Protein AF-0000000075756936 (afdb_homodimer)

Organism: Penicillium rubens (strain ATCC 28089 / DSM 1075 / NRRL 1951 / Wisconsin 54-1255) (NCBI:txid500485)

Sequence (664 aa):
MERIDVHTHCVPRSYREYCLQSDFAGRGHPDGMPAIPQWSAEAHIKLMNQLKIKKSVLSMSSPATHLTPGNDEEGRSVTRHANIDMSKTCADHPAHFLFFASLPLPDVEGSLAEIDYALDHLGAVGFQILTNSHGIYPGDQRFSRVFDKLSERKTIVFFHPTTCLIRHDDSLEKVTPLPGVAAPIMEFMFDSTRALMSLLTSGTVDRCPGITFVVGHCGATFPPIMERIAEFSSMVPGAGDGISGEKIKQLLQTRFYFDLAGVPFPDQIHGLLRLVDSSRLLYGSDFPYTPARLAESLAKRVDDGLQGLFGSETTQRILLDNAQDLLGEARAMERIDVHTHCVPRSYREYCLQSDFAGRGHPDGMPAIPQWSAEAHIKLMNQLKIKKSVLSMSSPATHLTPGNDEEGRSVTRHANIDMSKTCADHPAHFLFFASLPLPDVEGSLAEIDYALDHLGAVGFQILTNSHGIYPGDQRFSRVFDKLSERKTIVFFHPTTCLIRHDDSLEKVTPLPGVAAPIMEFMFDSTRALMSLLTSGTVDRCPGITFVVGHCGATFPPIMERIAEFSSMVPGAGDGISGEKIKQLLQTRFYFDLAGVPFPDQIHGLLRLVDSSRLLYGSDFPYTPARLAESLAKRVDDGLQGLFGSETTQRILLDNAQDLLGEARA

Secondary structure (DSSP, 8-state):
--EEEEEEE---HHHHHHHHH-TTTGGG-GGG-S-PPP--HHHHHHHHHHHTEEEEEEE--TT-S--STT-HHHHHHHHHHHHHHHHHHHHHSTTTEEEEEE--TT-HHHHHHHHHHIIIII---EEEEES-BTTB-TTSGGGHHHHHHHHHTT-EEEEE----EEEETTEEEE--SSTT--GGGTHHHHHHHHHHHHHHHHTHHHH-TT-EEEE-GGGTTHHHHHHHHHHTGGGSTT-TT---HHHHHHHHHHHEEEE--S-IIIIIHHHHTTTS-GGGEEB---TTTS-HHHHHHHHHHHHHHHHHHHHHHHHHIIIIIHHHHHH-TTT-/--EEEEEEE---HHHHHHHHH-TTTGGG-GGG-S-PPP--HHHHHHHHHHHTEEEEEEE--TT-S--STT-HHHHHHHHHHHHHHHHHHHHHSTTTEEEEEE--TT-HHHHHHHHHHIIIII---EEEEES-BTTB-TTSGGGHHHHHHHHHTT-EEEEEP---EEEETTEEEE--SSTT--GGGTHHHHHHHHHHHHHHHHTHHHH-TT-EEEE-GGGTTHHHHHHHHHHTGGGSTT-TT---HHHHHHHHHHHEEEE--S-IIIIIHHHHTTTS-GGGEEB---TTTS-HHHHHHHHHHHHHHHHHHHHHHHHHIIIIIHHHHHH-TTT-

Foldseek 3Di:
DAFAAAAAEADDPVNQVVLLPFVQCVNQQRQLRPGDDHDDPVVVVVLCVVLNYFEYAYEHAPPFQLRDPPCLVSLLVSQVVVLQVQLVSCVVVVRYYAYAGEASPPPQVSRLVVVCCSVPPRPHLAHEDECAGLQHGCLDPSNLVVLQSCLVVLHEYEYHYHFHWDDDPVDIDGDDPDPSDGCVVAVSLVSLLVNLLSCPQQCSLVVRVSYAYEYEQLSRPNLVCVQVSQVCSCVDPNSPPGHHSVRSLVSCARRYAYENEDACPDPNNVSSCVRYPLLRYAYHQHPPVPPSVNSVVRSVRLLVRCCVPPNDPSSCCRRHVSVCVVSPVVSD/DAFAAAAAEADDPVNQVVLLPFVQCVNQQRQLRPGDDHDDPVVVVVLCVVLNYFEYAYEHAPPFQLRDPPCLVSLLVSQVVVLQVQLVSCVVVVRYYAYAGEASPPPQVSRLVVVCCSVPPRPHLAHEDECAGLQHGCLDPSNLVVLQSCLVVLHEYEYHYHFHWDDDPVDIDGDDPDPSDGCVVAVSLVSLLVNLLSCPQQCSLVVRVSYAYEYEQLSRPNLVCVQVSQVCSCVDPNSPNGHHSVRSLVSCARRYAYENEDACPDPNNVSSCVRYPLLRYHYHQHPPVPPSVNSVVRSVRLLVRCCVPPNDPSSCCRRHVSVCVVSPVVSD

pLDDT: mean 96.53, std 3.93, range [65.94, 98.94]

Structure (mmCIF, N/CA/C/O backbone):
data_AF-0000000075756936-model_v1
#
loop_
_entity.id
_entity.type
_entity.pdbx_description
1 polymer '6-methylsalicylate decarboxylase'
#
loop_
_atom_site.group_PDB
_atom_site.id
_atom_site.type_symbol
_atom_site.label_atom_id
_atom_site.label_alt_id
_atom_site.label_comp_id
_atom_site.label_asym_id
_atom_site.label_entity_id
_atom_site.label_seq_id
_atom_site.pdbx_PDB_ins_code
_atom_site.Cartn_x
_atom_site.Cartn_y
_atom_site.Cartn_z
_atom_site.occupancy
_atom_site.B_iso_or_equiv
_atom_site.auth_seq_id
_atom_site.auth_comp_id
_atom_site.auth_asym_id
_atom_site.auth_atom_id
_atom_site.pdbx_PDB_model_num
ATOM 1 N N . MET A 1 1 ? 15.188 28.031 -5.25 1 93.19 1 MET A N 1
ATOM 2 C CA . MET A 1 1 ? 13.945 28.797 -5.297 1 93.19 1 MET A CA 1
ATOM 3 C C . MET A 1 1 ? 13.281 28.844 -3.926 1 93.19 1 MET A C 1
ATOM 5 O O . MET A 1 1 ? 13.43 27.906 -3.131 1 93.19 1 MET A O 1
ATOM 9 N N . GLU A 1 2 ? 12.539 29.938 -3.711 1 96.75 2 GLU A N 1
ATOM 10 C CA . GLU A 1 2 ? 11.805 30.062 -2.457 1 96.75 2 GLU A CA 1
ATOM 11 C C . GLU A 1 2 ? 10.664 29.047 -2.385 1 96.75 2 GLU A C 1
ATOM 13 O O . GLU A 1 2 ? 10.055 28.719 -3.404 1 96.75 2 GLU A O 1
ATOM 18 N N . ARG A 1 3 ? 10.391 28.609 -1.205 1 98.25 3 ARG A N 1
ATOM 19 C CA . ARG A 1 3 ? 9.328 27.625 -1.078 1 98.25 3 ARG A CA 1
ATOM 20 C C . ARG A 1 3 ? 8.594 27.781 0.247 1 98.25 3 ARG A C 1
ATOM 22 O O . ARG A 1 3 ? 9.094 28.422 1.173 1 98.25 3 ARG A O 1
ATOM 29 N N . ILE A 1 4 ? 7.363 27.328 0.288 1 98.75 4 ILE A N 1
ATOM 30 C CA . ILE A 1 4 ? 6.562 27.156 1.497 1 98.75 4 ILE A CA 1
ATOM 31 C C . ILE A 1 4 ? 6.449 25.688 1.85 1 98.75 4 ILE A C 1
ATOM 33 O O . ILE A 1 4 ? 6.137 24.859 0.99 1 98.75 4 ILE A O 1
ATOM 37 N N . ASP A 1 5 ? 6.805 25.312 3.041 1 98.88 5 ASP A N 1
ATOM 38 C CA . ASP A 1 5 ? 6.781 23.938 3.531 1 98.88 5 ASP A CA 1
ATOM 39 C C . ASP A 1 5 ? 5.496 23.656 4.297 1 98.88 5 ASP A C 1
ATOM 41 O O . ASP A 1 5 ? 5.332 24.094 5.438 1 98.88 5 ASP A O 1
ATOM 45 N N . VAL A 1 6 ? 4.613 22.812 3.725 1 98.81 6 VAL A N 1
ATOM 46 C CA . VAL A 1 6 ? 3.295 22.625 4.324 1 98.81 6 VAL A CA 1
ATOM 47 C C . VAL A 1 6 ? 3.285 21.359 5.184 1 98.81 6 VAL A C 1
ATOM 49 O O . VAL A 1 6 ? 2.258 21.016 5.77 1 98.81 6 VAL A O 1
ATOM 52 N N . HIS A 1 7 ? 4.383 20.609 5.219 1 98.88 7 HIS A N 1
ATOM 53 C CA . HIS A 1 7 ? 4.496 19.375 5.973 1 98.88 7 HIS A CA 1
ATOM 54 C C . HIS A 1 7 ? 5.75 19.359 6.84 1 98.88 7 HIS A C 1
ATOM 56 O O . HIS A 1 7 ? 6.758 18.75 6.48 1 98.88 7 HIS A O 1
ATOM 62 N N . THR A 1 8 ? 5.613 19.938 7.977 1 98.69 8 THR A N 1
ATOM 63 C CA . THR A 1 8 ? 6.629 19.938 9.023 1 98.69 8 THR A CA 1
ATOM 64 C C . THR A 1 8 ? 5.992 19.703 10.391 1 98.69 8 THR A C 1
ATOM 66 O O . THR A 1 8 ? 4.766 19.719 10.523 1 98.69 8 THR A O 1
ATOM 69 N N . HIS A 1 9 ? 6.867 19.438 11.289 1 98.31 9 HIS A N 1
ATOM 70 C CA . HIS A 1 9 ? 6.34 19.141 12.617 1 98.31 9 HIS A CA 1
ATOM 71 C C . HIS A 1 9 ? 7.09 19.922 13.688 1 98.31 9 HIS A C 1
ATOM 73 O O . HIS A 1 9 ? 8.234 20.344 13.477 1 98.31 9 HIS A O 1
ATOM 79 N N . CYS A 1 10 ? 6.43 20.219 14.711 1 96.75 10 CYS A N 1
ATOM 80 C CA . CYS A 1 10 ? 7.082 20.688 15.93 1 96.75 10 CYS A CA 1
ATOM 81 C C . CYS A 1 10 ? 6.988 19.656 17.031 1 96.75 10 CYS A C 1
ATOM 83 O O . CYS A 1 10 ? 6.121 18.781 17 1 96.75 10 CYS A O 1
ATOM 85 N N . VAL A 1 11 ? 7.918 19.625 17.875 1 95.44 11 VAL A N 1
ATOM 86 C CA . VAL A 1 11 ? 7.949 18.766 19.062 1 95.44 11 VAL A CA 1
ATOM 87 C C . VAL A 1 11 ? 8.188 19.625 20.312 1 95.44 11 VAL A C 1
ATOM 89 O O . VAL A 1 11 ? 9.289 19.609 20.875 1 95.44 11 VAL A O 1
ATOM 92 N N . PRO A 1 12 ? 7.07 20.297 20.672 1 92.5 12 PRO A N 1
ATOM 93 C CA . PRO A 1 12 ? 7.258 21.078 21.891 1 92.5 12 PRO A CA 1
ATOM 94 C C . PRO A 1 12 ? 7.73 20.234 23.078 1 92.5 12 PRO A C 1
ATOM 96 O O . PRO A 1 12 ? 7.41 19.047 23.156 1 92.5 12 PRO A O 1
ATOM 99 N N . ARG A 1 13 ? 8.453 20.875 24.031 1 89.75 13 ARG A N 1
ATOM 100 C CA . ARG A 1 13 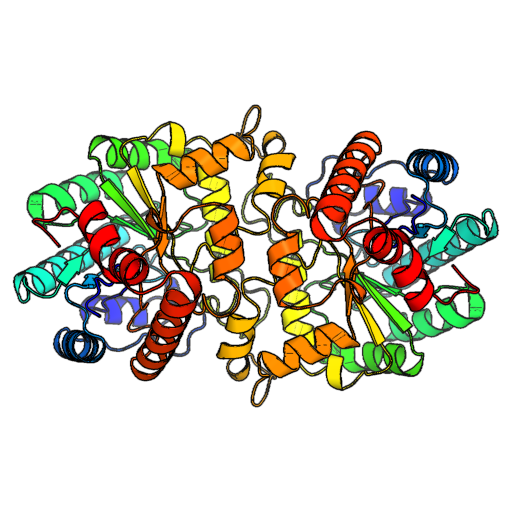? 9.047 20.172 25.172 1 89.75 13 ARG A CA 1
ATOM 101 C C . ARG A 1 13 ? 7.98 19.438 25.969 1 89.75 13 ARG A C 1
ATOM 103 O O . ARG A 1 13 ? 8.164 18.266 26.344 1 89.75 13 ARG A O 1
ATOM 110 N N . SER A 1 14 ? 6.938 20.109 26.281 1 88.25 14 SER A N 1
ATOM 111 C CA . SER A 1 14 ? 5.871 19.516 27.078 1 88.25 14 SER A CA 1
ATOM 112 C C . SER A 1 14 ? 5.285 18.297 26.375 1 88.25 14 SER A C 1
ATOM 114 O O . SER A 1 14 ? 5.043 17.266 27.016 1 88.25 14 SER A O 1
ATOM 116 N N . TYR A 1 15 ? 5.055 18.391 25.125 1 92.38 15 TYR A N 1
ATOM 117 C CA . TYR A 1 15 ? 4.52 17.266 24.344 1 92.38 15 TYR A CA 1
ATOM 118 C C . TYR A 1 15 ? 5.5 16.109 24.328 1 92.38 15 TYR A C 1
ATOM 120 O O . TYR A 1 15 ? 5.098 14.945 24.469 1 92.38 15 TYR A O 1
ATOM 128 N N . ARG A 1 16 ? 6.75 16.406 24.094 1 92.88 16 ARG A N 1
ATOM 129 C CA . ARG A 1 16 ? 7.789 15.375 24.078 1 92.88 16 ARG A CA 1
ATOM 130 C C . ARG A 1 16 ? 7.781 14.586 25.391 1 92.88 16 ARG A C 1
ATOM 132 O O . ARG A 1 16 ? 7.895 13.359 25.375 1 92.88 16 ARG A O 1
ATOM 139 N N . GLU A 1 17 ? 7.652 15.266 26.469 1 91.56 17 GLU A N 1
ATOM 140 C CA . GLU A 1 17 ? 7.637 14.617 27.781 1 91.56 17 GLU A CA 1
ATOM 141 C C . GLU A 1 17 ? 6.441 13.68 27.922 1 91.56 17 GLU A C 1
ATOM 143 O O . GLU A 1 17 ? 6.566 12.578 28.469 1 91.56 17 GLU A O 1
ATOM 148 N N . TYR A 1 18 ? 5.309 14.125 27.406 1 90.5 18 TYR A N 1
ATOM 149 C CA . TYR A 1 18 ? 4.141 13.25 27.406 1 90.5 18 TYR A CA 1
ATOM 150 C C . TYR A 1 18 ? 4.406 11.984 26.609 1 90.5 18 TYR A C 1
ATOM 152 O O . TYR A 1 18 ? 4.074 10.883 27.047 1 90.5 18 TYR A O 1
ATOM 160 N N . CYS A 1 19 ? 5.008 12.125 25.469 1 92.81 19 CYS A N 1
ATOM 161 C CA . CYS A 1 19 ? 5.27 11 24.578 1 92.81 19 CYS A CA 1
ATOM 162 C C . CYS A 1 19 ? 6.242 10.016 25.203 1 92.81 19 CYS A C 1
ATOM 164 O O . CYS A 1 19 ? 6.117 8.805 25.016 1 92.81 19 CYS A O 1
ATOM 166 N N . LEU A 1 20 ? 7.23 10.57 25.969 1 93.88 20 LEU A N 1
ATOM 167 C CA . LEU A 1 20 ? 8.242 9.719 26.609 1 93.88 20 LEU A CA 1
ATOM 168 C C . LEU A 1 20 ? 7.605 8.812 27.656 1 93.88 20 LEU A C 1
ATOM 170 O O . LEU A 1 20 ? 8.109 7.719 27.906 1 93.88 20 LEU A O 1
ATOM 174 N N . GLN A 1 21 ? 6.43 9.219 28.156 1 91.81 21 GLN A N 1
ATOM 175 C CA . GLN A 1 21 ? 5.793 8.477 29.25 1 91.81 21 GLN A CA 1
ATOM 176 C C . GLN A 1 21 ? 4.645 7.617 28.734 1 91.81 21 GLN A C 1
ATOM 178 O O . GLN A 1 21 ? 4.168 6.723 29.422 1 91.81 21 GLN A O 1
ATOM 183 N N . SER A 1 22 ? 4.254 7.82 27.547 1 92.88 22 SER A N 1
ATOM 184 C CA . SER A 1 22 ? 3.059 7.184 27 1 92.88 22 SER A CA 1
ATOM 185 C C . SER A 1 22 ? 3.4 5.875 26.312 1 92.88 22 SER A C 1
ATOM 187 O O . SER A 1 22 ? 4.203 5.855 25.375 1 92.88 22 SER A O 1
ATOM 189 N N . ASP A 1 23 ? 2.719 4.805 26.719 1 91.25 23 ASP A N 1
ATOM 190 C CA . ASP A 1 23 ? 2.871 3.537 26.016 1 91.25 23 ASP A CA 1
ATOM 191 C C . ASP A 1 23 ? 2.338 3.635 24.594 1 91.25 23 ASP A C 1
ATOM 193 O O . ASP A 1 23 ? 2.885 3.018 23.672 1 91.25 23 ASP A O 1
ATOM 197 N N . PHE A 1 24 ? 1.321 4.426 24.422 1 92.5 24 PHE A N 1
ATOM 198 C CA . PHE A 1 24 ? 0.685 4.609 23.125 1 92.5 24 PHE A CA 1
ATOM 199 C C . PHE A 1 24 ? 1.63 5.305 22.156 1 92.5 24 PHE A C 1
ATOM 201 O O . PHE A 1 24 ? 1.641 4.992 20.953 1 92.5 24 PHE A O 1
ATOM 208 N N . ALA A 1 25 ? 2.451 6.172 22.688 1 92.75 25 ALA A N 1
ATOM 209 C CA . ALA A 1 25 ? 3.404 6.91 21.875 1 92.75 25 ALA A CA 1
ATOM 210 C C . ALA A 1 25 ? 4.734 6.168 21.766 1 92.75 25 ALA A C 1
ATOM 212 O O . ALA A 1 25 ? 5.719 6.715 21.266 1 92.75 25 ALA A O 1
ATOM 213 N N . GLY A 1 26 ? 4.809 4.926 22.297 1 92 26 GLY A N 1
ATOM 214 C CA . GLY A 1 26 ? 6.004 4.105 22.156 1 92 26 GLY A CA 1
ATOM 215 C C . GLY A 1 26 ? 7.102 4.492 23.125 1 92 26 GLY A C 1
ATOM 216 O O . GLY A 1 26 ? 8.266 4.137 22.938 1 92 26 GLY A O 1
ATOM 217 N N . ARG A 1 27 ? 6.809 5.312 24.094 1 93.56 27 ARG A N 1
ATOM 218 C CA . ARG A 1 27 ? 7.75 5.73 25.125 1 93.56 27 ARG A CA 1
ATOM 219 C C . ARG A 1 27 ? 9.016 6.316 24.5 1 93.56 27 ARG A C 1
ATOM 221 O O . ARG A 1 27 ? 10.125 5.914 24.844 1 93.56 27 ARG A O 1
ATOM 228 N N . GLY A 1 28 ? 8.719 7.121 23.547 1 89.31 28 GLY A N 1
ATOM 229 C CA . GLY A 1 28 ? 9.828 7.805 22.906 1 89.31 28 GLY A CA 1
ATOM 230 C C . GLY A 1 28 ? 10.234 7.18 21.578 1 89.31 28 GLY A C 1
ATOM 231 O O . GLY A 1 28 ? 11.117 7.688 20.891 1 89.31 28 GLY A O 1
ATOM 232 N N . HIS A 1 29 ? 9.648 6.07 21.203 1 91.62 29 HIS A N 1
ATOM 233 C CA . HIS A 1 29 ? 9.883 5.398 19.938 1 91.62 29 HIS A CA 1
ATOM 234 C C . HIS A 1 29 ? 8.594 5.324 19.109 1 91.62 29 HIS A C 1
ATOM 236 O O . HIS A 1 29 ? 8.086 4.23 18.844 1 91.62 29 HIS A O 1
ATOM 242 N N . PRO A 1 30 ? 8.156 6.488 18.672 1 89.31 30 PRO A N 1
ATOM 243 C CA . PRO A 1 30 ? 6.867 6.52 17.984 1 89.31 30 PRO A CA 1
ATOM 244 C C . PRO A 1 30 ? 6.871 5.699 16.688 1 89.31 30 PRO A C 1
ATOM 246 O O . PRO A 1 30 ? 7.801 5.809 15.891 1 89.31 30 PRO A O 1
ATOM 249 N N . ASP A 1 31 ? 5.871 4.824 16.547 1 94.38 31 ASP A N 1
ATOM 250 C CA . ASP A 1 31 ? 5.621 4.086 15.312 1 94.38 31 ASP A CA 1
ATOM 251 C C . ASP A 1 31 ? 6.805 3.188 14.961 1 94.38 31 ASP A C 1
ATOM 253 O O . ASP A 1 31 ? 7.055 2.912 13.789 1 94.38 31 ASP A O 1
ATOM 257 N N . GLY A 1 32 ? 7.656 2.852 15.914 1 92.19 32 GLY A N 1
ATOM 258 C CA . GLY A 1 32 ? 8.797 1.968 15.719 1 92.19 32 GLY A CA 1
ATOM 259 C C . GLY A 1 32 ? 10.086 2.711 15.414 1 92.19 32 GLY A C 1
ATOM 260 O O . GLY A 1 32 ? 11.133 2.094 15.211 1 92.19 32 GLY A O 1
ATOM 261 N N . MET A 1 33 ? 10.023 4.031 15.391 1 92.62 33 MET A N 1
ATOM 262 C CA . MET A 1 33 ? 11.203 4.84 15.125 1 92.62 33 MET A CA 1
ATOM 263 C C . MET A 1 33 ? 12.156 4.809 16.312 1 92.62 33 MET A C 1
ATOM 265 O O . MET A 1 33 ? 11.734 4.574 17.453 1 92.62 33 MET A O 1
ATOM 269 N N . PRO A 1 34 ? 13.438 5.086 16.094 1 90.62 34 PRO A N 1
ATOM 270 C CA . PRO A 1 34 ? 14.422 4.941 17.172 1 90.62 34 PRO A CA 1
ATOM 271 C C . PRO A 1 34 ? 14.273 6.008 18.25 1 90.62 34 PRO A C 1
ATOM 273 O O . PRO A 1 34 ? 14.703 5.801 19.391 1 90.62 34 PRO A O 1
ATOM 276 N N . ALA A 1 35 ? 13.727 7.172 17.891 1 92.5 35 ALA A N 1
ATOM 277 C CA . ALA A 1 35 ? 13.562 8.234 18.891 1 92.5 35 ALA A CA 1
ATOM 278 C C . ALA A 1 35 ? 12.578 9.289 18.391 1 92.5 35 ALA A C 1
ATOM 280 O O . ALA A 1 35 ? 12.32 9.398 17.203 1 92.5 35 ALA A O 1
ATOM 281 N N . ILE A 1 36 ? 11.992 9.977 19.297 1 94.75 36 ILE A N 1
ATOM 282 C CA . ILE A 1 36 ? 11.32 11.234 19 1 94.75 36 ILE A CA 1
ATOM 283 C C . ILE A 1 36 ? 12.352 12.344 18.828 1 94.75 36 ILE A C 1
ATOM 285 O O . ILE A 1 36 ? 13.25 12.5 19.656 1 94.75 36 ILE A O 1
ATOM 289 N N . PRO A 1 37 ? 12.336 13.023 17.781 1 94.25 37 PRO A N 1
ATOM 290 C CA . PRO A 1 37 ? 13.398 14.008 17.531 1 94.25 37 PRO A CA 1
ATOM 291 C C . PRO A 1 37 ? 13.312 15.211 18.469 1 94.25 37 PRO A C 1
ATOM 293 O O . PRO A 1 37 ? 12.242 15.516 19 1 94.25 37 PRO A O 1
ATOM 296 N N . GLN A 1 38 ? 14.438 15.828 18.641 1 93.19 38 GLN A N 1
ATOM 297 C CA . GLN A 1 38 ? 14.453 17.156 19.266 1 93.19 38 GLN A CA 1
ATOM 298 C C . GLN A 1 38 ? 13.969 18.219 18.281 1 93.19 38 GLN A C 1
ATOM 300 O O . GLN A 1 38 ? 14.055 18.047 17.062 1 93.19 38 GLN A O 1
ATOM 305 N N . TRP A 1 39 ? 13.453 19.297 18.906 1 96.88 39 TRP A N 1
ATOM 306 C CA . TRP A 1 39 ? 12.984 20.375 18.047 1 96.88 39 TRP A CA 1
ATOM 307 C C . TRP A 1 39 ? 13.102 21.719 18.75 1 96.88 39 TRP A C 1
ATOM 309 O O . TRP A 1 39 ? 12.836 21.828 19.953 1 96.88 39 TRP A O 1
ATOM 319 N N . SER A 1 40 ? 13.562 22.703 18.078 1 96.94 40 SER A N 1
ATOM 320 C CA . SER A 1 40 ? 13.508 24.109 18.5 1 96.94 40 SER A CA 1
ATOM 321 C C . SER A 1 40 ? 13.203 25.016 17.312 1 96.94 40 SER A C 1
ATOM 323 O O . SER A 1 40 ? 13.508 24.688 16.172 1 96.94 40 SER A O 1
ATOM 325 N N . ALA A 1 41 ? 12.531 26.125 17.594 1 98.06 41 ALA A N 1
ATOM 326 C CA . ALA A 1 41 ? 12.25 27.109 16.547 1 98.06 41 ALA A CA 1
ATOM 327 C C . ALA A 1 41 ? 13.531 27.547 15.859 1 98.06 41 ALA A C 1
ATOM 329 O O . ALA A 1 41 ? 13.562 27.703 14.633 1 98.06 41 ALA A O 1
ATOM 330 N N . GLU A 1 42 ? 14.57 27.656 16.625 1 97.62 42 GLU A N 1
ATOM 331 C CA . GLU A 1 42 ? 15.844 28.109 16.094 1 97.62 42 GLU A CA 1
ATOM 332 C C . GLU A 1 42 ? 16.422 27.109 15.094 1 97.62 42 GLU A C 1
ATOM 334 O O . GLU A 1 42 ? 16.859 27.484 14.008 1 97.62 42 GLU A O 1
ATOM 339 N N . ALA A 1 43 ? 16.453 25.891 15.5 1 97.44 43 ALA A N 1
ATOM 340 C CA . ALA A 1 43 ? 16.953 24.844 14.617 1 97.44 43 ALA A CA 1
ATOM 341 C C . ALA A 1 43 ? 16.109 24.734 13.352 1 97.44 43 ALA A C 1
ATOM 343 O O . ALA A 1 43 ? 16.625 24.5 12.266 1 97.44 43 ALA A O 1
ATOM 344 N N . HIS A 1 44 ? 14.812 24.891 13.508 1 98.62 44 HIS A N 1
ATOM 345 C CA . HIS A 1 44 ? 13.891 24.844 12.367 1 98.62 44 HIS A CA 1
ATOM 346 C C . HIS A 1 44 ? 14.156 26 11.406 1 98.62 44 HIS A C 1
ATOM 348 O O . HIS A 1 44 ? 14.234 25.797 10.195 1 98.62 44 HIS A O 1
ATOM 354 N N . ILE A 1 45 ? 14.312 27.188 11.891 1 98.69 45 ILE A N 1
ATOM 355 C CA . ILE A 1 45 ? 14.555 28.375 11.078 1 98.69 45 ILE A CA 1
ATOM 356 C C . ILE A 1 45 ? 15.891 28.25 10.352 1 98.69 45 ILE A C 1
ATOM 358 O O . ILE A 1 45 ? 16.031 28.672 9.211 1 98.69 45 ILE A O 1
ATOM 362 N N . LYS A 1 46 ? 16.859 27.625 11.07 1 98.38 46 LYS A N 1
ATOM 363 C CA . LYS A 1 46 ? 18.141 27.359 10.406 1 98.38 46 LYS A CA 1
ATOM 364 C C . LYS A 1 46 ? 17.938 26.516 9.156 1 98.38 46 LYS A C 1
ATOM 366 O O . LYS A 1 46 ? 18.5 26.812 8.094 1 98.38 46 LYS A O 1
ATOM 371 N N . LEU A 1 47 ? 17.156 25.469 9.25 1 98.25 47 LEU A N 1
ATOM 372 C CA . LEU A 1 47 ? 16.844 24.625 8.094 1 98.25 47 LEU A CA 1
ATOM 373 C C . LEU A 1 47 ? 16.109 25.422 7.023 1 98.25 47 LEU A C 1
ATOM 375 O O . LEU A 1 47 ? 16.375 25.266 5.832 1 98.25 47 LEU A O 1
ATOM 379 N N . MET A 1 48 ? 15.133 26.234 7.484 1 98.75 48 MET A N 1
ATOM 380 C CA . MET A 1 48 ? 14.383 27.078 6.555 1 98.75 48 MET A CA 1
ATOM 381 C C . MET A 1 48 ? 15.32 27.938 5.719 1 98.75 48 MET A C 1
ATOM 383 O O . MET A 1 48 ? 15.172 28.016 4.496 1 98.75 48 MET A O 1
ATOM 387 N N . ASN A 1 49 ? 16.25 28.531 6.379 1 98.31 49 ASN A N 1
ATOM 388 C CA . ASN A 1 49 ? 17.203 29.375 5.672 1 98.31 49 ASN A CA 1
ATOM 389 C C . ASN A 1 49 ? 18.031 28.547 4.68 1 98.31 49 ASN A C 1
ATOM 391 O O . ASN A 1 49 ? 18.266 28.984 3.549 1 98.31 49 ASN A O 1
ATOM 395 N N . GLN A 1 50 ? 18.406 27.422 5.094 1 97.69 50 GLN A N 1
ATOM 396 C CA . GLN A 1 50 ? 19.234 26.547 4.266 1 97.69 50 GLN A CA 1
ATOM 397 C C . GLN A 1 50 ? 18.5 26.109 3.01 1 97.69 50 GLN A C 1
ATOM 399 O O . GLN A 1 50 ? 19.094 25.984 1.937 1 97.69 50 GLN A O 1
ATOM 404 N N . LEU A 1 51 ? 17.203 25.922 3.111 1 98.31 51 LEU A N 1
ATOM 405 C CA . LEU A 1 51 ? 16.422 25.359 2.02 1 98.31 51 LEU A CA 1
ATOM 406 C C . LEU A 1 51 ? 15.586 26.438 1.338 1 98.31 51 LEU A C 1
ATOM 408 O O . LEU A 1 51 ? 14.742 26.125 0.491 1 98.31 51 LEU A O 1
ATOM 412 N N . LYS A 1 52 ? 15.758 27.656 1.767 1 98.38 52 LYS A N 1
ATOM 413 C CA . LYS A 1 52 ? 15.023 28.797 1.217 1 98.38 52 LYS A CA 1
ATOM 414 C C . LYS A 1 52 ? 13.523 28.625 1.427 1 98.38 52 LYS A C 1
ATOM 416 O O . LYS A 1 52 ? 12.734 28.844 0.503 1 98.38 52 LYS A O 1
ATOM 421 N N . ILE A 1 53 ? 13.195 28.172 2.613 1 98.75 53 ILE A N 1
ATOM 422 C CA . ILE A 1 53 ? 11.797 28.062 3.006 1 98.75 53 ILE A CA 1
ATOM 423 C C . ILE A 1 53 ? 11.336 29.359 3.637 1 98.75 53 ILE A C 1
ATOM 425 O O . ILE A 1 53 ? 11.844 29.766 4.688 1 98.75 53 ILE A O 1
ATOM 429 N N . LYS A 1 54 ? 10.391 29.938 2.998 1 97.31 54 LYS A N 1
ATOM 430 C CA . LYS A 1 54 ? 9.867 31.234 3.428 1 97.31 54 LYS A CA 1
ATOM 431 C C . LYS A 1 54 ? 8.969 31.078 4.648 1 97.31 54 LYS A C 1
ATOM 433 O O . LYS A 1 54 ? 9 31.922 5.559 1 97.31 54 LYS A O 1
ATOM 438 N N . LYS A 1 55 ? 8.125 30.125 4.613 1 98.12 55 LYS A N 1
ATOM 439 C CA . LYS A 1 55 ? 7.164 29.812 5.668 1 98.12 55 LYS A CA 1
ATOM 440 C C . LYS A 1 55 ? 7.023 28.312 5.852 1 98.12 55 LYS A C 1
ATOM 442 O O . LYS A 1 55 ? 7.012 27.562 4.875 1 98.12 55 LYS A O 1
ATOM 447 N N . SER A 1 56 ? 6.98 27.906 7.051 1 98.75 56 SER A N 1
ATOM 448 C CA . SER A 1 56 ? 6.664 26.516 7.391 1 98.75 56 SER A CA 1
ATOM 449 C C . SER A 1 56 ? 5.344 26.422 8.141 1 98.75 56 SER A C 1
ATOM 451 O O . SER A 1 56 ? 5.082 27.203 9.055 1 98.75 56 SER A O 1
ATOM 453 N N . VAL A 1 57 ? 4.512 25.484 7.738 1 98.88 57 VAL A N 1
ATOM 454 C CA . VAL A 1 57 ? 3.285 25.219 8.484 1 98.88 57 VAL A CA 1
ATOM 455 C C . VAL A 1 57 ? 3.514 24.078 9.469 1 98.88 57 VAL A C 1
ATOM 457 O O . VAL A 1 57 ? 3.658 22.922 9.055 1 98.88 57 VAL A O 1
ATOM 460 N N . LEU A 1 58 ? 3.516 24.375 10.734 1 98.62 58 LEU A N 1
ATOM 461 C CA . LEU A 1 58 ? 3.783 23.391 11.789 1 98.62 58 LEU A CA 1
ATOM 462 C C . LEU A 1 58 ? 2.557 22.531 12.055 1 98.62 58 LEU A C 1
ATOM 464 O O . LEU A 1 58 ? 1.423 23 11.914 1 98.62 58 LEU A O 1
ATOM 468 N N . SER A 1 59 ? 2.746 21.312 12.43 1 98.62 59 SER A N 1
ATOM 469 C CA . SER A 1 59 ? 1.712 20.422 12.938 1 98.62 59 SER A CA 1
ATOM 470 C C . SER A 1 59 ? 2.303 19.359 13.867 1 98.62 59 SER A C 1
ATOM 472 O O . SER A 1 59 ? 3.523 19.219 13.961 1 98.62 59 SER A O 1
ATOM 474 N N . MET A 1 60 ? 1.452 18.734 14.594 1 96.88 60 MET A N 1
ATOM 475 C CA . MET A 1 60 ? 1.886 17.562 15.344 1 96.88 60 MET A CA 1
ATOM 476 C C . MET A 1 60 ? 2.033 16.359 14.43 1 96.88 60 MET A C 1
ATOM 478 O O . MET A 1 60 ? 1.291 16.219 13.453 1 96.88 60 MET A O 1
ATOM 482 N N . SER A 1 61 ? 3.014 15.555 14.68 1 96.62 61 SER A N 1
ATOM 483 C CA . SER A 1 61 ? 3.152 14.297 13.953 1 96.62 61 SER A CA 1
ATOM 484 C C . SER A 1 61 ? 2.412 13.164 14.656 1 96.62 61 SER A C 1
ATOM 486 O O . SER A 1 61 ? 1.67 13.406 15.617 1 96.62 61 SER A O 1
ATOM 488 N N . SER A 1 62 ? 2.455 12.023 14.141 1 96.5 62 SER A N 1
ATOM 489 C CA . SER A 1 62 ? 1.964 10.828 14.812 1 96.5 62 SER A CA 1
ATOM 490 C C . SER A 1 62 ? 2.736 10.562 16.094 1 96.5 62 SER A C 1
ATOM 492 O O . SER A 1 62 ? 3.938 10.828 16.172 1 96.5 62 SER A O 1
ATOM 494 N N . PRO A 1 63 ? 2.02 10.047 17.094 1 94.81 63 PRO A N 1
ATOM 495 C CA . PRO A 1 63 ? 0.649 9.539 17.172 1 94.81 63 PRO A CA 1
ATOM 496 C C . PRO A 1 63 ? -0.359 10.602 17.594 1 94.81 63 PRO A C 1
ATOM 498 O O . PRO A 1 63 ? -1.435 10.273 18.109 1 94.81 63 PRO A O 1
ATOM 501 N N . ALA A 1 64 ? -0.05 11.844 17.422 1 95.12 64 ALA A N 1
ATOM 502 C CA . ALA A 1 64 ? -0.922 12.977 17.688 1 95.12 64 ALA A CA 1
ATOM 503 C C . ALA A 1 64 ? -1.143 13.148 19.188 1 95.12 64 ALA A C 1
ATOM 505 O O . ALA A 1 64 ? -0.235 12.906 19.984 1 95.12 64 ALA A O 1
ATOM 506 N N . THR A 1 65 ? -2.318 13.703 19.578 1 96.62 65 THR A N 1
ATOM 507 C CA . THR A 1 65 ? -2.371 14.273 20.922 1 96.62 65 THR A CA 1
ATOM 508 C C . THR A 1 65 ? -3.338 13.492 21.797 1 96.62 65 THR A C 1
ATOM 510 O O . THR A 1 65 ? -3.436 13.75 23 1 96.62 65 THR A O 1
ATOM 513 N N . HIS A 1 66 ? -4.152 12.578 21.25 1 96.38 66 HIS A N 1
ATOM 514 C CA . HIS A 1 66 ? -4.973 11.68 22.062 1 96.38 66 HIS A CA 1
ATOM 515 C C . HIS A 1 66 ? -4.207 10.406 22.422 1 96.38 66 HIS A C 1
ATOM 517 O O . HIS A 1 66 ? -4.406 9.359 21.797 1 96.38 66 HIS A O 1
ATOM 523 N N . LEU A 1 67 ? -3.457 10.414 23.5 1 94.75 67 LEU A N 1
ATOM 524 C CA . LEU A 1 67 ? -2.387 9.453 23.734 1 94.75 67 LEU A CA 1
ATOM 525 C C . LEU A 1 67 ? -2.844 8.359 24.688 1 94.75 67 LEU A C 1
ATOM 527 O O . LEU A 1 67 ? -2.109 7.395 24.922 1 94.75 67 LEU A O 1
ATOM 531 N N . THR A 1 68 ? -4.031 8.469 25.25 1 93.38 68 THR A N 1
ATOM 532 C CA . THR A 1 68 ? -4.609 7.438 26.109 1 93.38 68 THR A CA 1
ATOM 533 C C . THR A 1 68 ? -6 7.047 25.625 1 93.38 68 THR A C 1
ATOM 535 O O . THR A 1 68 ? -6.996 7.652 26.031 1 93.38 68 THR A O 1
ATOM 538 N N . PRO A 1 69 ? -6.078 5.996 24.797 1 93.06 69 PRO A N 1
ATOM 539 C CA . PRO A 1 69 ? -7.391 5.59 24.297 1 93.06 69 PRO A CA 1
ATOM 540 C C . PRO A 1 69 ? -8.43 5.453 25.406 1 93.06 69 PRO A C 1
ATOM 542 O O . PRO A 1 69 ? -8.156 4.84 26.438 1 93.06 69 PRO A O 1
ATOM 545 N N . GLY A 1 70 ? -9.578 6.07 25.188 1 91.88 70 GLY A N 1
ATOM 546 C CA . GLY A 1 70 ? -10.664 5.988 26.156 1 91.88 70 GLY A CA 1
ATOM 547 C C . GLY A 1 70 ? -10.656 7.129 27.156 1 91.88 70 GLY A C 1
ATOM 548 O O . GLY A 1 70 ? -11.625 7.316 27.891 1 91.88 70 GLY A O 1
ATOM 549 N N . ASN A 1 71 ? -9.609 7.879 27.203 1 95.69 71 ASN A N 1
ATOM 550 C CA . ASN A 1 71 ? -9.516 9.016 28.109 1 95.69 71 ASN A CA 1
ATOM 551 C C . ASN A 1 71 ? -9.641 10.344 27.359 1 95.69 71 ASN A C 1
ATOM 553 O O . ASN A 1 71 ? -8.648 11.039 27.141 1 95.69 71 ASN A O 1
ATOM 557 N N . ASP A 1 72 ? -10.797 10.789 27.141 1 97.81 72 ASP A N 1
ATOM 558 C CA . ASP A 1 72 ? -11.094 11.977 26.359 1 97.81 72 ASP A CA 1
ATOM 559 C C . ASP A 1 72 ? -10.641 13.25 27.078 1 97.81 72 ASP A C 1
ATOM 561 O O . ASP A 1 72 ? -10.172 14.195 26.438 1 97.81 72 ASP A O 1
ATOM 565 N N . GLU A 1 73 ? -10.766 13.242 28.344 1 98 73 GLU A N 1
ATOM 566 C CA . GLU A 1 73 ? -10.375 14.422 29.125 1 98 73 GLU A CA 1
ATOM 567 C C . GLU A 1 73 ? -8.883 14.711 28.969 1 98 73 GLU A C 1
ATOM 569 O O . GLU A 1 73 ? -8.492 15.852 28.703 1 98 73 GLU A O 1
ATOM 574 N N . GLU A 1 74 ? -8.133 13.68 29.109 1 96.19 74 GLU A N 1
ATOM 575 C CA . GLU A 1 74 ? -6.695 13.844 28.906 1 96.19 74 GLU A CA 1
ATOM 576 C C . GLU A 1 74 ? -6.395 14.25 27.453 1 96.19 74 GLU A C 1
ATOM 578 O O . GLU A 1 74 ? -5.559 15.117 27.219 1 96.19 74 GLU A O 1
ATOM 583 N N . GLY A 1 75 ? -7.062 13.625 26.484 1 96.88 75 GLY A N 1
ATOM 584 C CA . GLY A 1 75 ? -6.887 13.977 25.094 1 96.88 75 GLY A CA 1
ATOM 585 C C . GLY A 1 75 ? -7.168 15.438 24.797 1 96.88 75 GLY A C 1
ATOM 586 O O . GLY A 1 75 ? -6.414 16.078 24.062 1 96.88 75 GLY A O 1
ATOM 587 N N . ARG A 1 76 ? -8.25 15.938 25.406 1 98.25 76 ARG A N 1
ATOM 588 C CA . ARG A 1 76 ? -8.594 17.344 25.266 1 98.25 76 ARG A CA 1
ATOM 589 C C . ARG A 1 76 ? -7.496 18.25 25.828 1 98.25 76 ARG A C 1
ATOM 591 O O . ARG A 1 76 ? -7.098 19.234 25.203 1 98.25 76 ARG A O 1
ATOM 598 N N . SER A 1 77 ? -7.055 17.859 26.969 1 97.12 77 SER A N 1
ATOM 599 C CA . SER A 1 77 ? -6.047 18.672 27.656 1 97.12 77 SER A CA 1
ATOM 600 C C . SER A 1 77 ? -4.742 18.703 26.875 1 97.12 77 SER A C 1
ATOM 602 O O . SER A 1 77 ? -4.188 19.781 26.641 1 97.12 77 SER A O 1
ATOM 604 N N . VAL A 1 78 ? -4.246 17.547 26.469 1 96.44 78 VAL A N 1
ATOM 605 C CA . VAL A 1 78 ? -3 17.453 25.719 1 96.44 78 VAL A CA 1
ATOM 606 C C . VAL A 1 78 ? -3.129 18.219 24.406 1 96.44 78 VAL A C 1
ATOM 608 O O . VAL A 1 78 ? -2.213 18.938 24 1 96.44 78 VAL A O 1
ATOM 611 N N . THR A 1 79 ? -4.25 18.094 23.75 1 97.75 79 THR A N 1
ATOM 612 C CA . THR A 1 79 ? -4.5 18.781 22.484 1 97.75 79 THR A CA 1
ATOM 613 C C . THR A 1 79 ? -4.469 20.297 22.672 1 97.75 79 THR A C 1
ATOM 615 O O . THR A 1 79 ? -3.801 21 21.906 1 97.75 79 THR A O 1
ATOM 618 N N . ARG A 1 80 ? -5.191 20.75 23.688 1 97.88 80 ARG A N 1
ATOM 619 C CA . ARG A 1 80 ? -5.246 22.188 23.984 1 97.88 80 ARG A CA 1
ATOM 620 C C . ARG A 1 80 ? -3.854 22.734 24.25 1 97.88 80 ARG A C 1
ATOM 622 O O . ARG A 1 80 ? -3.488 23.781 23.703 1 97.88 80 ARG A O 1
ATOM 629 N N . HIS A 1 81 ? -3.09 22.047 24.984 1 97.06 81 HIS A N 1
ATOM 630 C CA . HIS A 1 81 ? -1.737 22.484 25.312 1 97.06 81 HIS A CA 1
ATOM 631 C C . HIS A 1 81 ? -0.861 22.516 24.062 1 97.06 81 HIS A C 1
ATOM 633 O O . HIS A 1 81 ? -0.105 23.469 23.859 1 97.06 81 HIS A O 1
ATOM 639 N N . ALA A 1 82 ? -0.936 21.5 23.266 1 97.06 82 ALA A N 1
ATOM 640 C CA . ALA A 1 82 ? -0.15 21.422 22.047 1 97.06 82 ALA A CA 1
ATOM 641 C C . ALA A 1 82 ? -0.499 22.578 21.094 1 97.06 82 ALA A C 1
ATOM 643 O O . ALA A 1 82 ? 0.391 23.203 20.531 1 97.06 82 ALA A O 1
ATOM 644 N N . ASN A 1 83 ? -1.802 22.812 20.938 1 98.31 83 ASN A N 1
ATOM 645 C CA . ASN A 1 83 ? -2.246 23.891 20.062 1 98.31 83 ASN A CA 1
ATOM 646 C C . ASN A 1 83 ? -1.801 25.25 20.562 1 98.31 83 ASN A C 1
ATOM 648 O O . ASN A 1 83 ? -1.377 26.109 19.781 1 98.31 83 ASN A O 1
ATOM 652 N N . ILE A 1 84 ? -1.882 25.453 21.875 1 98.38 84 ILE A N 1
ATOM 653 C CA . ILE A 1 84 ? -1.447 26.703 22.484 1 98.38 84 ILE A CA 1
ATOM 654 C C . ILE A 1 84 ? 0.055 26.891 22.281 1 98.38 84 ILE A C 1
ATOM 656 O O . ILE A 1 84 ? 0.519 27.984 21.953 1 98.38 84 ILE A O 1
ATOM 660 N N . ASP A 1 85 ? 0.8 25.812 22.453 1 97.56 85 ASP A N 1
ATOM 661 C CA . ASP A 1 85 ? 2.246 25.875 22.25 1 97.56 85 ASP A CA 1
ATOM 662 C C . ASP A 1 85 ? 2.59 26.234 20.812 1 97.56 85 ASP A C 1
ATOM 664 O O . ASP A 1 85 ? 3.484 27.047 20.562 1 97.56 85 ASP A O 1
ATOM 668 N N . MET A 1 86 ? 1.939 25.688 19.859 1 97.56 86 MET A N 1
ATOM 669 C CA . MET A 1 86 ? 2.188 26 18.453 1 97.56 86 MET A CA 1
ATOM 670 C C . MET A 1 86 ? 1.796 27.453 18.141 1 97.56 86 MET A C 1
ATOM 672 O O . MET A 1 86 ? 2.516 28.156 17.438 1 97.56 86 MET A O 1
ATOM 676 N N . SER A 1 87 ? 0.656 27.797 18.688 1 98.38 87 SER A N 1
ATOM 677 C CA . SER A 1 87 ? 0.214 29.172 18.516 1 98.38 87 SER A CA 1
ATOM 678 C C . SER A 1 87 ? 1.257 30.156 19.031 1 98.38 87 SER A C 1
ATOM 680 O O . SER A 1 87 ? 1.569 31.141 18.375 1 98.38 87 SER A O 1
ATOM 682 N N . LYS A 1 88 ? 1.769 29.906 20.203 1 98.19 88 LYS A N 1
ATOM 683 C CA . LYS A 1 88 ? 2.789 30.766 20.797 1 98.19 88 LYS A CA 1
ATOM 684 C C . LYS A 1 88 ? 4.047 30.797 19.938 1 98.19 88 LYS A C 1
ATOM 686 O O . LYS A 1 88 ? 4.633 31.859 19.734 1 98.19 88 LYS A O 1
ATOM 691 N N . THR A 1 89 ? 4.488 29.656 19.453 1 97.88 89 THR A N 1
ATOM 692 C CA . THR A 1 89 ? 5.648 29.594 18.578 1 97.88 89 THR A CA 1
ATOM 693 C C . THR A 1 89 ? 5.449 30.453 17.344 1 97.88 89 THR A C 1
ATOM 695 O O . THR A 1 89 ? 6.359 31.188 16.938 1 97.88 89 THR A O 1
ATOM 698 N N . CYS A 1 90 ? 4.289 30.422 16.766 1 97.81 90 CYS A N 1
ATOM 699 C CA . CYS A 1 90 ? 3.975 31.219 15.586 1 97.81 90 CYS A CA 1
ATOM 700 C C . CYS A 1 90 ? 3.965 32.719 15.93 1 97.81 90 CYS A C 1
ATOM 702 O O . CYS A 1 90 ? 4.449 33.531 15.156 1 97.81 90 CYS A O 1
ATOM 704 N N . ALA A 1 91 ? 3.389 33.031 17.062 1 98 91 ALA A N 1
ATOM 705 C CA . ALA A 1 91 ? 3.346 34.406 17.516 1 98 91 ALA A CA 1
ATOM 706 C C . ALA A 1 91 ? 4.75 34.969 17.75 1 98 91 ALA A C 1
ATOM 708 O O . ALA A 1 91 ? 5.023 36.125 17.469 1 98 91 ALA A O 1
ATOM 709 N N . ASP A 1 92 ? 5.613 34.156 18.281 1 97.94 92 ASP A N 1
ATOM 710 C CA . ASP A 1 92 ? 6.992 34.531 18.562 1 97.94 92 ASP A CA 1
ATOM 711 C C . ASP A 1 92 ? 7.801 34.688 17.281 1 97.94 92 ASP A C 1
ATOM 713 O O . ASP A 1 92 ? 8.82 35.375 17.25 1 97.94 92 ASP A O 1
ATOM 717 N N . HIS A 1 93 ? 7.426 34 16.219 1 97.81 93 HIS A N 1
ATOM 718 C CA . HIS A 1 93 ? 8.133 34 14.938 1 97.81 93 HIS A CA 1
ATOM 719 C C . HIS A 1 93 ? 7.164 34.156 13.773 1 97.81 93 HIS A C 1
ATOM 721 O O . HIS A 1 93 ? 7.133 33.312 12.867 1 97.81 93 HIS A O 1
ATOM 727 N N . PRO A 1 94 ? 6.41 35.25 13.727 1 96.38 94 PRO A N 1
ATOM 728 C CA . PRO A 1 94 ? 5.301 35.375 12.781 1 96.38 94 PRO A CA 1
ATOM 729 C C . PRO A 1 94 ? 5.762 35.375 11.32 1 96.38 94 PRO A C 1
ATOM 731 O O . PRO A 1 94 ? 4.977 35.062 10.422 1 96.38 94 PRO A O 1
ATOM 734 N N . ALA A 1 95 ? 7.008 35.625 11.062 1 96.88 95 ALA A N 1
ATOM 735 C CA . ALA A 1 95 ? 7.523 35.656 9.695 1 96.88 95 ALA A CA 1
ATOM 736 C C . ALA A 1 95 ? 7.848 34.25 9.211 1 96.88 95 ALA A C 1
ATOM 738 O O . ALA A 1 95 ? 7.992 34.031 8.008 1 96.88 95 ALA A O 1
ATOM 739 N N . HIS A 1 96 ? 7.887 33.25 10.117 1 98.19 96 HIS A N 1
ATOM 740 C CA . HIS A 1 96 ? 8.469 31.984 9.742 1 98.19 96 HIS A CA 1
ATOM 741 C C . HIS A 1 96 ? 7.434 30.859 9.82 1 98.19 96 HIS A C 1
ATOM 743 O O . HIS A 1 96 ? 7.527 29.875 9.086 1 98.19 96 HIS A O 1
ATOM 749 N N . PHE A 1 97 ? 6.457 31.047 10.703 1 98.56 97 PHE A N 1
ATOM 750 C CA . PHE A 1 97 ? 5.688 29.844 11 1 98.56 97 PHE A CA 1
ATOM 751 C C . PHE A 1 97 ? 4.191 30.125 10.906 1 98.56 97 PHE A C 1
ATOM 753 O O . PHE A 1 97 ? 3.738 31.219 11.258 1 98.56 97 PHE A O 1
ATOM 760 N N . LEU A 1 98 ? 3.406 29.266 10.43 1 98.62 98 LEU A N 1
ATOM 761 C CA . LEU A 1 98 ? 1.979 29 10.602 1 98.62 98 LEU A CA 1
ATOM 762 C C . LEU A 1 98 ? 1.742 27.625 11.211 1 98.62 98 LEU A C 1
ATOM 764 O O . LEU A 1 98 ? 2.688 26.859 11.406 1 98.62 98 LEU A O 1
ATOM 768 N N . PHE A 1 99 ? 0.468 27.328 11.547 1 98.62 99 PHE A N 1
ATOM 769 C CA . PHE A 1 99 ? 0.316 25.969 12.078 1 98.62 99 PHE A CA 1
ATOM 770 C C . PHE A 1 99 ? -1.066 25.422 11.766 1 98.62 99 PHE A C 1
ATOM 772 O O . PHE A 1 99 ? -2.033 26.172 11.641 1 98.62 99 PHE A O 1
ATOM 779 N N . PHE A 1 100 ? -1.081 24.078 11.523 1 98.88 100 PHE A N 1
ATOM 780 C CA . PHE A 1 100 ? -2.295 23.266 11.562 1 98.88 100 PHE A CA 1
ATOM 781 C C . PHE A 1 100 ? -2.562 22.766 12.977 1 98.88 100 PHE A C 1
ATOM 783 O O . PHE A 1 100 ? -1.729 22.078 13.562 1 98.88 100 PHE A O 1
ATOM 790 N N . ALA A 1 101 ? -3.725 23.078 13.5 1 98.88 101 ALA A N 1
ATOM 791 C CA . ALA A 1 101 ? -4.062 22.656 14.859 1 98.88 101 ALA A CA 1
ATOM 792 C C . ALA A 1 101 ? -4.418 21.188 14.906 1 98.88 101 ALA A C 1
ATOM 794 O O . ALA A 1 101 ? -4.828 20.609 13.898 1 98.88 101 ALA A O 1
ATOM 795 N N . SER A 1 102 ? -4.223 20.594 16.078 1 98.62 102 SER A N 1
ATOM 796 C CA . SER A 1 102 ? -4.609 19.219 16.312 1 98.62 102 SER A CA 1
ATOM 797 C C . SER A 1 102 ? -6.047 19.125 16.812 1 98.62 102 SER A C 1
ATOM 799 O O . SER A 1 102 ? -6.594 20.094 17.328 1 98.62 102 SER A O 1
ATOM 801 N N . LEU A 1 103 ? -6.652 18.016 16.594 1 98.88 103 LEU A N 1
ATOM 802 C CA . LEU A 1 103 ? -7.938 17.672 17.188 1 98.88 103 LEU A CA 1
ATOM 803 C C . LEU A 1 103 ? -7.816 16.406 18.047 1 98.88 103 LEU A C 1
ATOM 805 O O . LEU A 1 103 ? -7.051 15.5 17.719 1 98.88 103 LEU A O 1
ATOM 809 N N . PRO A 1 104 ? -8.539 16.344 19.109 1 98.62 104 PRO A N 1
ATOM 810 C CA . PRO A 1 104 ? -8.453 15.18 19.984 1 98.62 104 PRO A CA 1
ATOM 811 C C . PRO A 1 104 ? -9.297 14 19.484 1 98.62 104 PRO A C 1
ATOM 813 O O . PRO A 1 104 ? -9.883 13.273 20.297 1 98.62 104 PRO A O 1
ATOM 816 N N . LEU A 1 105 ? -9.336 13.828 18.219 1 98.38 105 LEU A N 1
ATOM 817 C CA . LEU A 1 105 ? -10.031 12.664 17.688 1 98.38 105 LEU A CA 1
ATOM 818 C C . LEU A 1 105 ? -9.484 11.375 18.312 1 98.38 105 LEU A C 1
ATOM 820 O O . LEU A 1 105 ? -8.297 11.281 18.609 1 98.38 105 LEU A O 1
ATOM 824 N N . PRO A 1 106 ? -10.539 10.422 18.641 1 97.69 106 PRO A N 1
ATOM 825 C CA . PRO A 1 106 ? -11.898 10.258 18.125 1 97.69 106 PRO A CA 1
ATOM 826 C C . PRO A 1 106 ? -12.953 10.914 19.016 1 97.69 106 PRO A C 1
ATOM 828 O O . PRO A 1 106 ? -14.148 10.672 18.859 1 97.69 106 PRO A O 1
ATOM 831 N N . ASP A 1 107 ? -12.562 11.703 19.922 1 98.56 107 ASP A N 1
ATOM 832 C CA . ASP A 1 107 ? -13.492 12.461 20.766 1 98.56 107 ASP A CA 1
ATOM 833 C C . ASP A 1 107 ? -14.203 13.547 19.953 1 98.56 107 ASP A C 1
ATOM 835 O O . ASP A 1 107 ? -13.672 14.656 19.797 1 98.56 107 ASP A O 1
ATOM 839 N N . VAL A 1 108 ? -15.43 13.305 19.578 1 98.69 108 VAL A N 1
ATOM 840 C CA . VAL A 1 108 ? -16.172 14.172 18.672 1 98.69 108 VAL A CA 1
ATOM 841 C C . VAL A 1 108 ? -16.484 15.5 19.359 1 98.69 108 VAL A C 1
ATOM 843 O O . VAL A 1 108 ? -16.203 16.578 18.812 1 98.69 108 VAL A O 1
ATOM 846 N N . GLU A 1 109 ? -16.953 15.422 20.578 1 98.62 109 GLU A N 1
ATOM 847 C CA . GLU A 1 109 ? -17.344 16.641 21.266 1 98.62 109 GLU A CA 1
ATOM 848 C C . GLU A 1 109 ? -16.125 17.547 21.531 1 98.62 109 GLU A C 1
ATOM 850 O O . GLU A 1 109 ? -16.188 18.75 21.312 1 98.62 109 GLU A O 1
ATOM 855 N N . GLY A 1 110 ? -15.062 16.922 22.031 1 98.75 110 GLY A N 1
ATOM 856 C CA . GLY A 1 110 ? -13.836 17.672 22.219 1 98.75 110 GLY A CA 1
ATOM 857 C C . GLY A 1 110 ? -13.297 18.281 20.938 1 98.75 110 GLY A C 1
ATOM 858 O O . GLY A 1 110 ? -12.773 19.391 20.938 1 98.75 110 GLY A O 1
ATOM 859 N N . SER A 1 111 ? -13.445 17.594 19.875 1 98.88 111 SER A N 1
ATOM 860 C CA . SER A 1 111 ? -12.961 18.062 18.578 1 98.88 111 SER A CA 1
ATOM 861 C C . SER A 1 111 ? -13.781 19.25 18.078 1 98.88 111 SER A C 1
ATOM 863 O O . SER A 1 111 ? -13.227 20.234 17.594 1 98.88 111 SER A O 1
ATOM 865 N N . LEU A 1 112 ? -15.094 19.156 18.203 1 98.88 112 LEU A N 1
ATOM 866 C CA . LEU A 1 112 ? -15.969 20.25 17.797 1 98.88 112 LEU A CA 1
ATOM 867 C C . LEU A 1 112 ? -15.617 21.531 18.547 1 98.88 112 LEU A C 1
ATOM 869 O O . LEU A 1 112 ? -15.508 22.594 17.938 1 98.88 112 LEU A O 1
ATOM 873 N N . ALA A 1 113 ? -15.391 21.391 19.812 1 98.69 113 ALA A N 1
ATOM 874 C CA . ALA A 1 113 ? -15.023 22.547 20.641 1 98.69 113 ALA A CA 1
ATOM 875 C C . ALA A 1 113 ? -13.656 23.094 20.234 1 98.69 113 ALA A C 1
ATOM 877 O O . ALA A 1 113 ? -13.461 24.312 20.188 1 98.69 113 ALA A O 1
ATOM 878 N N . GLU A 1 114 ? -12.75 22.219 19.969 1 98.88 114 GLU A N 1
ATOM 879 C CA . GLU A 1 114 ? -11.383 22.625 19.672 1 98.88 114 GLU A CA 1
ATOM 880 C C . GLU A 1 114 ? -11.297 23.312 18.312 1 98.88 114 GLU A C 1
ATOM 882 O O . GLU A 1 114 ? -10.477 24.219 18.109 1 98.88 114 GLU A O 1
ATOM 887 N N . ILE A 1 115 ? -12.164 22.906 17.359 1 98.94 115 ILE A N 1
ATOM 888 C CA . ILE A 1 115 ? -12.195 23.531 16.031 1 98.94 115 ILE A CA 1
ATOM 889 C C . ILE A 1 115 ? -12.445 25.031 16.188 1 98.94 115 ILE A C 1
ATOM 891 O O . ILE A 1 115 ? -11.688 25.844 15.664 1 98.94 115 ILE A O 1
ATOM 895 N N . ASP A 1 116 ? -13.445 25.391 16.938 1 98.56 116 ASP A N 1
ATOM 896 C CA . ASP A 1 116 ? -13.789 26.797 17.125 1 98.56 116 ASP A CA 1
ATOM 897 C C . ASP A 1 116 ? -12.688 27.531 17.875 1 98.56 116 ASP A C 1
ATOM 899 O O . ASP A 1 116 ? -12.305 28.641 17.484 1 98.56 116 ASP A O 1
ATOM 903 N N . TYR A 1 117 ? -12.211 26.938 18.875 1 98.81 117 TYR A N 1
ATOM 904 C CA . TYR A 1 117 ? -11.195 27.578 19.703 1 98.81 117 TYR A CA 1
ATOM 905 C C . TYR A 1 117 ? -9.93 27.859 18.906 1 98.81 117 TYR A C 1
ATOM 907 O O . TYR A 1 117 ? -9.383 28.969 18.953 1 98.81 117 TYR A O 1
ATOM 915 N N . ALA A 1 118 ? -9.438 26.875 18.141 1 98.81 118 ALA A N 1
ATOM 916 C CA . ALA A 1 118 ? -8.203 26.984 17.375 1 98.81 118 ALA A CA 1
ATOM 917 C C . ALA A 1 118 ? -8.32 28.062 16.297 1 98.81 118 ALA A C 1
ATOM 919 O O . ALA A 1 118 ? -7.371 28.812 16.047 1 98.81 118 ALA A O 1
ATOM 920 N N . LEU A 1 119 ? -9.477 28.109 15.648 1 98.56 119 LEU A N 1
ATOM 921 C CA . LEU A 1 119 ? -9.688 29.078 14.57 1 98.56 119 LEU A CA 1
ATOM 922 C C . LEU A 1 119 ? -9.906 30.469 15.133 1 98.56 119 LEU A C 1
ATOM 924 O O . LEU A 1 119 ? -9.328 31.453 14.633 1 98.56 119 LEU A O 1
ATOM 928 N N . ASP A 1 120 ? -10.68 30.609 16.188 1 98.44 120 ASP A N 1
ATOM 929 C CA . ASP A 1 120 ? -11.156 31.922 16.656 1 98.44 120 ASP A CA 1
ATOM 930 C C . ASP A 1 120 ? -10.164 32.562 17.609 1 98.44 120 ASP A C 1
ATOM 932 O O . ASP A 1 120 ? -10.125 33.781 17.734 1 98.44 120 ASP A O 1
ATOM 936 N N . HIS A 1 121 ? -9.336 31.781 18.281 1 98.44 121 HIS A N 1
ATOM 937 C CA . HIS A 1 121 ? -8.555 32.344 19.375 1 98.44 121 HIS A CA 1
ATOM 938 C C . HIS A 1 121 ? -7.066 32.094 19.172 1 98.44 121 HIS A C 1
ATOM 940 O O . HIS A 1 121 ? -6.227 32.844 19.703 1 98.44 121 HIS A O 1
ATOM 946 N N . LEU A 1 122 ? -6.672 31.062 18.391 1 98.56 122 LEU A N 1
ATOM 947 C CA . LEU A 1 122 ? -5.266 30.672 18.375 1 98.56 122 LEU A CA 1
ATOM 948 C C . LEU A 1 122 ? -4.613 31.016 17.047 1 98.56 122 LEU A C 1
ATOM 950 O O . LEU A 1 122 ? -3.387 31 16.922 1 98.56 122 LEU A O 1
ATOM 954 N N . GLY A 1 123 ? -5.418 31.281 16.016 1 97.69 123 GLY A N 1
ATOM 955 C CA . GLY A 1 123 ? -4.875 31.688 14.734 1 97.69 123 GLY A CA 1
ATOM 956 C C . GLY A 1 123 ? -4.453 30.516 13.875 1 97.69 123 GLY A C 1
ATOM 957 O O . GLY A 1 123 ? -3.588 30.641 13.008 1 97.69 123 GLY A O 1
ATOM 958 N N . ALA A 1 124 ? -4.984 29.344 14.086 1 98.62 124 ALA A N 1
ATOM 959 C CA . ALA A 1 124 ? -4.715 28.172 13.242 1 98.62 124 ALA A CA 1
ATOM 960 C C . ALA A 1 124 ? -5.156 28.422 11.797 1 98.62 124 ALA A C 1
ATOM 962 O O . ALA A 1 124 ? -6.199 29.047 11.562 1 98.62 124 ALA A O 1
ATOM 963 N N . VAL A 1 125 ? -4.379 27.906 10.844 1 98.38 125 VAL A N 1
ATOM 964 C CA . VAL A 1 125 ? -4.734 28.125 9.445 1 98.38 125 VAL A CA 1
ATOM 965 C C . VAL A 1 125 ? -5.41 26.875 8.883 1 98.38 125 VAL A C 1
ATOM 967 O O . VAL A 1 125 ? -5.758 26.828 7.695 1 98.38 125 VAL A O 1
ATOM 970 N N . GLY A 1 126 ? -5.57 25.844 9.641 1 98.62 126 GLY A N 1
ATOM 971 C CA . GLY A 1 126 ? -6.184 24.562 9.328 1 98.62 126 GLY A CA 1
ATOM 972 C C . GLY A 1 126 ? -5.98 23.516 10.422 1 98.62 126 GLY A C 1
ATOM 973 O O . GLY A 1 126 ? -5.684 23.859 11.562 1 98.62 126 GLY A O 1
ATOM 974 N N . PHE A 1 127 ? -6.18 22.297 10.023 1 98.88 127 PHE A N 1
ATOM 975 C CA . PHE A 1 127 ? -6.109 21.25 11.031 1 98.88 127 PHE A CA 1
ATOM 976 C C . PHE A 1 127 ? -5.289 20.062 10.523 1 98.88 127 PHE A C 1
ATOM 978 O O . PHE A 1 127 ? -5.375 19.703 9.352 1 98.88 127 PHE A O 1
ATOM 985 N N . GLN A 1 128 ? -4.477 19.516 11.375 1 98.69 128 GLN A N 1
ATOM 986 C CA . GLN A 1 128 ? -3.848 18.219 11.133 1 98.69 128 GLN A CA 1
ATOM 987 C C . GLN A 1 128 ? -4.668 17.078 11.75 1 98.69 128 GLN A C 1
ATOM 989 O O . GLN A 1 128 ? -5.016 17.125 12.93 1 98.69 128 GLN A O 1
ATOM 994 N N . ILE A 1 129 ? -5.008 16.141 10.93 1 98.31 129 ILE A N 1
ATOM 995 C CA . ILE A 1 129 ? -5.727 14.938 11.352 1 98.31 129 ILE A CA 1
ATOM 996 C C . ILE A 1 129 ? -4.945 13.695 10.922 1 98.31 129 ILE A C 1
ATOM 998 O O . ILE A 1 129 ? -4.34 13.672 9.852 1 98.31 129 ILE A O 1
ATOM 1002 N N . LEU A 1 130 ? -4.941 12.719 11.781 1 98.56 130 LEU A N 1
ATOM 1003 C CA . LEU A 1 130 ? -4.266 11.469 11.43 1 98.56 130 LEU A CA 1
ATOM 1004 C C . LEU A 1 130 ? -5.105 10.656 10.445 1 98.56 130 LEU A C 1
ATOM 1006 O O . LEU A 1 130 ? -6.312 10.891 10.312 1 98.56 130 LEU A O 1
ATOM 1010 N N . THR A 1 131 ? -4.5 9.719 9.781 1 98.69 131 THR A N 1
ATOM 1011 C CA . THR A 1 131 ? -5.156 8.867 8.805 1 98.69 131 THR A CA 1
ATOM 1012 C C . THR A 1 131 ? -6.148 7.926 9.492 1 98.69 131 THR A C 1
ATOM 1014 O O . THR A 1 131 ? -7.078 7.426 8.852 1 98.69 131 THR A O 1
ATOM 1017 N N . ASN A 1 132 ? -5.961 7.637 10.719 1 98.31 132 ASN A N 1
ATOM 1018 C CA . ASN A 1 132 ? -6.957 6.992 11.562 1 98.31 132 ASN A CA 1
ATOM 1019 C C . ASN A 1 132 ? -6.887 7.496 13 1 98.31 132 ASN A C 1
ATOM 1021 O O . ASN A 1 132 ? -5.84 7.969 13.445 1 98.31 132 ASN A O 1
ATOM 1025 N N . SER A 1 133 ? -7.961 7.566 13.648 1 97.56 133 SER A N 1
ATOM 1026 C CA . SER A 1 133 ? -8.055 7.941 15.055 1 97.56 133 SER A CA 1
ATOM 1027 C C . SER A 1 133 ? -8.492 6.754 15.914 1 97.56 133 SER A C 1
ATOM 1029 O O . SER A 1 133 ? -9.68 6.438 15.984 1 97.56 133 SER A O 1
ATOM 1031 N N . HIS A 1 134 ? -7.523 6.168 16.547 1 96.38 134 HIS A N 1
ATOM 1032 C CA . HIS A 1 134 ? -7.77 4.973 17.344 1 96.38 134 HIS A CA 1
ATOM 1033 C C . HIS A 1 134 ? -8.484 3.902 16.531 1 96.38 134 HIS A C 1
ATOM 1035 O O . HIS A 1 134 ? -9.461 3.311 17 1 96.38 134 HIS A O 1
ATOM 1041 N N . GLY A 1 135 ? -8.078 3.732 15.273 1 96.38 135 GLY A N 1
ATOM 1042 C CA . GLY A 1 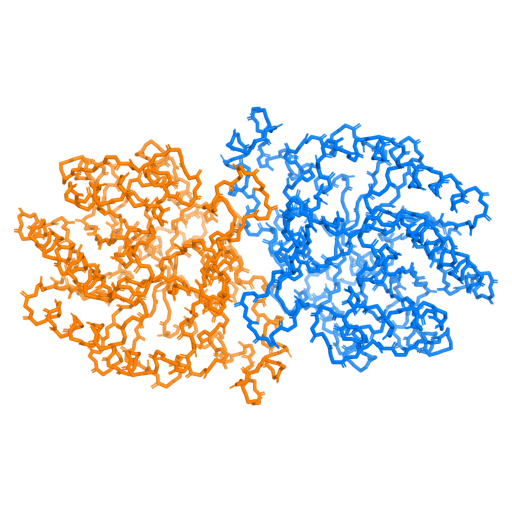135 ? -8.57 2.662 14.414 1 96.38 135 GLY A CA 1
ATOM 1043 C C . GLY A 1 135 ? -9.797 3.059 13.617 1 96.38 135 GLY A C 1
ATOM 1044 O O . GLY A 1 135 ? -10.305 2.27 12.812 1 96.38 135 GLY A O 1
ATOM 1045 N N . ILE A 1 136 ? -10.266 4.258 13.836 1 97.06 136 ILE A N 1
ATOM 1046 C CA . ILE A 1 136 ? -11.422 4.75 13.102 1 97.06 136 ILE A CA 1
ATOM 1047 C C . ILE A 1 136 ? -10.961 5.66 11.961 1 97.06 136 ILE A C 1
ATOM 1049 O O . ILE A 1 136 ? -10.266 6.652 12.195 1 97.06 136 ILE A O 1
ATOM 1053 N N . TYR A 1 137 ? -11.352 5.363 10.75 1 97.69 137 TYR A N 1
ATOM 1054 C CA . TYR A 1 137 ? -10.891 6.098 9.578 1 97.69 137 TYR A CA 1
ATOM 1055 C C . TYR A 1 137 ? -11.836 7.25 9.25 1 97.69 137 TYR A C 1
ATOM 1057 O O . TYR A 1 137 ? -12.984 7.258 9.688 1 97.69 137 TYR A O 1
ATOM 1065 N N . PRO A 1 138 ? -11.352 8.211 8.492 1 97.75 138 PRO A N 1
ATOM 1066 C CA . PRO A 1 138 ? -12.016 9.516 8.422 1 97.75 138 PRO A CA 1
ATOM 1067 C C . PRO A 1 138 ? -13.375 9.453 7.734 1 97.75 138 PRO A C 1
ATOM 1069 O O . PRO A 1 138 ? -14.227 10.32 7.953 1 97.75 138 PRO A O 1
ATOM 1072 N N . GLY A 1 139 ? -13.625 8.469 6.922 1 96.69 139 GLY A N 1
ATOM 1073 C CA . GLY A 1 139 ? -14.914 8.367 6.246 1 96.69 139 GLY A CA 1
ATOM 1074 C C . GLY A 1 139 ? -16 7.766 7.113 1 96.69 139 GLY A C 1
ATOM 1075 O O . GLY A 1 139 ? -17.156 7.707 6.711 1 96.69 139 GLY A O 1
ATOM 1076 N N . ASP A 1 140 ? -15.672 7.324 8.312 1 96.69 140 ASP A N 1
ATOM 1077 C CA . ASP A 1 140 ? -16.625 6.703 9.219 1 96.69 140 ASP A CA 1
ATOM 1078 C C . ASP A 1 140 ? -17.703 7.703 9.648 1 96.69 140 ASP A C 1
ATOM 1080 O O . ASP A 1 140 ? -17.406 8.867 9.93 1 96.69 140 ASP A O 1
ATOM 1084 N N . GLN A 1 141 ? -18.922 7.262 9.812 1 95.88 141 GLN A N 1
ATOM 1085 C CA . GLN A 1 141 ? -20.062 8.117 10.125 1 95.88 141 GLN A CA 1
ATOM 1086 C C . GLN A 1 141 ? -19.922 8.727 11.523 1 95.88 141 GLN A C 1
ATOM 1088 O O . GLN A 1 141 ? -20.484 9.781 11.805 1 95.88 141 GLN A O 1
ATOM 1093 N N . ARG A 1 142 ? -19.156 8.164 12.383 1 97.38 142 ARG A N 1
ATOM 1094 C CA . ARG A 1 142 ? -18.906 8.688 13.719 1 97.38 142 ARG A CA 1
ATOM 1095 C C . ARG A 1 142 ? -18.281 10.078 13.656 1 97.38 142 ARG A C 1
ATOM 1097 O O . ARG A 1 142 ? -18.406 10.867 14.594 1 97.38 142 ARG A O 1
ATOM 1104 N N . PHE A 1 143 ? -17.578 10.391 12.555 1 98.38 143 PHE A N 1
ATOM 1105 C CA . PHE A 1 143 ? -16.859 11.656 12.445 1 98.38 143 PHE A CA 1
ATOM 1106 C C . PHE A 1 143 ? -17.641 12.656 11.609 1 98.38 143 PHE A C 1
ATOM 1108 O O . PHE A 1 143 ? -17.156 13.758 11.328 1 98.38 143 PHE A O 1
ATOM 1115 N N . SER A 1 144 ? -18.906 12.32 11.203 1 98.12 144 SER A N 1
ATOM 1116 C CA . SER A 1 144 ? -19.688 13.148 10.281 1 98.12 144 SER A CA 1
ATOM 1117 C C . SER A 1 144 ? -19.844 14.57 10.812 1 98.12 144 SER A C 1
ATOM 1119 O O . SER A 1 144 ? -19.672 15.539 10.07 1 98.12 144 SER A O 1
ATOM 1121 N N . ARG A 1 145 ? -20.109 14.703 12.102 1 98.69 145 ARG A N 1
ATOM 1122 C CA . ARG A 1 145 ? -20.344 16.031 12.68 1 98.69 145 ARG A CA 1
ATOM 1123 C C . ARG A 1 145 ? -19.047 16.859 12.672 1 98.69 145 ARG A C 1
ATOM 1125 O O . ARG A 1 145 ? -19.094 18.078 12.484 1 98.69 145 ARG A O 1
ATOM 1132 N N . VAL A 1 146 ? -17.953 16.203 12.891 1 98.88 146 VAL A N 1
ATOM 1133 C CA . VAL A 1 146 ? -16.672 16.891 12.883 1 98.88 146 VAL A CA 1
ATOM 1134 C C . VAL A 1 146 ? -16.359 17.406 11.477 1 98.88 146 VAL A C 1
ATOM 1136 O O . VAL A 1 146 ? -16.016 18.562 11.297 1 98.88 146 VAL A O 1
ATOM 1139 N N . PHE A 1 147 ? -16.531 16.594 10.461 1 98.88 147 PHE A N 1
ATOM 1140 C CA . PHE A 1 147 ? -16.234 16.984 9.094 1 98.88 147 PHE A CA 1
ATOM 1141 C C . PHE A 1 147 ? -17.234 18.031 8.594 1 98.88 147 PHE A C 1
ATOM 1143 O O . PHE A 1 147 ? -16.875 18.922 7.828 1 98.88 147 PHE A O 1
ATOM 1150 N N . ASP A 1 148 ? -18.484 17.891 9.07 1 98.81 148 ASP A N 1
ATOM 1151 C CA . ASP A 1 148 ? -19.453 18.922 8.742 1 98.81 148 ASP A CA 1
ATOM 1152 C C . ASP A 1 148 ? -19.016 20.281 9.273 1 98.81 148 ASP A C 1
ATOM 1154 O O . ASP A 1 148 ? -19.094 21.281 8.562 1 98.81 148 ASP A O 1
ATOM 1158 N N . LYS A 1 149 ? -18.547 20.297 10.469 1 98.88 149 LYS A N 1
ATOM 1159 C CA . LYS A 1 149 ? -18.094 21.547 11.07 1 98.88 149 LYS A CA 1
ATOM 1160 C C . LYS A 1 149 ? -16.859 22.078 10.352 1 98.88 149 LYS A C 1
ATOM 1162 O O . LYS A 1 149 ? -16.75 23.281 10.094 1 98.88 149 LYS A O 1
ATOM 1167 N N . LEU A 1 150 ? -15.898 21.234 10.047 1 98.88 150 LEU A N 1
ATOM 1168 C CA . LEU A 1 150 ? -14.711 21.641 9.297 1 98.88 150 LEU A CA 1
ATOM 1169 C C . LEU A 1 150 ? -15.102 22.25 7.957 1 98.88 150 LEU A C 1
ATOM 1171 O O . LEU A 1 150 ? -14.5 23.234 7.523 1 98.88 150 LEU A O 1
ATOM 1175 N N . SER A 1 151 ? -16.094 21.656 7.348 1 98.88 151 SER A N 1
ATOM 1176 C CA . SER A 1 151 ? -16.578 22.156 6.062 1 98.88 151 SER A CA 1
ATOM 1177 C C . SER A 1 151 ? -17.266 23.516 6.219 1 98.88 151 SER A C 1
ATOM 1179 O O . SER A 1 151 ? -17.016 24.438 5.438 1 98.88 151 SER A O 1
ATOM 1181 N N . GLU A 1 152 ? -18.094 23.562 7.238 1 98.62 152 GLU A N 1
ATOM 1182 C CA . GLU A 1 152 ? -18.797 24.812 7.52 1 98.62 152 GLU A CA 1
ATOM 1183 C C . GLU A 1 152 ? -17.828 25.969 7.719 1 98.62 152 GLU A C 1
ATOM 1185 O O . GLU A 1 152 ? -18.078 27.078 7.27 1 98.62 152 GLU A O 1
ATOM 1190 N N . ARG A 1 153 ? -16.719 25.703 8.352 1 98.56 153 ARG A N 1
ATOM 1191 C CA . ARG A 1 153 ? -15.719 26.719 8.68 1 98.56 153 ARG A CA 1
ATOM 1192 C C . ARG A 1 153 ? -14.719 26.891 7.547 1 98.56 153 ARG A C 1
ATOM 1194 O O . ARG A 1 153 ? -13.758 27.656 7.668 1 98.56 153 ARG A O 1
ATOM 1201 N N . LYS A 1 154 ? -14.852 26.234 6.434 1 98.19 154 LYS A N 1
ATOM 1202 C CA . LYS A 1 154 ? -14.008 26.312 5.242 1 98.19 154 LYS A CA 1
ATOM 1203 C C . LYS A 1 154 ? -12.531 26.141 5.605 1 98.19 154 LYS A C 1
ATOM 1205 O O . LYS A 1 154 ? -11.727 27.047 5.367 1 98.19 154 LYS A O 1
ATOM 1210 N N . THR A 1 155 ? -12.227 24.922 6.027 1 98.56 155 THR A N 1
ATOM 1211 C CA . THR A 1 155 ? -10.906 24.719 6.598 1 98.56 155 THR A CA 1
ATOM 1212 C C . THR A 1 155 ? -10.039 23.891 5.66 1 98.56 155 THR A C 1
ATOM 1214 O O . THR A 1 155 ? -10.547 23.25 4.73 1 98.56 155 THR A O 1
ATOM 1217 N N . ILE A 1 156 ? -8.703 23.969 5.859 1 98.81 156 ILE A N 1
ATOM 1218 C CA . ILE A 1 156 ? -7.715 23.031 5.316 1 98.81 156 ILE A CA 1
ATOM 1219 C C . ILE A 1 156 ? -7.496 21.875 6.289 1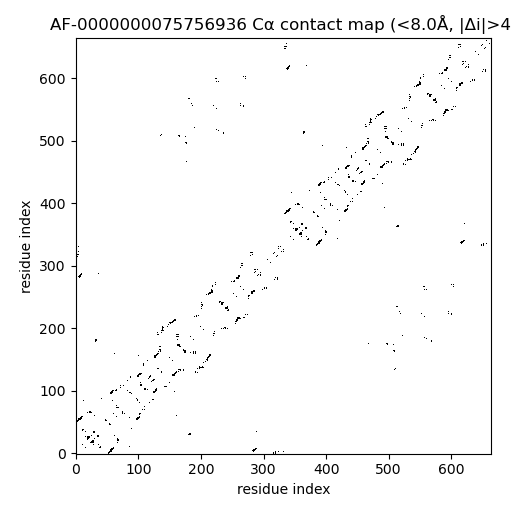 98.81 156 ILE A C 1
ATOM 1221 O O . ILE A 1 156 ? -7.344 22.094 7.496 1 98.81 156 ILE A O 1
ATOM 1225 N N . VAL A 1 157 ? -7.535 20.703 5.77 1 98.88 157 VAL A N 1
ATOM 1226 C CA . VAL A 1 157 ? -7.27 19.531 6.609 1 98.88 157 VAL A CA 1
ATOM 1227 C C . VAL A 1 157 ? -6.078 18.75 6.055 1 98.88 157 VAL A C 1
ATOM 1229 O O . VAL A 1 157 ? -6.145 18.203 4.949 1 98.88 157 VAL A O 1
ATOM 1232 N N . PHE A 1 158 ? -4.996 18.734 6.84 1 98.81 158 PHE A N 1
ATOM 1233 C CA . PHE A 1 158 ? -3.785 17.984 6.512 1 98.81 158 PHE A CA 1
ATOM 1234 C C . PHE A 1 158 ? -3.805 16.609 7.16 1 98.81 158 PHE A C 1
ATOM 1236 O O . PHE A 1 158 ? -3.832 16.5 8.391 1 98.81 158 PHE A O 1
ATOM 1243 N N . PHE A 1 159 ? -3.736 15.562 6.34 1 98.62 159 PHE A N 1
ATOM 1244 C CA . PHE A 1 159 ? -3.719 14.203 6.863 1 98.62 159 PHE A CA 1
ATOM 1245 C C . PHE A 1 159 ? -2.287 13.703 7.027 1 98.62 159 PHE A C 1
ATOM 1247 O O . PHE A 1 159 ? -1.534 13.633 6.055 1 98.62 159 PHE A O 1
ATOM 1254 N N . HIS A 1 160 ? -1.949 13.422 8.203 1 98.75 160 HIS A N 1
ATOM 1255 C CA . HIS A 1 160 ? -0.668 12.781 8.477 1 98.75 160 HIS A CA 1
ATOM 1256 C C . HIS A 1 160 ? -0.851 11.305 8.812 1 98.75 160 HIS A C 1
ATOM 1258 O O . HIS A 1 160 ? -1.741 10.945 9.586 1 98.75 160 HIS A O 1
ATOM 1264 N N . PRO A 1 161 ? -0.027 10.445 8.219 1 98.56 161 PRO A N 1
ATOM 1265 C CA . PRO A 1 161 ? -0.184 9.008 8.484 1 98.56 161 PRO A CA 1
ATOM 1266 C C . PRO A 1 161 ? 0.192 8.633 9.914 1 98.56 161 PRO A C 1
ATOM 1268 O O . PRO A 1 161 ? 0.876 9.391 10.602 1 98.56 161 PRO A O 1
ATOM 1271 N N . THR A 1 162 ? -0.315 7.551 10.344 1 97.94 162 THR A N 1
ATOM 1272 C CA . THR A 1 162 ? 0.01 6.949 11.633 1 97.94 162 THR A CA 1
ATOM 1273 C C . THR A 1 162 ? -0.057 5.426 11.555 1 97.94 162 THR A C 1
ATOM 1275 O O . THR A 1 162 ? -0.419 4.871 10.516 1 97.94 162 THR A O 1
ATOM 1278 N N . THR A 1 163 ? 0.344 4.754 12.586 1 97.06 163 THR A N 1
ATOM 1279 C CA . THR A 1 163 ? 0.282 3.301 12.68 1 97.06 163 THR A CA 1
ATOM 1280 C C . THR A 1 163 ? -1.162 2.814 12.602 1 97.06 163 THR A C 1
ATOM 1282 O O . THR A 1 163 ? -2.055 3.398 13.219 1 97.06 163 THR A O 1
ATOM 1285 N N . CYS A 1 164 ? -1.346 1.793 11.773 1 97.25 164 CYS A N 1
ATOM 1286 C CA . CYS A 1 164 ? -2.648 1.145 11.68 1 97.25 164 CYS A CA 1
ATOM 1287 C C . CYS A 1 164 ? -3.027 0.491 13 1 97.25 164 CYS A C 1
ATOM 1289 O O . CYS A 1 164 ? -2.195 -0.161 13.641 1 97.25 164 CYS A O 1
ATOM 1291 N N . LEU A 1 165 ? -4.273 0.677 13.406 1 95.38 165 LEU A N 1
ATOM 1292 C CA . LEU A 1 165 ? -4.762 0.1 14.656 1 95.38 165 LEU A CA 1
ATOM 1293 C C . LEU A 1 165 ? -6.008 -0.745 14.414 1 95.38 165 LEU A C 1
ATOM 1295 O O . LEU A 1 165 ? -6.875 -0.367 13.625 1 95.38 165 LEU A O 1
ATOM 1299 N N . ILE A 1 166 ? -6.043 -1.855 15.039 1 92.88 166 ILE A N 1
ATOM 1300 C CA . ILE A 1 166 ? -7.246 -2.686 15.047 1 92.88 166 ILE A CA 1
ATOM 1301 C C . ILE A 1 166 ? -7.953 -2.551 16.391 1 92.88 166 ILE A C 1
ATOM 1303 O O . ILE A 1 166 ? -7.32 -2.639 17.453 1 92.88 166 ILE A O 1
ATOM 1307 N N . ARG A 1 167 ? -9.219 -2.326 16.266 1 89.12 167 ARG A N 1
ATOM 1308 C CA . ARG A 1 167 ? -10.031 -2.148 17.469 1 89.12 167 ARG A CA 1
ATOM 1309 C C . ARG A 1 167 ? -10.664 -3.467 17.906 1 89.12 167 ARG A C 1
ATOM 1311 O O . ARG A 1 167 ? -11.25 -4.176 17.078 1 89.12 167 ARG A O 1
ATOM 1318 N N . HIS A 1 168 ? -10.438 -3.82 19.109 1 85.5 168 HIS A N 1
ATOM 1319 C CA . HIS A 1 168 ? -11.117 -4.918 19.797 1 85.5 168 HIS A CA 1
ATOM 1320 C C . HIS A 1 168 ? -12.039 -4.395 20.891 1 85.5 168 HIS A C 1
ATOM 1322 O O . HIS A 1 168 ? -12.094 -3.189 21.141 1 85.5 168 HIS A O 1
ATOM 1328 N N . ASP A 1 169 ? -12.891 -5.133 21.453 1 81.94 169 ASP A N 1
ATOM 1329 C CA . ASP A 1 169 ? -13.898 -4.719 22.438 1 81.94 169 ASP A CA 1
ATOM 1330 C C . ASP A 1 169 ? -13.273 -3.871 23.531 1 81.94 169 ASP A C 1
ATOM 1332 O O . ASP A 1 169 ? -13.836 -2.846 23.938 1 81.94 169 ASP A O 1
ATOM 1336 N N . ASP A 1 170 ? -12.133 -4.148 23.922 1 80.94 170 ASP A N 1
ATOM 1337 C CA . ASP A 1 170 ? -11.625 -3.424 25.078 1 80.94 170 ASP A CA 1
ATOM 1338 C C . ASP A 1 170 ? -10.188 -2.965 24.859 1 80.94 170 ASP A C 1
ATOM 1340 O O . ASP A 1 170 ? -9.469 -2.662 25.828 1 80.94 170 ASP A O 1
ATOM 1344 N N . SER A 1 171 ? -9.828 -3.033 23.562 1 87.94 171 SER A N 1
ATOM 1345 C CA . SER A 1 171 ? -8.422 -2.707 23.391 1 87.94 171 SER A CA 1
ATOM 1346 C C . SER A 1 171 ? -8.117 -2.322 21.953 1 87.94 171 SER A C 1
ATOM 1348 O O . SER A 1 171 ? -8.945 -2.525 21.062 1 87.94 171 SER A O 1
ATOM 1350 N N . LEU A 1 172 ? -7.008 -1.599 21.828 1 92.81 172 LEU A N 1
ATOM 1351 C CA . LEU A 1 172 ? -6.441 -1.275 20.531 1 92.81 172 LEU A CA 1
ATOM 1352 C C . LEU A 1 172 ? -5.125 -2.014 20.312 1 92.81 172 LEU A C 1
ATOM 1354 O O . LEU A 1 172 ? -4.316 -2.135 21.234 1 92.81 172 LEU A O 1
ATOM 1358 N N . GLU A 1 173 ? -5.012 -2.49 19.141 1 91.75 173 GLU A N 1
ATOM 1359 C CA . GLU A 1 173 ? -3.777 -3.197 18.812 1 91.75 173 GLU A CA 1
ATOM 1360 C C . GLU A 1 173 ? -3.078 -2.568 17.625 1 91.75 173 GLU A C 1
ATOM 1362 O O . GLU A 1 173 ? -3.699 -2.352 16.578 1 91.75 173 GLU A O 1
ATOM 1367 N N . LYS A 1 174 ? -1.802 -2.258 17.812 1 93.25 174 LYS A N 1
ATOM 1368 C CA . LYS A 1 174 ? -0.991 -1.747 16.719 1 93.25 174 LYS A CA 1
ATOM 1369 C C . LYS A 1 174 ? -0.67 -2.852 15.711 1 93.25 174 LYS A C 1
ATOM 1371 O O . LYS A 1 174 ? -0.326 -3.971 16.094 1 93.25 174 LYS A O 1
ATOM 1376 N N . VAL A 1 175 ? -0.841 -2.596 14.453 1 94.19 175 VAL A N 1
ATOM 1377 C CA . VAL A 1 175 ? -0.565 -3.553 13.391 1 94.19 175 VAL A CA 1
ATOM 1378 C C . VAL A 1 175 ? 0.889 -3.422 12.938 1 94.19 175 VAL A C 1
ATOM 1380 O O . VAL A 1 175 ? 1.26 -2.438 12.297 1 94.19 175 VAL A O 1
ATOM 1383 N N . THR A 1 176 ? 1.658 -4.406 13.258 1 92.69 176 THR A N 1
ATOM 1384 C CA . THR A 1 176 ? 3.066 -4.477 12.883 1 92.69 176 THR A CA 1
ATOM 1385 C C . THR A 1 176 ? 3.379 -5.805 12.195 1 92.69 176 THR A C 1
ATOM 1387 O O . THR A 1 176 ? 3.938 -6.711 12.812 1 92.69 176 THR A O 1
ATOM 1390 N N . PRO A 1 177 ? 3.08 -5.855 10.914 1 93.19 177 PRO A N 1
ATOM 1391 C CA . PRO A 1 177 ? 3.184 -7.148 10.234 1 93.19 177 PRO A CA 1
ATOM 1392 C C . PRO A 1 177 ? 4.625 -7.637 10.109 1 93.19 177 PRO A C 1
ATOM 1394 O O . PRO A 1 177 ? 4.871 -8.844 10.109 1 93.19 177 PRO A O 1
ATOM 1397 N N . LEU A 1 178 ? 5.562 -6.727 9.945 1 92.75 178 LEU A N 1
ATOM 1398 C CA . LEU A 1 178 ? 6.988 -7.031 9.891 1 92.75 178 LEU A CA 1
ATOM 1399 C C . LEU A 1 178 ? 7.703 -6.508 11.125 1 92.75 178 LEU A C 1
ATOM 1401 O O . LEU A 1 178 ? 7.996 -5.312 11.219 1 92.75 178 LEU A O 1
ATOM 1405 N N . PRO A 1 179 ? 7.984 -7.398 12.016 1 86.88 179 PRO A N 1
ATOM 1406 C CA . PRO A 1 179 ? 8.586 -6.957 13.273 1 86.88 179 PRO A CA 1
ATOM 1407 C C . PRO A 1 179 ? 9.883 -6.18 13.062 1 86.88 179 PRO A C 1
ATOM 1409 O O . PRO A 1 179 ? 10.727 -6.578 12.258 1 86.88 179 PRO A O 1
ATOM 1412 N N . GLY A 1 180 ? 9.953 -5.094 13.75 1 89.75 180 GLY A N 1
ATOM 1413 C CA . GLY A 1 180 ? 11.18 -4.309 13.727 1 89.75 180 GLY A CA 1
ATOM 1414 C C . GLY A 1 180 ? 11.203 -3.27 12.625 1 89.75 180 GLY A C 1
ATOM 1415 O O . GLY A 1 180 ? 12.094 -2.416 12.586 1 89.75 180 GLY A O 1
ATOM 1416 N N . VAL A 1 181 ? 10.312 -3.344 11.719 1 94.12 181 VAL A N 1
ATOM 1417 C CA . VAL A 1 181 ? 10.25 -2.355 10.648 1 94.12 181 VAL A CA 1
ATOM 1418 C C . VAL A 1 181 ? 9.367 -1.186 11.078 1 94.12 181 VAL A C 1
ATOM 1420 O O . VAL A 1 181 ? 8.18 -1.367 11.359 1 94.12 181 VAL A O 1
ATOM 1423 N N . ALA A 1 182 ? 9.961 0.007 11.125 1 95.94 182 ALA A N 1
ATOM 1424 C CA . ALA A 1 182 ? 9.211 1.195 11.531 1 95.94 182 ALA A CA 1
ATOM 1425 C C . ALA A 1 182 ? 8.094 1.503 10.539 1 95.94 182 ALA A C 1
ATOM 1427 O O . ALA A 1 182 ? 8.258 1.354 9.328 1 95.94 182 ALA A O 1
ATOM 1428 N N . ALA A 1 183 ? 6.965 1.998 11.016 1 97.12 183 ALA A N 1
ATOM 1429 C CA . ALA A 1 183 ? 5.746 2.215 10.242 1 97.12 183 ALA A CA 1
ATOM 1430 C C . ALA A 1 183 ? 5.984 3.209 9.109 1 97.12 183 ALA A C 1
ATOM 1432 O O . ALA A 1 183 ? 5.441 3.051 8.016 1 97.12 183 ALA A O 1
ATOM 1433 N N . PRO A 1 184 ? 6.832 4.234 9.273 1 96.75 184 PRO A N 1
ATOM 1434 C CA . PRO A 1 184 ? 7 5.254 8.234 1 96.75 184 PRO A CA 1
ATOM 1435 C C . PRO A 1 184 ? 7.641 4.703 6.965 1 96.75 184 PRO A C 1
ATOM 1437 O O . PRO A 1 184 ? 7.57 5.336 5.91 1 96.75 184 PRO A O 1
ATOM 1440 N N . ILE A 1 185 ? 8.258 3.58 7.059 1 95.94 185 ILE A N 1
ATOM 1441 C CA . ILE A 1 185 ? 8.969 3.039 5.906 1 95.94 185 ILE A CA 1
ATOM 1442 C C . ILE A 1 185 ? 7.969 2.629 4.828 1 95.94 185 ILE A C 1
ATOM 1444 O O . ILE A 1 185 ? 8.133 2.965 3.654 1 95.94 185 ILE A O 1
ATOM 1448 N N . MET A 1 186 ? 6.871 2.002 5.277 1 97.38 186 MET A N 1
ATOM 1449 C CA . MET A 1 186 ? 5.93 1.498 4.281 1 97.38 186 MET A CA 1
ATOM 1450 C C . MET A 1 186 ? 4.496 1.578 4.797 1 97.38 186 MET A C 1
ATOM 1452 O O . MET A 1 186 ? 3.596 2.02 4.078 1 97.38 186 MET A O 1
ATOM 1456 N N . GLU A 1 187 ? 4.277 1.207 6.055 1 98.12 187 GLU A N 1
ATOM 1457 C CA . GLU A 1 187 ? 2.926 1.064 6.59 1 98.12 187 GLU A CA 1
ATOM 1458 C C . GLU A 1 187 ? 2.199 2.406 6.617 1 98.12 187 GLU A C 1
ATOM 1460 O O . GLU A 1 187 ? 0.98 2.461 6.441 1 98.12 187 GLU A O 1
ATOM 1465 N N . PHE A 1 188 ? 2.938 3.525 6.832 1 98.69 188 PHE A N 1
ATOM 1466 C CA . PHE A 1 188 ? 2.346 4.855 6.75 1 98.69 188 PHE A CA 1
ATOM 1467 C C . PHE A 1 188 ? 1.699 5.082 5.391 1 98.69 188 PHE A C 1
ATOM 1469 O O . PHE A 1 188 ? 0.62 5.672 5.301 1 98.69 188 PHE A O 1
ATOM 1476 N N . MET A 1 189 ? 2.373 4.629 4.305 1 98.75 189 MET A N 1
ATOM 1477 C CA . MET A 1 189 ? 1.865 4.801 2.947 1 98.75 189 MET A CA 1
ATOM 1478 C C . MET A 1 189 ? 0.556 4.043 2.756 1 98.75 189 MET A C 1
ATOM 1480 O O . MET A 1 189 ? -0.371 4.547 2.119 1 98.75 189 MET A O 1
ATOM 1484 N N . PHE A 1 190 ? 0.501 2.867 3.381 1 98.75 190 PHE A N 1
ATOM 1485 C CA . PHE A 1 190 ? -0.71 2.061 3.309 1 98.75 190 PHE A CA 1
ATOM 1486 C C . PHE A 1 190 ? -1.853 2.729 4.062 1 98.75 190 PHE A C 1
ATOM 1488 O O . PHE A 1 190 ? -2.986 2.764 3.582 1 98.75 190 PHE A O 1
ATOM 1495 N N . ASP A 1 191 ? -1.523 3.266 5.199 1 98.75 191 ASP A N 1
ATOM 1496 C CA . ASP A 1 191 ? -2.59 3.848 6.008 1 98.75 191 ASP A CA 1
ATOM 1497 C C . ASP A 1 191 ? -3.135 5.121 5.363 1 98.75 191 ASP A C 1
ATOM 1499 O O . ASP A 1 191 ? -4.328 5.414 5.465 1 98.75 191 ASP A O 1
ATOM 1503 N N . SER A 1 192 ? -2.238 5.938 4.742 1 98.81 192 SER A N 1
ATOM 1504 C CA . SER A 1 192 ? -2.705 7.074 3.959 1 98.81 192 SER A CA 1
ATOM 1505 C C . SER A 1 192 ? -3.662 6.633 2.857 1 98.81 192 SER A C 1
ATOM 1507 O O . SER A 1 192 ? -4.672 7.297 2.605 1 98.81 192 SER A O 1
ATOM 1509 N N . THR A 1 193 ? -3.348 5.523 2.256 1 98.88 193 THR A N 1
ATOM 1510 C CA . THR A 1 193 ? -4.184 4.984 1.188 1 98.88 193 THR A CA 1
ATOM 1511 C C . THR A 1 193 ? -5.543 4.551 1.732 1 98.88 193 THR A C 1
ATOM 1513 O O . THR A 1 193 ? -6.578 4.836 1.132 1 98.88 193 THR A O 1
ATOM 1516 N N . ARG A 1 194 ? -5.559 3.893 2.895 1 98.44 194 ARG A N 1
ATOM 1517 C CA . ARG A 1 194 ? -6.805 3.518 3.549 1 98.44 194 ARG A CA 1
ATOM 1518 C C . ARG A 1 194 ? -7.668 4.742 3.832 1 98.44 194 ARG A C 1
ATOM 1520 O O . ARG A 1 194 ? -8.883 4.719 3.615 1 98.44 194 ARG A O 1
ATOM 1527 N N . ALA A 1 195 ? -7.023 5.781 4.336 1 98.62 195 ALA A N 1
ATOM 1528 C CA . ALA A 1 195 ? -7.746 7.004 4.684 1 98.62 195 ALA A CA 1
ATOM 1529 C C . ALA A 1 195 ? -8.383 7.637 3.449 1 98.62 195 ALA A C 1
ATOM 1531 O O . ALA A 1 195 ? -9.523 8.102 3.498 1 98.62 195 ALA A O 1
ATOM 1532 N N . LEU A 1 196 ? -7.648 7.668 2.35 1 98.5 196 LEU A N 1
ATOM 1533 C CA . LEU A 1 196 ? -8.164 8.234 1.11 1 98.5 196 LEU A CA 1
ATOM 1534 C C . LEU A 1 196 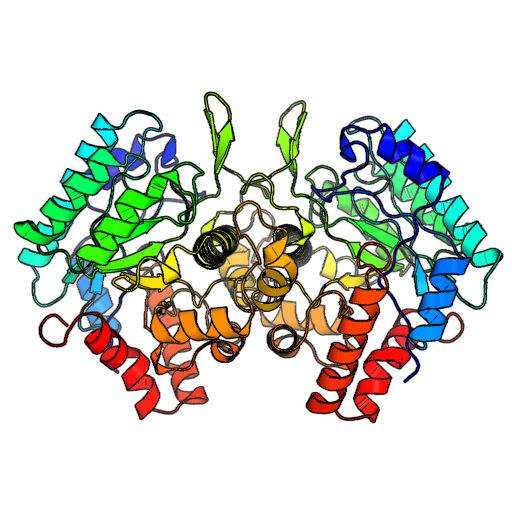? -9.352 7.426 0.59 1 98.5 196 LEU A C 1
ATOM 1536 O O . LEU A 1 196 ? -10.367 7.992 0.187 1 98.5 196 LEU A O 1
ATOM 1540 N N . MET A 1 197 ? -9.188 6.094 0.597 1 98 197 MET A N 1
ATOM 1541 C CA . MET A 1 197 ? -10.32 5.273 0.187 1 98 197 MET A CA 1
ATOM 1542 C C . MET A 1 197 ? -11.539 5.543 1.069 1 98 197 MET A C 1
ATOM 1544 O O . MET A 1 197 ? -12.648 5.727 0.567 1 98 197 MET A O 1
ATOM 1548 N N . SER A 1 198 ? -11.328 5.578 2.369 1 97.12 198 SER A N 1
ATOM 1549 C CA . SER A 1 198 ? -12.398 5.82 3.338 1 97.12 198 SER A CA 1
ATOM 1550 C C . SER A 1 198 ? -13.125 7.125 3.043 1 97.12 198 SER A C 1
ATOM 1552 O O . SER A 1 198 ? -14.359 7.148 2.969 1 97.12 198 SER A O 1
ATOM 1554 N N . LEU A 1 199 ? -12.406 8.188 2.787 1 97.31 199 LEU A N 1
ATOM 1555 C CA . LEU A 1 199 ? -12.977 9.508 2.537 1 97.31 199 LEU A CA 1
ATOM 1556 C C . LEU A 1 199 ? -13.75 9.523 1.224 1 97.31 199 LEU A C 1
ATOM 1558 O O . LEU A 1 199 ? -14.875 10.031 1.166 1 97.31 199 LEU A O 1
ATOM 1562 N N . LEU A 1 200 ? -13.18 8.961 0.214 1 97.38 200 LEU A N 1
ATOM 1563 C CA . LEU A 1 200 ? -13.711 9.109 -1.139 1 97.38 200 LEU A CA 1
ATOM 1564 C C . LEU A 1 200 ? -14.922 8.211 -1.351 1 97.38 200 LEU A C 1
ATOM 1566 O O . LEU A 1 200 ? -15.875 8.602 -2.025 1 97.38 200 LEU A O 1
ATOM 1570 N N . THR A 1 201 ? -14.945 7.02 -0.724 1 96.31 201 THR A N 1
ATOM 1571 C CA . THR A 1 201 ? -16.031 6.078 -0.986 1 96.31 201 THR A CA 1
ATOM 1572 C C . THR A 1 201 ? -17.188 6.316 -0.033 1 96.31 201 THR A C 1
ATOM 1574 O O . THR A 1 201 ? -18.312 5.883 -0.298 1 96.31 201 THR A O 1
ATOM 1577 N N . SER A 1 202 ? -16.969 7.012 1.095 1 95.06 202 SER A N 1
ATOM 1578 C CA . SER A 1 202 ? -18.016 7.242 2.084 1 95.06 202 SER A CA 1
ATOM 1579 C C . SER A 1 202 ? -18.922 8.391 1.67 1 95.06 202 SER A C 1
ATOM 1581 O O . SER A 1 202 ? -19.984 8.578 2.244 1 95.06 202 SER A O 1
ATOM 1583 N N . GLY A 1 203 ? -18.422 9.211 0.718 1 94.19 203 GLY A N 1
ATOM 1584 C CA . GLY A 1 203 ? -19.172 10.391 0.32 1 94.19 203 GLY A CA 1
ATOM 1585 C C . GLY A 1 203 ? -18.844 11.617 1.146 1 94.19 203 GLY A C 1
ATOM 1586 O O . GLY A 1 203 ? -19.375 12.703 0.894 1 94.19 203 GLY A O 1
ATOM 1587 N N . THR A 1 204 ? -17.984 11.523 2.09 1 96.88 204 THR A N 1
ATOM 1588 C CA . THR A 1 204 ? -17.594 12.617 2.975 1 96.88 204 THR A CA 1
ATOM 1589 C C . THR A 1 204 ? -17.078 13.812 2.172 1 96.88 204 THR A C 1
ATOM 1591 O O . THR A 1 204 ? -17.469 14.953 2.434 1 96.88 204 THR A O 1
ATOM 1594 N N . VAL A 1 205 ? -16.266 13.578 1.148 1 97.81 205 VAL A N 1
ATOM 1595 C CA . VAL A 1 205 ? -15.656 14.656 0.377 1 97.81 205 VAL A CA 1
ATOM 1596 C C . VAL A 1 205 ? -16.734 15.445 -0.363 1 97.81 205 VAL A C 1
ATOM 1598 O O . VAL A 1 205 ? -16.719 16.672 -0.371 1 97.81 205 VAL A O 1
ATOM 1601 N N . ASP A 1 206 ? -17.672 14.703 -0.875 1 93.25 206 ASP A N 1
ATOM 1602 C CA . ASP A 1 206 ? -18.781 15.336 -1.588 1 93.25 206 ASP A CA 1
ATOM 1603 C C . ASP A 1 206 ? -19.672 16.141 -0.632 1 93.25 206 ASP A C 1
ATOM 1605 O O . ASP A 1 206 ? -20.125 17.219 -0.969 1 93.25 206 ASP A O 1
ATOM 1609 N N . ARG A 1 207 ? -19.875 15.609 0.454 1 95.19 207 ARG A N 1
ATOM 1610 C CA . ARG A 1 207 ? -20.766 16.188 1.448 1 95.19 207 ARG A CA 1
ATOM 1611 C C . ARG A 1 207 ? -20.141 17.438 2.088 1 95.19 207 ARG A C 1
ATOM 1613 O O . ARG A 1 207 ? -20.859 18.312 2.582 1 95.19 207 ARG A O 1
ATOM 1620 N N . CYS A 1 208 ? -18.859 17.547 2.076 1 98.31 208 CYS A N 1
ATOM 1621 C CA . CYS A 1 208 ? -18.141 18.609 2.781 1 98.31 208 CYS A CA 1
ATOM 1622 C C . CYS A 1 208 ? -17.328 19.453 1.809 1 98.31 208 CYS A C 1
ATOM 1624 O O . CYS A 1 208 ? -16.109 19.5 1.889 1 98.31 208 CYS A O 1
ATOM 1626 N N . PRO A 1 209 ? -17.953 20.219 0.972 1 97.75 209 PRO A N 1
ATOM 1627 C CA . PRO A 1 209 ? -17.266 20.969 -0.088 1 97.75 209 PRO A CA 1
ATOM 1628 C C . PRO A 1 209 ? -16.406 22.109 0.452 1 97.75 209 PRO A C 1
ATOM 1630 O O . PRO A 1 209 ? -15.586 22.656 -0.28 1 97.75 209 PRO A O 1
ATOM 1633 N N . GLY A 1 210 ? -16.562 22.453 1.689 1 98.56 210 GLY A N 1
ATOM 1634 C CA . GLY A 1 210 ? -15.812 23.547 2.27 1 98.56 210 GLY A CA 1
ATOM 1635 C C . GLY A 1 210 ? -14.438 23.125 2.758 1 98.56 210 GLY A C 1
ATOM 1636 O O . GLY A 1 210 ? -13.633 23.969 3.16 1 98.56 210 GLY A O 1
ATOM 1637 N N . ILE A 1 211 ? -14.148 21.859 2.707 1 98.81 211 ILE A N 1
ATOM 1638 C CA . ILE A 1 211 ? -12.844 21.375 3.156 1 98.81 211 ILE A CA 1
ATOM 1639 C C . ILE A 1 211 ? -11.898 21.25 1.962 1 98.81 211 ILE A C 1
ATOM 1641 O O . ILE A 1 211 ? -12.297 20.766 0.899 1 98.81 211 ILE A O 1
ATOM 1645 N N . THR A 1 212 ? -10.703 21.766 2.105 1 98.81 212 THR A N 1
ATOM 1646 C CA . THR A 1 212 ? -9.602 21.391 1.222 1 98.81 212 THR A CA 1
ATOM 1647 C C . THR A 1 212 ? -8.633 20.453 1.925 1 98.81 212 THR A C 1
ATOM 1649 O O . THR A 1 212 ? -8.117 20.766 3.002 1 98.81 212 THR A O 1
ATOM 1652 N N . PHE A 1 213 ? -8.383 19.344 1.319 1 98.88 213 PHE A N 1
ATOM 1653 C CA . PHE A 1 213 ? -7.57 18.297 1.938 1 98.88 213 PHE A CA 1
ATOM 1654 C C . PHE A 1 213 ? -6.133 18.359 1.44 1 98.88 213 PHE A C 1
ATOM 1656 O O . PHE A 1 213 ? -5.887 18.609 0.258 1 98.88 213 PHE A O 1
ATOM 1663 N N . VAL A 1 214 ? -5.18 18.156 2.311 1 98.94 214 VAL A N 1
ATOM 1664 C CA . VAL A 1 214 ? -3.77 18 1.969 1 98.94 214 VAL A CA 1
ATOM 1665 C C . VAL A 1 214 ? -3.291 16.609 2.352 1 98.94 214 VAL A C 1
ATOM 1667 O O . VAL A 1 214 ? -3.424 16.188 3.506 1 98.94 214 VAL A O 1
ATOM 1670 N N . VAL A 1 215 ? -2.812 15.883 1.384 1 98.81 215 VAL A N 1
ATOM 1671 C CA . VAL A 1 215 ? -2.318 14.523 1.571 1 98.81 215 VAL A CA 1
ATOM 1672 C C . VAL A 1 215 ? -0.8 14.5 1.418 1 98.81 215 VAL A C 1
ATOM 1674 O O . VAL A 1 215 ? -0.249 15.148 0.526 1 98.81 215 VAL A O 1
ATOM 1677 N N . GLY A 1 216 ? -0.167 13.797 2.324 1 98.5 216 GLY A N 1
ATOM 1678 C CA . GLY A 1 216 ? 1.287 13.805 2.34 1 98.5 216 GLY A CA 1
ATOM 1679 C C . GLY A 1 216 ? 1.897 12.742 1.449 1 98.5 216 GLY A C 1
ATOM 1680 O O . GLY A 1 216 ? 1.179 11.938 0.848 1 98.5 216 GLY A O 1
ATOM 1681 N N . HIS A 1 217 ? 3.172 12.836 1.275 1 98.81 217 HIS A N 1
ATOM 1682 C CA . HIS A 1 217 ? 4.047 11.82 0.698 1 98.81 217 HIS A CA 1
ATOM 1683 C C . HIS A 1 217 ? 3.611 11.461 -0.719 1 98.81 217 HIS A C 1
ATOM 1685 O O . HIS A 1 217 ? 3.529 10.281 -1.067 1 98.81 217 HIS A O 1
ATOM 1691 N N . CYS A 1 218 ? 3.252 12.461 -1.448 1 98.75 218 CYS A N 1
ATOM 1692 C CA . CYS A 1 218 ? 3.018 12.32 -2.881 1 98.75 218 CYS A CA 1
ATOM 1693 C C . CYS A 1 218 ? 1.884 11.336 -3.152 1 98.75 218 CYS A C 1
ATOM 1695 O O . CYS A 1 218 ? 1.957 10.539 -4.09 1 98.75 218 CYS A O 1
ATOM 1697 N N . GLY A 1 219 ? 0.878 11.289 -2.27 1 98.75 219 GLY A N 1
ATOM 1698 C CA . GLY A 1 219 ? -0.281 10.438 -2.477 1 98.75 219 GLY A CA 1
ATOM 1699 C C . GLY A 1 219 ? -0.05 9 -2.039 1 98.75 219 GLY A C 1
ATOM 1700 O O . GLY A 1 219 ? -0.886 8.125 -2.287 1 98.75 219 GLY A O 1
ATOM 1701 N N . ALA A 1 220 ? 1.105 8.734 -1.475 1 98.81 220 ALA A N 1
ATOM 1702 C CA . ALA A 1 220 ? 1.457 7.43 -0.915 1 98.81 220 ALA A CA 1
ATOM 1703 C C . ALA A 1 220 ? 1.259 6.32 -1.942 1 98.81 220 ALA A C 1
ATOM 1705 O O . ALA A 1 220 ? 1.829 6.371 -3.035 1 98.81 220 ALA A O 1
ATOM 1706 N N . THR A 1 221 ? 0.46 5.285 -1.633 1 98.88 221 THR A N 1
ATOM 1707 C CA . THR A 1 221 ? 0.278 4.152 -2.531 1 98.88 221 THR A CA 1
ATOM 1708 C C . THR A 1 221 ? -1.111 4.18 -3.162 1 98.88 221 THR A C 1
ATOM 1710 O O . THR A 1 221 ? -1.565 3.178 -3.721 1 98.88 221 THR A O 1
ATOM 1713 N N . PHE A 1 222 ? -1.797 5.289 -3.068 1 98.88 222 PHE A N 1
ATOM 1714 C CA . PHE A 1 222 ? -3.164 5.414 -3.561 1 98.88 222 PHE A CA 1
ATOM 1715 C C . PHE A 1 222 ? -3.189 5.438 -5.086 1 98.88 222 PHE A C 1
ATOM 1717 O O . PHE A 1 222 ? -4.016 4.766 -5.707 1 98.88 222 PHE A O 1
ATOM 1724 N N . PRO A 1 223 ? -2.197 6.117 -5.801 1 98.81 223 PRO A N 1
ATOM 1725 C CA . PRO A 1 223 ? -2.355 6.371 -7.234 1 98.81 223 PRO A CA 1
ATOM 1726 C C . PRO A 1 223 ? -2.441 5.082 -8.055 1 98.81 223 PRO A C 1
ATOM 1728 O O . PRO A 1 223 ? -3.338 4.938 -8.891 1 98.81 223 PRO A O 1
ATOM 1731 N N . PRO A 1 224 ? -1.642 4.102 -7.73 1 98.62 224 PRO A N 1
ATOM 1732 C CA . PRO A 1 224 ? -1.707 2.926 -8.602 1 98.62 224 PRO A CA 1
ATOM 1733 C C . PRO A 1 224 ? -3.008 2.143 -8.438 1 98.62 224 PRO A C 1
ATOM 1735 O O . PRO A 1 224 ? -3.441 1.457 -9.367 1 98.62 224 PRO A O 1
ATOM 1738 N N . ILE A 1 225 ? -3.67 2.258 -7.293 1 98.56 225 ILE A N 1
ATOM 1739 C CA . ILE A 1 225 ? -4.801 1.353 -7.098 1 98.56 225 ILE A CA 1
ATOM 1740 C C . ILE A 1 225 ? -6.094 2.156 -7.012 1 98.56 225 ILE A C 1
ATOM 1742 O O . ILE A 1 225 ? -7.133 1.629 -6.605 1 98.56 225 ILE A O 1
ATOM 1746 N N . MET A 1 226 ? -6.062 3.426 -7.418 1 98.62 226 MET A N 1
ATOM 1747 C CA . MET A 1 226 ? -7.254 4.27 -7.398 1 98.62 226 MET A CA 1
ATOM 1748 C C . MET A 1 226 ? -8.359 3.668 -8.258 1 98.62 226 MET A C 1
ATOM 1750 O O . MET A 1 226 ? -9.508 3.57 -7.816 1 98.62 226 MET A O 1
ATOM 1754 N N . GLU A 1 227 ? -8.047 3.236 -9.438 1 98.44 227 GLU A N 1
ATOM 1755 C CA . GLU A 1 227 ? -9.039 2.68 -10.352 1 98.44 227 GLU A CA 1
ATOM 1756 C C . GLU A 1 227 ? -9.602 1.361 -9.828 1 98.44 227 GLU A C 1
ATOM 1758 O O . GLU A 1 227 ? -10.773 1.048 -10.039 1 98.44 227 GLU A O 1
ATOM 1763 N N . ARG A 1 228 ? -8.75 0.553 -9.234 1 98.12 228 ARG A N 1
ATOM 1764 C CA . ARG A 1 228 ? -9.211 -0.673 -8.586 1 98.12 228 ARG A CA 1
ATOM 1765 C C . ARG A 1 228 ? -10.211 -0.368 -7.48 1 98.12 228 ARG A C 1
ATOM 1767 O O . ARG A 1 228 ? -11.25 -1.03 -7.371 1 98.12 228 ARG A O 1
ATOM 1774 N N . ILE A 1 229 ? -9.891 0.65 -6.648 1 97.56 229 ILE A N 1
ATOM 1775 C CA . ILE A 1 229 ? -10.797 1.081 -5.586 1 97.56 229 ILE A CA 1
ATOM 1776 C C . ILE A 1 229 ? -12.125 1.521 -6.191 1 97.56 229 ILE A C 1
ATOM 1778 O O . ILE A 1 229 ? -13.188 1.123 -5.715 1 97.56 229 ILE A O 1
ATOM 1782 N N . ALA A 1 230 ? -12.07 2.303 -7.25 1 97.5 230 ALA A N 1
ATOM 1783 C CA . ALA A 1 230 ? -13.289 2.746 -7.926 1 97.5 230 ALA A CA 1
ATOM 1784 C C . ALA A 1 230 ? -14.078 1.559 -8.469 1 97.5 230 ALA A C 1
ATOM 1786 O O . ALA A 1 230 ? -15.289 1.47 -8.273 1 97.5 230 ALA A O 1
ATOM 1787 N N . GLU A 1 231 ? -13.367 0.61 -9.109 1 95.69 231 GLU A N 1
ATOM 1788 C CA . GLU A 1 231 ? -13.969 -0.56 -9.742 1 95.69 231 GLU A CA 1
ATOM 1789 C C . GLU A 1 231 ? -14.766 -1.388 -8.742 1 95.69 231 GLU A C 1
ATOM 1791 O O . GLU A 1 231 ? -15.828 -1.919 -9.07 1 95.69 231 GLU A O 1
ATOM 1796 N N . PHE A 1 232 ? -14.289 -1.404 -7.5 1 95 232 PHE A N 1
ATOM 1797 C CA . PHE A 1 232 ? -14.906 -2.287 -6.516 1 95 232 PHE A CA 1
ATOM 1798 C 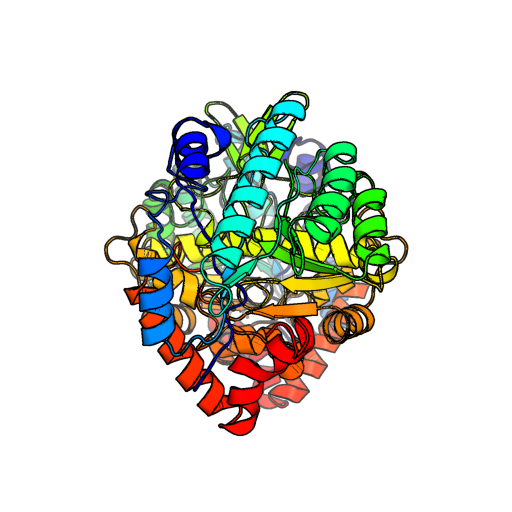C . PHE A 1 232 ? -15.594 -1.481 -5.418 1 95 232 PHE A C 1
ATOM 1800 O O . PHE A 1 232 ? -15.93 -2.021 -4.363 1 95 232 PHE A O 1
ATOM 1807 N N . SER A 1 233 ? -15.773 -0.243 -5.629 1 95.06 233 SER A N 1
ATOM 1808 C CA . SER A 1 233 ? -16.266 0.659 -4.594 1 95.06 233 SER A CA 1
ATOM 1809 C C . SER A 1 233 ? -17.672 0.266 -4.141 1 95.06 233 SER A C 1
ATOM 1811 O O . SER A 1 233 ? -18.031 0.481 -2.982 1 95.06 233 SER A O 1
ATOM 1813 N N . SER A 1 234 ? -18.5 -0.348 -5.027 1 92.94 234 SER A N 1
ATOM 1814 C CA . SER A 1 234 ? -19.859 -0.74 -4.664 1 92.94 234 SER A CA 1
ATOM 1815 C C . SER A 1 234 ? -19.859 -1.883 -3.656 1 92.94 234 SER A C 1
ATOM 1817 O O . SER A 1 234 ? -20.875 -2.16 -3.018 1 92.94 234 SER A O 1
ATOM 1819 N N . MET A 1 235 ? -18.703 -2.529 -3.504 1 90.62 235 MET A N 1
ATOM 1820 C CA . MET A 1 235 ? -18.578 -3.645 -2.57 1 90.62 235 MET A CA 1
ATOM 1821 C C . MET A 1 235 ? -18.141 -3.158 -1.194 1 90.62 235 MET A C 1
ATOM 1823 O O . MET A 1 235 ? -18.094 -3.936 -0.239 1 90.62 235 MET A O 1
ATOM 1827 N N . VAL A 1 236 ? -17.75 -1.914 -1.078 1 89.12 236 VAL A N 1
ATOM 1828 C CA . VAL A 1 236 ? -17.359 -1.331 0.202 1 89.12 236 VAL A CA 1
ATOM 1829 C C . VAL A 1 236 ? -18.609 -0.996 1.018 1 89.12 236 VAL A C 1
ATOM 1831 O O . VAL A 1 236 ? -19.516 -0.316 0.529 1 89.12 236 VAL A O 1
ATOM 1834 N N . PRO A 1 237 ? -18.609 -1.518 2.213 1 86.75 237 PRO A N 1
ATOM 1835 C CA . PRO A 1 237 ? -19.797 -1.247 3.037 1 86.75 237 PRO A CA 1
ATOM 1836 C C . PRO A 1 237 ? -20.078 0.246 3.195 1 86.75 237 PRO A C 1
ATOM 1838 O O . PRO A 1 237 ? -19.156 1.022 3.477 1 86.75 237 PRO A O 1
ATOM 1841 N N . GLY A 1 238 ? -21.328 0.63 2.924 1 82.06 238 GLY A N 1
ATOM 1842 C CA . GLY A 1 238 ? -21.719 2.012 3.133 1 82.06 238 GLY A CA 1
ATOM 1843 C C . GLY A 1 238 ? -21.5 2.889 1.915 1 82.06 238 GLY A C 1
ATOM 1844 O O . GLY A 1 238 ? -21.922 4.047 1.894 1 82.06 238 GLY A O 1
ATOM 1845 N N . ALA A 1 239 ? -20.969 2.381 0.838 1 85.38 239 ALA A N 1
ATOM 1846 C CA . ALA A 1 239 ? -20.594 3.201 -0.31 1 85.38 239 ALA A CA 1
ATOM 1847 C C . ALA A 1 239 ? -21.75 3.328 -1.299 1 85.38 239 ALA A C 1
ATOM 1849 O O . ALA A 1 239 ? -21.625 4.008 -2.32 1 85.38 239 ALA A O 1
ATOM 1850 N N . GLY A 1 240 ? -22.828 2.684 -0.976 1 88.75 240 GLY A N 1
ATOM 1851 C CA . GLY A 1 240 ? -23.953 2.76 -1.891 1 88.75 240 GLY A CA 1
ATOM 1852 C C . GLY A 1 240 ? -23.641 2.188 -3.262 1 88.75 240 GLY A C 1
ATOM 1853 O O . GLY A 1 240 ? -23.156 1.063 -3.377 1 88.75 240 GLY A O 1
ATOM 1854 N N . ASP A 1 241 ? -23.875 3.076 -4.312 1 90.44 241 ASP A N 1
ATOM 1855 C CA . ASP A 1 241 ? -23.688 2.631 -5.688 1 90.44 241 ASP A CA 1
ATOM 1856 C C . ASP A 1 241 ? -22.219 2.709 -6.094 1 90.44 241 ASP A C 1
ATOM 1858 O O . ASP A 1 241 ? -21.859 2.357 -7.219 1 90.44 241 ASP A O 1
ATOM 1862 N N . GLY A 1 242 ? -21.422 3.119 -5.191 1 93.88 242 GLY A N 1
ATOM 1863 C CA . GLY A 1 242 ? -20.016 3.248 -5.508 1 93.88 242 GLY A CA 1
ATOM 1864 C C . GLY A 1 242 ? -19.656 4.598 -6.102 1 93.88 242 GLY A C 1
ATOM 1865 O O . GLY A 1 242 ? -20.469 5.531 -6.066 1 93.88 242 GLY A O 1
ATOM 1866 N N . ILE A 1 243 ? -18.453 4.754 -6.496 1 96.75 243 ILE A N 1
ATOM 1867 C CA . ILE A 1 243 ? -17.922 5.984 -7.074 1 96.75 243 ILE A CA 1
ATOM 1868 C C . ILE A 1 243 ? -17.047 5.652 -8.289 1 96.75 243 ILE A C 1
ATOM 1870 O O . ILE A 1 243 ? -16.281 4.691 -8.258 1 96.75 243 ILE A O 1
ATOM 1874 N N . SER A 1 244 ? -17.141 6.387 -9.367 1 97.19 244 SER A N 1
ATOM 1875 C CA . SER A 1 244 ? -16.375 6.113 -10.578 1 97.19 244 SER A CA 1
ATOM 1876 C C . SER A 1 244 ? -14.969 6.684 -10.477 1 97.19 244 SER A C 1
ATOM 1878 O O . SER A 1 244 ? -14.719 7.602 -9.695 1 97.19 244 SER A O 1
ATOM 1880 N N . GLY A 1 245 ? -14.086 6.16 -11.266 1 97.75 245 GLY A N 1
ATOM 1881 C CA . GLY A 1 245 ? -12.742 6.711 -11.352 1 97.75 245 GLY A CA 1
ATOM 1882 C C . GLY A 1 245 ? -12.727 8.164 -11.781 1 97.75 245 GLY A C 1
ATOM 1883 O O . GLY A 1 245 ? -11.953 8.969 -11.258 1 97.75 245 GLY A O 1
ATOM 1884 N N . GLU A 1 246 ? -13.594 8.508 -12.68 1 98 246 GLU A N 1
ATOM 1885 C CA . GLU A 1 246 ? -13.695 9.875 -13.172 1 98 246 GLU A CA 1
ATOM 1886 C C . GLU A 1 246 ? -14.094 10.836 -12.055 1 98 246 GLU A C 1
ATOM 1888 O O . GLU A 1 246 ? -13.531 11.93 -11.93 1 98 246 GLU A O 1
ATOM 1893 N N . LYS A 1 247 ? -15.062 10.406 -11.281 1 97.81 247 LYS A N 1
ATOM 1894 C CA . LYS A 1 247 ? -15.508 11.242 -10.172 1 97.81 247 LYS A CA 1
ATOM 1895 C C . LYS A 1 247 ? -14.398 11.406 -9.133 1 97.81 247 LYS A C 1
ATOM 1897 O O . LYS A 1 247 ? -14.211 12.5 -8.586 1 97.81 247 LYS A O 1
ATOM 1902 N N . ILE A 1 248 ? -13.656 10.352 -8.852 1 98.31 248 ILE A N 1
ATOM 1903 C CA . ILE A 1 248 ? -12.539 10.445 -7.91 1 98.31 248 ILE A CA 1
ATOM 1904 C C . ILE A 1 248 ? -11.516 11.445 -8.422 1 98.31 248 ILE A C 1
ATOM 1906 O O . ILE A 1 248 ? -11.078 12.336 -7.684 1 98.31 248 ILE A O 1
ATOM 1910 N N . LYS A 1 249 ? -11.164 11.344 -9.664 1 98.5 249 LYS A N 1
ATOM 1911 C CA . LYS A 1 249 ? -10.18 12.25 -10.25 1 98.5 249 LYS A CA 1
ATOM 1912 C C . LYS A 1 249 ? -10.664 13.695 -10.18 1 98.5 249 LYS A C 1
ATOM 1914 O O . LYS A 1 249 ? -9.875 14.609 -9.914 1 98.5 249 LYS A O 1
ATOM 1919 N N . GLN A 1 250 ? -11.938 13.867 -10.391 1 98.44 250 GLN A N 1
ATOM 1920 C CA . GLN A 1 250 ? -12.516 15.203 -10.281 1 98.44 250 GLN A CA 1
ATOM 1921 C C . GLN A 1 250 ? -12.375 15.75 -8.859 1 98.44 250 GLN A C 1
ATOM 1923 O O . GLN A 1 250 ? -11.969 16.906 -8.672 1 98.44 250 GLN A O 1
ATOM 1928 N N . LEU A 1 251 ? -12.664 14.945 -7.906 1 98.44 251 LEU A N 1
ATOM 1929 C CA . LEU A 1 251 ? -12.562 15.367 -6.516 1 98.44 251 LEU A CA 1
ATOM 1930 C C . LEU A 1 251 ? -11.117 15.656 -6.137 1 98.44 251 LEU A C 1
ATOM 1932 O O . LEU A 1 251 ? -10.828 16.641 -5.453 1 98.44 251 LEU A O 1
ATOM 1936 N N . LEU A 1 252 ? -10.219 14.82 -6.613 1 98.69 252 LEU A N 1
ATOM 1937 C CA . LEU A 1 252 ? -8.805 15.031 -6.316 1 98.69 252 LEU A CA 1
ATOM 1938 C C . LEU A 1 252 ? -8.32 16.344 -6.906 1 98.69 252 LEU A C 1
ATOM 1940 O O . LEU A 1 252 ? -7.531 17.062 -6.273 1 98.69 252 LEU A O 1
ATOM 1944 N N . GLN A 1 253 ? -8.789 16.688 -8.008 1 98.25 253 GLN A N 1
ATOM 1945 C CA . GLN A 1 253 ? -8.336 17.875 -8.719 1 98.25 253 GLN A CA 1
ATOM 1946 C C . GLN A 1 253 ? -8.93 19.141 -8.109 1 98.25 253 GLN A C 1
ATOM 1948 O O . GLN A 1 253 ? -8.406 20.234 -8.312 1 98.25 253 GLN A O 1
ATOM 1953 N N . THR A 1 254 ? -9.977 19 -7.297 1 98.12 254 THR A N 1
ATOM 1954 C CA . THR A 1 254 ? -10.68 20.203 -6.867 1 98.12 254 THR A CA 1
ATOM 1955 C C . THR A 1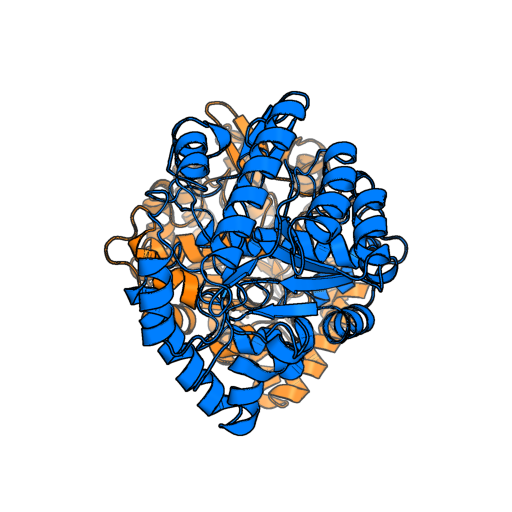 254 ? -10.617 20.359 -5.348 1 98.12 254 THR A C 1
ATOM 1957 O O . THR A 1 254 ? -10.695 21.469 -4.824 1 98.12 254 THR A O 1
ATOM 1960 N N . ARG A 1 255 ? -10.422 19.219 -4.711 1 98.44 255 ARG A N 1
ATOM 1961 C CA . ARG A 1 255 ? -10.594 19.281 -3.264 1 98.44 255 ARG A CA 1
ATOM 1962 C C . ARG A 1 255 ? -9.32 18.859 -2.539 1 98.44 255 ARG A C 1
ATOM 1964 O O . ARG A 1 255 ? -9.227 18.969 -1.316 1 98.44 255 ARG A O 1
ATOM 1971 N N . PHE A 1 256 ? -8.289 18.422 -3.307 1 98.88 256 PHE A N 1
ATOM 1972 C CA . PHE A 1 256 ? -7.102 17.875 -2.662 1 98.88 256 PHE A CA 1
ATOM 1973 C C . PHE A 1 256 ? -5.84 18.562 -3.164 1 98.88 256 PHE A C 1
ATOM 1975 O O . PHE A 1 256 ? -5.789 19.016 -4.309 1 98.88 256 PHE A O 1
ATOM 1982 N N . TYR A 1 257 ? -4.871 18.688 -2.277 1 98.94 257 TYR A N 1
ATOM 1983 C CA . TYR A 1 257 ? -3.463 18.922 -2.58 1 98.94 257 TYR A CA 1
ATOM 1984 C C . TYR A 1 257 ? -2.596 17.766 -2.088 1 98.94 257 TYR A C 1
ATOM 1986 O O . TYR A 1 257 ? -2.99 17.031 -1.182 1 98.94 257 TYR A O 1
ATOM 1994 N N . PHE A 1 258 ? -1.438 17.625 -2.732 1 98.94 258 PHE A N 1
ATOM 1995 C CA . PHE A 1 258 ? -0.495 16.578 -2.373 1 98.94 258 PHE A CA 1
ATOM 1996 C C . PHE A 1 258 ? 0.901 17.156 -2.162 1 98.94 258 PHE A C 1
ATOM 1998 O O . PHE A 1 258 ? 1.441 17.828 -3.043 1 98.94 258 PHE A O 1
ATOM 2005 N N . ASP A 1 259 ? 1.438 16.875 -1.001 1 98.88 259 ASP A N 1
ATOM 2006 C CA . ASP A 1 259 ? 2.801 17.375 -0.83 1 98.88 259 ASP A CA 1
ATOM 2007 C C . ASP A 1 259 ? 3.824 16.344 -1.309 1 98.88 259 ASP A C 1
ATOM 2009 O O . ASP A 1 259 ? 3.492 15.18 -1.514 1 98.88 259 ASP A O 1
ATOM 2013 N N . LEU A 1 260 ? 5.023 16.797 -1.438 1 98.81 260 LEU A N 1
ATOM 2014 C CA . LEU A 1 260 ? 6.094 15.992 -2.016 1 98.81 260 LEU A CA 1
ATOM 2015 C C . LEU A 1 260 ? 7.113 15.594 -0.953 1 98.81 260 LEU A C 1
ATOM 2017 O O . LEU A 1 260 ? 8.305 15.477 -1.245 1 98.81 260 LEU A O 1
ATOM 2021 N N . ALA A 1 261 ? 6.641 15.492 0.317 1 98.62 261 ALA A N 1
ATOM 2022 C CA . ALA A 1 261 ? 7.516 14.938 1.35 1 98.62 261 ALA A CA 1
ATOM 2023 C C . ALA A 1 261 ? 7.875 13.492 1.044 1 98.62 261 ALA A C 1
ATOM 2025 O O . ALA A 1 261 ? 7.09 12.766 0.427 1 98.62 261 ALA A O 1
ATOM 2026 N N . GLY A 1 262 ? 9.023 13.094 1.531 1 97.81 262 GLY A N 1
ATOM 2027 C CA . GLY A 1 262 ? 9.492 11.734 1.302 1 97.81 262 GLY A CA 1
ATOM 2028 C C . GLY A 1 262 ? 10.344 11.594 0.049 1 97.81 262 GLY A C 1
ATOM 2029 O O . GLY A 1 262 ? 11.281 12.367 -0.157 1 97.81 262 GLY A O 1
ATOM 2030 N N . VAL A 1 263 ? 10.055 10.539 -0.759 1 98.38 263 VAL A N 1
ATOM 2031 C CA . VAL A 1 263 ? 10.898 10.219 -1.905 1 98.38 263 VAL A CA 1
ATOM 2032 C C . VAL A 1 263 ? 10.062 10.211 -3.18 1 98.38 263 VAL A C 1
ATOM 2034 O O . VAL A 1 263 ? 9.945 9.18 -3.85 1 98.38 263 VAL A O 1
ATOM 2037 N N . PRO A 1 264 ? 9.516 11.367 -3.561 1 98.56 264 PRO A N 1
ATOM 2038 C CA . PRO A 1 264 ? 8.672 11.414 -4.758 1 98.56 264 PRO A CA 1
ATOM 2039 C C . PRO A 1 264 ? 9.461 11.195 -6.043 1 98.56 264 PRO A C 1
ATOM 2041 O O . PRO A 1 264 ? 8.898 10.773 -7.055 1 98.56 264 PRO A O 1
ATOM 2044 N N . PHE A 1 265 ? 10.703 11.594 -6.02 1 98.19 265 PHE A N 1
ATOM 2045 C CA . PHE A 1 265 ? 11.578 11.406 -7.172 1 98.19 265 PHE A CA 1
ATOM 2046 C C . PHE A 1 265 ? 12.586 10.297 -6.918 1 98.19 265 PHE A C 1
ATOM 2048 O O . PHE A 1 265 ? 13.055 10.117 -5.793 1 98.19 265 PHE A O 1
ATOM 2055 N N . PRO A 1 266 ? 12.93 9.523 -7.922 1 97.5 266 PRO A N 1
ATOM 2056 C CA . PRO A 1 266 ? 12.656 9.828 -9.328 1 97.5 266 PRO A CA 1
ATOM 2057 C C . PRO A 1 266 ? 11.359 9.195 -9.828 1 97.5 266 PRO A C 1
ATOM 2059 O O . PRO A 1 266 ? 10.906 9.508 -10.938 1 97.5 266 PRO A O 1
ATOM 2062 N N . ASP A 1 267 ? 10.648 8.391 -9.078 1 98.06 267 ASP A N 1
ATOM 2063 C CA . ASP A 1 267 ? 9.68 7.5 -9.719 1 98.06 267 ASP A CA 1
ATOM 2064 C C . ASP A 1 267 ? 8.258 7.805 -9.258 1 98.06 267 ASP A C 1
ATOM 2066 O O . ASP A 1 267 ? 7.344 7.898 -10.078 1 98.06 267 ASP A O 1
ATOM 2070 N N . GLN A 1 268 ? 7.957 8.102 -8.016 1 98.62 268 GLN A N 1
ATOM 2071 C CA . GLN A 1 268 ? 6.637 8.055 -7.395 1 98.62 268 GLN A CA 1
ATOM 2072 C C . GLN A 1 268 ? 5.707 9.094 -8.016 1 98.62 268 GLN A C 1
ATOM 2074 O O . GLN A 1 268 ? 4.527 8.82 -8.242 1 98.62 268 GLN A O 1
ATOM 2079 N N . ILE A 1 269 ? 6.254 10.242 -8.32 1 98.75 269 ILE A N 1
ATOM 2080 C CA . ILE A 1 269 ? 5.461 11.398 -8.719 1 98.75 269 ILE A CA 1
ATOM 2081 C C . ILE A 1 269 ? 4.707 11.078 -10.016 1 98.75 269 ILE A C 1
ATOM 2083 O O . ILE A 1 269 ? 3.611 11.602 -10.242 1 98.75 269 ILE A O 1
ATOM 2087 N N . HIS A 1 270 ? 5.203 10.188 -10.828 1 98.44 270 HIS A N 1
ATOM 2088 C CA . HIS A 1 270 ? 4.637 9.93 -12.148 1 98.44 270 HIS A CA 1
ATOM 2089 C C . HIS A 1 270 ? 3.27 9.266 -12.039 1 98.44 270 HIS A C 1
ATOM 2091 O O . HIS A 1 270 ? 2.389 9.5 -12.867 1 98.44 270 HIS A O 1
ATOM 2097 N N . GLY A 1 271 ? 3.119 8.43 -10.992 1 98.44 271 GLY A N 1
ATOM 2098 C CA . GLY A 1 271 ? 1.8 7.871 -10.742 1 98.44 271 GLY A CA 1
ATOM 2099 C C . GLY A 1 271 ? 0.779 8.914 -10.328 1 98.44 271 GLY A C 1
ATOM 2100 O O . GLY A 1 271 ? -0.374 8.867 -10.766 1 98.44 271 GLY A O 1
ATOM 2101 N N . LEU A 1 272 ? 1.197 9.828 -9.5 1 98.75 272 LEU A N 1
ATOM 2102 C CA . LEU A 1 272 ? 0.299 10.867 -9.016 1 98.75 272 LEU A CA 1
ATOM 2103 C C . LEU A 1 272 ? -0.136 11.781 -10.156 1 98.75 272 LEU A C 1
ATOM 2105 O O . LEU A 1 272 ? -1.295 12.203 -10.211 1 98.75 272 LEU A O 1
ATOM 2109 N N . LEU A 1 273 ? 0.756 12.039 -11.07 1 98.5 273 LEU A N 1
ATOM 2110 C CA . LEU A 1 273 ? 0.497 12.969 -12.164 1 98.5 273 LEU A CA 1
ATOM 2111 C C . LEU A 1 273 ? -0.495 12.375 -13.164 1 98.5 273 LEU A C 1
ATOM 2113 O O . LEU A 1 273 ? -0.991 13.07 -14.047 1 98.5 273 LEU A O 1
ATOM 2117 N N . ARG A 1 274 ? -0.846 11.094 -13.031 1 97.94 274 ARG A N 1
ATOM 2118 C CA . ARG A 1 274 ? -1.942 10.516 -13.797 1 97.94 274 ARG A CA 1
ATOM 2119 C C . ARG A 1 274 ? -3.293 10.953 -13.242 1 97.94 274 ARG A C 1
ATOM 2121 O O . ARG A 1 274 ? -4.312 10.852 -13.922 1 97.94 274 ARG A O 1
ATOM 2128 N N . LEU A 1 275 ? -3.27 11.43 -12.016 1 98.5 275 LEU A N 1
ATOM 2129 C CA . LEU A 1 275 ? -4.523 11.68 -11.305 1 98.5 275 LEU A CA 1
ATOM 2130 C C . LEU A 1 275 ? -4.777 13.18 -11.172 1 98.5 275 LEU A C 1
ATOM 2132 O O . LEU A 1 275 ? -5.926 13.625 -11.219 1 98.5 275 LEU A O 1
ATOM 2136 N N . VAL A 1 276 ? -3.715 13.953 -10.945 1 98.62 276 VAL A N 1
ATOM 2137 C CA . VAL A 1 276 ? -3.848 15.391 -10.742 1 98.62 276 VAL A CA 1
ATOM 2138 C C . VAL A 1 276 ? -2.768 16.125 -11.531 1 98.62 276 VAL A C 1
ATOM 2140 O O . VAL A 1 276 ? -1.765 15.531 -11.93 1 98.62 276 VAL A O 1
ATOM 2143 N N . ASP A 1 277 ? -2.967 17.375 -11.75 1 98.31 277 ASP A N 1
ATOM 2144 C CA . ASP A 1 277 ? -1.945 18.172 -12.43 1 98.31 277 ASP A CA 1
ATOM 2145 C C . ASP A 1 277 ? -1.061 18.906 -11.422 1 98.31 277 ASP A C 1
ATOM 2147 O O . ASP A 1 277 ? -1.245 18.781 -10.211 1 98.31 277 ASP A O 1
ATOM 2151 N N . SER A 1 278 ? -0.128 19.641 -11.914 1 98.69 278 SER A N 1
ATOM 2152 C CA . SER A 1 278 ? 0.921 20.25 -11.094 1 98.69 278 SER A CA 1
ATOM 2153 C C . SER A 1 278 ? 0.354 21.312 -10.172 1 98.69 278 SER A C 1
ATOM 2155 O O . SER A 1 278 ? 1.003 21.719 -9.195 1 98.69 278 SER A O 1
ATOM 2157 N N . SER A 1 279 ? -0.876 21.859 -10.43 1 98.69 279 SER A N 1
ATOM 2158 C CA . SER A 1 279 ? -1.471 22.906 -9.602 1 98.69 279 SER A CA 1
ATOM 2159 C C . SER A 1 279 ? -1.881 22.359 -8.234 1 98.69 279 SER A C 1
ATOM 2161 O O . SER A 1 279 ? -2.172 23.125 -7.316 1 98.69 279 SER A O 1
ATOM 2163 N N . ARG A 1 280 ? -1.818 20.984 -8.109 1 98.88 280 ARG A N 1
ATOM 2164 C CA . ARG A 1 280 ? -2.26 20.359 -6.871 1 98.88 280 ARG A CA 1
ATOM 2165 C C . ARG A 1 280 ? -1.07 19.891 -6.035 1 98.88 280 ARG A C 1
ATOM 2167 O O . ARG A 1 280 ? -1.245 19.266 -4.992 1 98.88 280 ARG A O 1
ATOM 2174 N N . LEU A 1 281 ? 0.128 20.219 -6.441 1 98.94 281 LEU A N 1
ATOM 2175 C CA . LEU A 1 281 ? 1.334 19.75 -5.766 1 98.94 281 LEU A CA 1
ATOM 2176 C C . LEU A 1 281 ? 1.887 20.828 -4.84 1 98.94 281 LEU A C 1
ATOM 2178 O O . LEU A 1 281 ? 1.85 22.016 -5.172 1 98.94 281 LEU A O 1
ATOM 2182 N N . LEU A 1 282 ? 2.377 20.406 -3.682 1 98.94 282 LEU A N 1
ATOM 2183 C CA . LEU A 1 282 ? 2.986 21.266 -2.672 1 98.94 282 LEU A CA 1
ATOM 2184 C C . LEU A 1 282 ? 4.336 20.719 -2.227 1 98.94 282 LEU A C 1
ATOM 2186 O O . LEU A 1 282 ? 4.625 19.531 -2.436 1 98.94 282 LEU A O 1
ATOM 2190 N N . TYR A 1 283 ? 5.16 21.578 -1.673 1 98.88 283 TYR A N 1
ATOM 2191 C CA . TYR A 1 283 ? 6.395 21.109 -1.055 1 98.88 283 TYR A CA 1
ATOM 2192 C C . TYR A 1 283 ? 6.176 20.781 0.414 1 98.88 283 TYR A C 1
ATOM 2194 O O . TYR A 1 283 ? 5.426 21.453 1.111 1 98.88 283 TYR A O 1
ATOM 2202 N N . GLY A 1 284 ? 6.758 19.75 0.863 1 98.88 284 GLY A N 1
ATOM 2203 C CA . GLY A 1 284 ? 6.836 19.344 2.258 1 98.88 284 GLY A CA 1
ATOM 2204 C C . GLY A 1 284 ? 8.141 18.641 2.604 1 98.88 284 GLY A C 1
ATOM 2205 O O . GLY A 1 284 ? 8.641 17.828 1.827 1 98.88 284 GLY A O 1
ATOM 2206 N N . SER A 1 285 ? 8.703 18.953 3.775 1 98.75 285 SER A N 1
ATOM 2207 C CA . SER A 1 285 ? 9.984 18.359 4.148 1 98.75 285 SER A CA 1
ATOM 2208 C C . SER A 1 285 ? 9.789 17.219 5.141 1 98.75 285 SER A C 1
ATOM 2210 O O . SER A 1 285 ? 10.602 16.297 5.199 1 98.75 285 SER A O 1
ATOM 2212 N N . ASP A 1 286 ? 8.789 17.312 5.938 1 98.5 286 ASP A N 1
ATOM 2213 C CA . ASP A 1 286 ? 8.531 16.359 7.02 1 98.5 286 ASP A CA 1
ATOM 2214 C C . ASP A 1 286 ? 9.578 16.5 8.125 1 98.5 286 ASP A C 1
ATOM 2216 O O . ASP A 1 286 ? 9.836 15.539 8.859 1 98.5 286 ASP A O 1
ATOM 2220 N N . PHE A 1 287 ? 10.18 17.656 8.195 1 98.38 287 PHE A N 1
ATOM 2221 C CA . PHE A 1 287 ? 11.109 17.969 9.281 1 98.38 287 PHE A CA 1
ATOM 2222 C C . PHE A 1 287 ? 10.367 18.094 10.609 1 98.38 287 PHE A C 1
ATOM 2224 O O . PHE A 1 287 ? 9.234 18.578 10.656 1 98.38 287 PHE A O 1
ATOM 2231 N N . PRO A 1 288 ? 10.992 17.594 11.75 1 97.19 288 PRO A N 1
ATOM 2232 C CA . PRO A 1 288 ? 12.352 17.062 11.914 1 97.19 288 PRO A CA 1
ATOM 2233 C C . PRO A 1 288 ? 12.383 15.531 11.898 1 97.19 288 PRO A C 1
ATOM 2235 O O . PRO A 1 288 ? 13.43 14.938 12.141 1 97.19 288 PRO A O 1
ATOM 2238 N N . TYR A 1 289 ? 11.273 14.922 11.648 1 96.19 289 TYR A N 1
ATOM 2239 C CA . TYR A 1 289 ? 11.289 13.469 11.562 1 96.19 289 TYR A CA 1
ATOM 2240 C C . TYR A 1 289 ? 12.102 13.008 10.359 1 96.19 289 TYR A C 1
ATOM 2242 O O . TYR A 1 289 ? 12.656 11.906 10.359 1 96.19 289 TYR A O 1
ATOM 2250 N N . THR A 1 290 ? 12.109 13.711 9.289 1 96.69 290 THR A N 1
ATOM 2251 C CA . THR A 1 290 ? 13.188 13.68 8.312 1 96.69 290 THR A CA 1
ATOM 2252 C C . THR A 1 290 ? 14.328 14.594 8.75 1 96.69 290 THR A C 1
ATOM 2254 O O . THR A 1 290 ? 14.211 15.82 8.695 1 96.69 290 THR A O 1
ATOM 2257 N N . PRO A 1 291 ? 15.391 14.031 9.156 1 95.88 291 PRO A N 1
ATOM 2258 C CA . PRO A 1 291 ? 16.469 14.867 9.695 1 95.88 291 PRO A CA 1
ATOM 2259 C C . PRO A 1 291 ? 17 15.875 8.688 1 95.88 291 PRO A C 1
ATOM 2261 O O . PRO A 1 291 ? 16.906 15.648 7.477 1 95.88 291 PRO A O 1
ATOM 2264 N N . ALA A 1 292 ? 17.625 16.922 9.172 1 97.5 292 ALA A N 1
ATOM 2265 C CA . ALA A 1 292 ? 18.016 18.078 8.375 1 97.5 292 ALA A CA 1
ATOM 2266 C C . ALA A 1 292 ? 18.859 17.672 7.172 1 97.5 292 ALA A C 1
ATOM 2268 O O . ALA A 1 292 ? 18.609 18.109 6.047 1 97.5 292 ALA A O 1
ATOM 2269 N N . ARG A 1 293 ? 19.828 16.797 7.402 1 96.94 293 ARG A N 1
ATOM 2270 C CA . ARG A 1 293 ? 20.719 16.391 6.32 1 96.94 293 ARG A CA 1
ATOM 2271 C C . ARG A 1 293 ? 19.953 15.672 5.223 1 96.94 293 ARG A C 1
ATOM 2273 O O . ARG A 1 293 ? 20.156 15.922 4.035 1 96.94 293 ARG A O 1
ATOM 2280 N N . LEU A 1 294 ? 19.094 14.805 5.652 1 96.94 294 LEU A N 1
ATOM 2281 C CA . LEU A 1 294 ? 18.281 14.078 4.68 1 96.94 294 LEU A CA 1
ATOM 2282 C C . LEU A 1 294 ? 17.297 15.008 3.994 1 96.94 294 LEU A C 1
ATOM 2284 O O . LEU A 1 294 ? 17.062 14.898 2.787 1 96.94 294 LEU A O 1
ATOM 2288 N N . ALA A 1 295 ? 16.672 15.898 4.77 1 98.06 295 ALA A N 1
ATOM 2289 C CA . ALA A 1 295 ? 15.75 16.875 4.195 1 98.06 295 ALA A CA 1
ATOM 2290 C C . ALA A 1 295 ? 16.422 17.688 3.096 1 98.06 295 ALA A C 1
ATOM 2292 O O . ALA A 1 295 ? 15.82 17.953 2.053 1 98.06 295 ALA A O 1
ATOM 2293 N N . GLU A 1 296 ? 17.656 18.047 3.33 1 98.19 296 GLU A N 1
ATOM 2294 C CA . GLU A 1 296 ? 18.406 18.797 2.34 1 98.19 296 GLU A CA 1
ATOM 2295 C C . GLU A 1 296 ? 18.641 17.984 1.072 1 98.19 296 GLU A C 1
ATOM 2297 O O . GLU A 1 296 ? 18.453 18.484 -0.038 1 98.19 296 GLU A O 1
ATOM 2302 N N . SER A 1 297 ? 19.031 16.75 1.278 1 98.06 297 SER A N 1
ATOM 2303 C CA . SER A 1 297 ? 19.281 15.867 0.142 1 98.06 297 SER A CA 1
ATOM 2304 C C . SER A 1 297 ? 18 15.633 -0.659 1 98.06 297 SER A C 1
ATOM 2306 O O . SER A 1 297 ? 18.016 15.656 -1.891 1 98.06 297 SER A O 1
ATOM 2308 N N . LEU A 1 298 ? 16.922 15.453 0.032 1 98.19 298 LEU A N 1
ATOM 2309 C CA . LEU A 1 298 ? 15.648 15.195 -0.624 1 98.19 298 LEU A CA 1
ATOM 2310 C C . LEU A 1 298 ? 15.141 16.438 -1.338 1 98.19 298 LEU A C 1
ATOM 2312 O O . LEU A 1 298 ? 14.562 16.359 -2.42 1 98.19 298 LEU A O 1
ATOM 2316 N N . ALA A 1 299 ? 15.344 17.609 -0.71 1 98.62 299 ALA A N 1
ATOM 2317 C CA . ALA A 1 299 ? 14.961 18.875 -1.349 1 98.62 299 ALA A CA 1
ATOM 2318 C C . ALA A 1 299 ? 15.68 19.047 -2.682 1 98.62 299 ALA A C 1
ATOM 2320 O O . ALA A 1 299 ? 15.07 19.484 -3.664 1 98.62 299 ALA A O 1
ATOM 2321 N N . LYS A 1 300 ? 16.953 18.734 -2.723 1 98.44 300 LYS A N 1
ATOM 2322 C CA . LYS A 1 300 ? 17.719 18.828 -3.961 1 98.44 300 LYS A CA 1
ATOM 2323 C C . LYS A 1 300 ? 17.156 17.906 -5.035 1 98.44 300 LYS A C 1
ATOM 2325 O O . LYS A 1 300 ? 17.031 18.297 -6.199 1 98.44 300 LYS A O 1
ATOM 2330 N N . ARG A 1 301 ? 16.797 16.688 -4.68 1 98.31 301 ARG A N 1
ATOM 2331 C CA . ARG A 1 301 ? 16.188 15.734 -5.609 1 98.31 301 ARG A CA 1
ATOM 2332 C C . ARG A 1 301 ? 14.867 16.25 -6.152 1 98.31 301 ARG A C 1
ATOM 2334 O O . ARG A 1 301 ? 14.578 16.094 -7.34 1 98.31 301 ARG A O 1
ATOM 2341 N N . VAL A 1 302 ? 14.078 16.859 -5.238 1 98.69 302 VAL A N 1
ATOM 2342 C CA . VAL A 1 302 ? 12.797 17.422 -5.633 1 98.69 302 VAL A CA 1
ATOM 2343 C C . VAL A 1 302 ? 13.023 18.578 -6.613 1 98.69 302 VAL A C 1
ATOM 2345 O O . VAL A 1 302 ? 12.367 18.641 -7.656 1 98.69 302 VAL A O 1
ATOM 2348 N N . ASP A 1 303 ? 13.969 19.469 -6.289 1 98.62 303 ASP A N 1
ATOM 2349 C CA . ASP A 1 303 ? 14.273 20.594 -7.164 1 98.62 303 ASP A CA 1
ATOM 2350 C C . ASP A 1 303 ? 14.68 20.109 -8.555 1 98.62 303 ASP A C 1
ATOM 2352 O O . ASP A 1 303 ? 14.141 20.578 -9.562 1 98.62 303 ASP A O 1
ATOM 2356 N N . ASP A 1 304 ? 15.641 19.172 -8.57 1 98.62 304 ASP A N 1
ATOM 2357 C CA . ASP A 1 304 ? 16.141 18.656 -9.836 1 98.62 304 ASP A CA 1
ATOM 2358 C C . ASP A 1 304 ? 15.031 17.953 -10.617 1 98.62 304 ASP A C 1
ATOM 2360 O O . ASP A 1 304 ? 14.898 18.141 -11.828 1 98.62 304 ASP A O 1
ATOM 2364 N N . GLY A 1 305 ? 14.25 17.172 -9.906 1 98.62 305 GLY A N 1
ATOM 2365 C CA . GLY A 1 305 ? 13.164 16.453 -10.547 1 98.62 305 GLY A CA 1
ATOM 2366 C C . GLY A 1 305 ? 12.094 17.359 -11.125 1 98.62 305 GLY A C 1
ATOM 2367 O O . GLY A 1 305 ? 11.648 17.156 -12.25 1 98.62 305 GLY A O 1
ATOM 2368 N N . LEU A 1 306 ? 11.656 18.312 -10.344 1 98.81 306 LEU A N 1
ATOM 2369 C CA . LEU A 1 306 ? 10.641 19.25 -10.797 1 98.81 306 LEU A CA 1
ATOM 2370 C C . LEU A 1 306 ? 11.133 20.062 -11.992 1 98.81 306 LEU A C 1
ATOM 2372 O O . LEU A 1 306 ? 10.398 20.266 -12.961 1 98.81 306 LEU A O 1
ATOM 2376 N N . GLN A 1 307 ? 12.352 20.531 -11.875 1 98.5 307 GLN A N 1
ATOM 2377 C CA . GLN A 1 307 ? 12.93 21.297 -12.984 1 98.5 307 GLN A CA 1
ATOM 2378 C C . GLN A 1 307 ? 12.969 20.469 -14.258 1 98.5 307 GLN A C 1
ATOM 2380 O O . GLN A 1 307 ? 12.695 20.984 -15.352 1 98.5 307 GLN A O 1
ATOM 2385 N N . GLY A 1 308 ? 13.359 19.25 -14.125 1 98.38 308 GLY A N 1
ATOM 2386 C CA . GLY A 1 308 ? 13.43 18.359 -15.273 1 98.38 308 GLY A CA 1
ATOM 2387 C C . GLY A 1 308 ? 12.07 18.062 -15.883 1 98.38 308 GLY A C 1
ATOM 2388 O O . GLY A 1 308 ? 11.93 18.016 -17.109 1 98.38 308 GLY A O 1
ATOM 2389 N N . LEU A 1 309 ? 11.07 17.938 -15.078 1 97.88 309 LEU A N 1
ATOM 2390 C CA . LEU A 1 309 ? 9.742 17.531 -15.531 1 97.88 309 LEU A CA 1
ATOM 2391 C C . LEU A 1 309 ? 8.961 18.734 -16.062 1 97.88 309 LEU A C 1
ATOM 2393 O O . LEU A 1 309 ? 8.203 18.609 -17.031 1 97.88 309 LEU A O 1
ATOM 2397 N N . PHE A 1 310 ? 9.156 19.906 -15.383 1 98.31 310 PHE A N 1
ATOM 2398 C CA . PHE A 1 310 ? 8.156 20.938 -15.594 1 98.31 310 PHE A CA 1
ATOM 2399 C C . PHE A 1 310 ? 8.812 22.234 -16.047 1 98.31 310 PHE A C 1
ATOM 2401 O O . PHE A 1 310 ? 8.133 23.141 -16.531 1 98.31 310 PHE A O 1
ATOM 2408 N N . GLY A 1 311 ? 10.117 22.391 -15.82 1 98.31 311 GLY A N 1
ATOM 2409 C CA . GLY A 1 311 ? 10.766 23.672 -16.031 1 98.31 311 GLY A CA 1
ATOM 2410 C C . GLY A 1 311 ? 10.641 24.609 -14.852 1 98.31 311 GLY A C 1
ATOM 2411 O O . GLY A 1 311 ? 9.984 24.281 -13.867 1 98.31 311 GLY A O 1
ATOM 2412 N N . SER A 1 312 ? 11.18 25.797 -14.945 1 97.94 312 SER A N 1
ATOM 2413 C CA . SER A 1 312 ? 11.375 26.703 -13.82 1 97.94 312 SER A CA 1
ATOM 2414 C C . SER A 1 312 ? 10.055 27.328 -13.383 1 97.94 312 SER A C 1
ATOM 2416 O O . SER A 1 312 ? 9.781 27.453 -12.188 1 97.94 312 SER A O 1
ATOM 2418 N N . GLU A 1 313 ? 9.258 27.75 -14.297 1 98.19 313 GLU A N 1
ATOM 2419 C CA . GLU A 1 313 ? 8.031 28.469 -13.969 1 98.19 313 GLU A CA 1
ATOM 2420 C C . GLU A 1 313 ? 7.074 27.578 -13.172 1 98.19 313 GLU A C 1
ATOM 2422 O O . GLU A 1 313 ? 6.594 27.969 -12.109 1 98.19 313 GLU A O 1
ATOM 2427 N N . THR A 1 314 ? 6.809 26.406 -13.711 1 98.62 314 THR A N 1
ATOM 2428 C CA . THR A 1 314 ? 5.918 25.469 -13.031 1 98.62 314 THR A CA 1
ATOM 2429 C C . THR A 1 314 ? 6.527 25.016 -11.711 1 98.62 314 THR A C 1
ATOM 2431 O O . THR A 1 314 ? 5.812 24.812 -10.727 1 98.62 314 THR A O 1
ATOM 2434 N N . THR A 1 315 ? 7.832 24.828 -11.695 1 98.69 315 THR A N 1
ATOM 2435 C CA . THR A 1 315 ? 8.516 24.469 -10.453 1 98.69 315 THR A CA 1
ATOM 2436 C C . THR A 1 315 ? 8.281 25.516 -9.383 1 98.69 315 THR A C 1
ATOM 2438 O O . THR A 1 315 ? 7.977 25.188 -8.234 1 98.69 315 THR A O 1
ATOM 2441 N N . GLN A 1 316 ? 8.383 26.75 -9.734 1 98.25 316 GLN A N 1
ATOM 2442 C CA . GLN A 1 316 ? 8.133 27.828 -8.797 1 98.25 316 GLN A CA 1
ATOM 2443 C C . GLN A 1 316 ? 6.691 27.797 -8.289 1 98.25 316 GLN A C 1
ATOM 2445 O O . GLN A 1 316 ? 6.438 28.016 -7.105 1 98.25 316 GLN A O 1
ATOM 2450 N N . ARG A 1 317 ? 5.797 27.547 -9.148 1 98.5 317 ARG A N 1
ATOM 2451 C CA . ARG A 1 317 ? 4.398 27.453 -8.75 1 98.5 317 ARG A CA 1
ATOM 2452 C C . ARG A 1 317 ? 4.188 26.344 -7.73 1 98.5 317 ARG A C 1
ATOM 2454 O O . ARG A 1 317 ? 3.484 26.531 -6.738 1 98.5 317 ARG A O 1
ATOM 2461 N N . ILE A 1 318 ? 4.832 25.188 -7.961 1 98.88 318 ILE A N 1
ATOM 2462 C CA . ILE A 1 318 ? 4.684 24.047 -7.078 1 98.88 318 ILE A CA 1
ATOM 2463 C C . ILE A 1 318 ? 5.309 24.344 -5.719 1 98.88 318 ILE A C 1
ATOM 2465 O O . ILE A 1 318 ? 4.723 24.047 -4.676 1 98.88 318 ILE A O 1
ATOM 2469 N N . LEU A 1 319 ? 6.461 25.031 -5.719 1 98.75 319 LEU A N 1
ATOM 2470 C CA . LEU A 1 319 ? 7.23 25.219 -4.496 1 98.75 319 LEU A CA 1
ATOM 2471 C C . LEU A 1 319 ? 6.672 26.391 -3.686 1 98.75 319 LEU A C 1
ATOM 2473 O O . LEU A 1 319 ? 6.879 26.453 -2.471 1 98.75 319 LEU A O 1
ATOM 2477 N N . LEU A 1 320 ? 5.922 27.312 -4.352 1 98.19 320 LEU A N 1
ATOM 2478 C CA . LEU A 1 320 ? 5.59 28.547 -3.662 1 98.19 320 LEU A CA 1
ATOM 2479 C C . LEU A 1 320 ? 4.137 28.938 -3.912 1 98.19 320 LEU A C 1
ATOM 2481 O O . LEU A 1 320 ? 3.324 28.953 -2.984 1 98.19 320 LEU A O 1
ATOM 2485 N N . ASP A 1 321 ? 3.732 29.094 -5.133 1 98.19 321 ASP A N 1
ATOM 2486 C CA . ASP A 1 321 ? 2.471 29.734 -5.48 1 98.19 321 ASP A CA 1
ATOM 2487 C C . ASP A 1 321 ? 1.28 28.875 -5.074 1 98.19 321 ASP A C 1
ATOM 2489 O O . ASP A 1 321 ? 0.264 29.375 -4.605 1 98.19 321 ASP A O 1
ATOM 2493 N N . ASN A 1 322 ? 1.373 27.547 -5.316 1 98.75 322 ASN A N 1
ATOM 2494 C CA . ASN A 1 322 ? 0.267 26.672 -4.953 1 98.75 322 ASN A CA 1
ATOM 2495 C C . ASN A 1 322 ? -0.063 26.766 -3.465 1 98.75 322 ASN A C 1
ATOM 2497 O O . ASN A 1 322 ? -1.235 26.812 -3.086 1 98.75 322 ASN A O 1
ATOM 2501 N N . ALA A 1 323 ? 0.959 26.797 -2.631 1 98.69 323 ALA A N 1
ATOM 2502 C CA . ALA A 1 323 ? 0.741 26.906 -1.191 1 98.69 323 ALA A CA 1
ATOM 2503 C C . ALA A 1 323 ? 0.166 28.281 -0.836 1 98.69 323 ALA A C 1
ATOM 2505 O O . ALA A 1 323 ? -0.651 28.391 0.08 1 98.69 323 ALA A O 1
ATOM 2506 N N . GLN A 1 324 ? 0.637 29.359 -1.512 1 97.94 324 GLN A N 1
ATOM 2507 C CA . GLN A 1 324 ? 0.08 30.688 -1.292 1 97.94 324 GLN A CA 1
ATOM 2508 C C . GLN A 1 324 ? -1.406 30.719 -1.635 1 97.94 324 GLN A C 1
ATOM 2510 O O . GLN A 1 324 ? -2.195 31.359 -0.931 1 97.94 324 GLN A O 1
ATOM 2515 N N . ASP A 1 325 ? -1.772 30.031 -2.703 1 97.19 325 ASP A N 1
ATOM 2516 C CA . ASP A 1 325 ? -3.18 29.922 -3.08 1 97.19 325 ASP A CA 1
ATOM 2517 C C . ASP A 1 325 ? -3.982 29.172 -2.02 1 97.19 325 ASP A C 1
ATOM 2519 O O . ASP A 1 325 ? -5.105 29.562 -1.694 1 97.19 325 ASP A O 1
ATOM 2523 N N . LEU A 1 326 ? -3.443 28.109 -1.5 1 98.12 326 LEU A N 1
ATOM 2524 C CA . LEU A 1 326 ? -4.102 27.266 -0.506 1 98.12 326 LEU A CA 1
ATOM 2525 C C . LEU A 1 326 ? -4.297 28.016 0.803 1 98.12 326 LEU A C 1
ATOM 2527 O O . LEU A 1 326 ? -5.395 28.016 1.368 1 98.12 326 LEU A O 1
ATOM 2531 N N . LEU A 1 327 ? -3.221 28.703 1.297 1 97.44 327 LEU A N 1
ATOM 2532 C CA . LEU A 1 327 ? -3.189 29.328 2.619 1 97.44 327 LEU A CA 1
ATOM 2533 C C . LEU A 1 327 ? -3.764 30.734 2.57 1 97.44 327 LEU A C 1
ATOM 2535 O O . LEU A 1 327 ? -4.156 31.281 3.602 1 97.44 327 LEU A O 1
ATOM 2539 N N . GLY A 1 328 ? -3.836 31.344 1.437 1 91.06 328 GLY A N 1
ATOM 2540 C CA . GLY A 1 328 ? -4.117 32.75 1.289 1 91.06 328 GLY A CA 1
ATOM 2541 C C . GLY A 1 328 ? -2.869 33.625 1.273 1 91.06 328 GLY A C 1
ATOM 2542 O O . GLY A 1 328 ? -1.992 33.469 2.125 1 91.06 328 GLY A O 1
ATOM 2543 N N . GLU A 1 329 ? -2.779 34.5 0.346 1 76 329 GLU A N 1
ATOM 2544 C CA . GLU A 1 329 ? -1.592 35.312 0.111 1 76 329 GLU A CA 1
ATOM 2545 C C . GLU A 1 329 ? -1.205 36.094 1.36 1 76 329 GLU A C 1
ATOM 2547 O O . GLU A 1 329 ? -0.021 36.219 1.683 1 76 329 GLU A O 1
ATOM 2552 N N . ALA A 1 330 ? -2.125 36.562 2.012 1 68.62 330 ALA A N 1
ATOM 2553 C CA . ALA A 1 330 ? -1.849 37.375 3.178 1 68.62 330 ALA A CA 1
ATOM 2554 C C . ALA A 1 330 ? -1.223 36.562 4.301 1 68.62 330 ALA A C 1
ATOM 2556 O O . ALA A 1 330 ? -0.475 37.094 5.125 1 68.62 330 ALA A O 1
ATOM 2557 N N . ARG A 1 331 ? -1.469 35.406 4.328 1 76.94 331 ARG A N 1
ATOM 2558 C CA . ARG A 1 331 ? -0.956 34.531 5.367 1 76.94 331 ARG A CA 1
ATOM 2559 C C . ARG A 1 331 ? 0.397 33.938 4.973 1 76.94 331 ARG A C 1
ATOM 2561 O O . ARG A 1 331 ? 1.266 33.75 5.824 1 76.94 331 ARG A O 1
ATOM 2568 N N . ALA A 1 332 ? 0.496 33.719 3.742 1 76.94 332 ALA A N 1
ATOM 2569 C CA . ALA A 1 332 ? 1.67 33 3.254 1 76.94 332 ALA A CA 1
ATOM 2570 C C . ALA A 1 332 ? 2.83 33.938 2.994 1 76.94 332 ALA A C 1
ATOM 2572 O O . ALA A 1 332 ? 2.617 35.125 2.709 1 76.94 332 ALA A O 1
ATOM 2573 N N . MET B 1 1 ? -5.887 -10.984 -29.938 1 93.19 1 MET B N 1
ATOM 2574 C CA . MET B 1 1 ? -4.605 -11.68 -30 1 93.19 1 MET B CA 1
ATOM 2575 C C . MET B 1 1 ? -4.574 -12.859 -29.031 1 93.19 1 MET B C 1
ATOM 2577 O O . MET B 1 1 ? -5.223 -12.828 -27.984 1 93.19 1 MET B O 1
ATOM 2581 N N . GLU B 1 2 ? -3.787 -13.875 -29.438 1 96.75 2 GLU B N 1
ATOM 2582 C CA . GLU B 1 2 ? -3.627 -15.031 -28.547 1 96.75 2 GLU B CA 1
ATOM 2583 C C . GLU B 1 2 ? -2.844 -14.664 -27.297 1 96.75 2 GLU B C 1
ATOM 2585 O O . GLU B 1 2 ? -1.946 -13.82 -27.344 1 96.75 2 GLU B O 1
ATOM 2590 N N . ARG B 1 3 ? -3.164 -15.328 -26.234 1 98.19 3 ARG B N 1
ATOM 2591 C CA . ARG B 1 3 ? -2.465 -15 -25 1 98.19 3 ARG B CA 1
ATOM 2592 C C . ARG B 1 3 ? -2.312 -16.234 -24.109 1 98.19 3 ARG B C 1
ATOM 2594 O O . ARG B 1 3 ? -3.01 -17.234 -24.312 1 98.19 3 ARG B O 1
ATOM 2601 N N . ILE B 1 4 ? -1.314 -16.219 -23.25 1 98.75 4 ILE B N 1
ATOM 2602 C CA . ILE B 1 4 ? -1.121 -17.172 -22.172 1 98.75 4 ILE B CA 1
ATOM 2603 C C . ILE B 1 4 ? -1.456 -16.516 -20.828 1 98.75 4 ILE B C 1
ATOM 2605 O O . ILE B 1 4 ? -0.993 -15.414 -20.547 1 98.75 4 ILE B O 1
ATOM 2609 N N . ASP B 1 5 ? -2.332 -17.109 -20.078 1 98.88 5 ASP B N 1
ATOM 2610 C CA . ASP B 1 5 ? -2.785 -16.609 -18.781 1 98.88 5 ASP B CA 1
ATOM 2611 C C . ASP B 1 5 ? -2.006 -17.25 -17.641 1 98.88 5 ASP B C 1
ATOM 2613 O O . ASP B 1 5 ? -2.24 -18.406 -17.297 1 98.88 5 ASP B O 1
ATOM 2617 N N . VAL B 1 6 ? -1.146 -16.469 -16.953 1 98.81 6 VAL B N 1
ATOM 2618 C CA . VAL B 1 6 ? -0.249 -17.062 -15.969 1 98.81 6 VAL B CA 1
ATOM 2619 C C . VAL B 1 6 ? -0.837 -16.891 -14.57 1 98.81 6 VAL B C 1
ATOM 2621 O O . VAL B 1 6 ? -0.228 -17.312 -13.578 1 98.81 6 VAL B O 1
ATOM 2624 N N . HIS B 1 7 ? -1.982 -16.219 -14.438 1 98.88 7 HIS B N 1
ATOM 2625 C CA . HIS B 1 7 ? -2.639 -15.969 -13.156 1 98.88 7 HIS B CA 1
ATOM 2626 C C . HIS B 1 7 ? -4.109 -16.375 -13.203 1 98.88 7 HIS B C 1
ATOM 2628 O O . HIS B 1 7 ? -4.984 -15.516 -13.352 1 98.88 7 HIS B O 1
ATOM 2634 N N . THR B 1 8 ? -4.336 -17.609 -12.984 1 98.69 8 THR B N 1
ATOM 2635 C CA . THR B 1 8 ? -5.668 -18.188 -12.836 1 98.69 8 THR B CA 1
ATOM 2636 C C . THR B 1 8 ? -5.699 -19.188 -11.688 1 98.69 8 THR B C 1
ATOM 2638 O O . THR B 1 8 ? -4.652 -19.547 -11.141 1 98.69 8 THR B O 1
ATOM 2641 N N . HIS B 1 9 ? -6.891 -19.516 -11.375 1 98.31 9 HIS B N 1
ATOM 2642 C CA . HIS B 1 9 ? -7.016 -20.422 -10.242 1 98.31 9 HIS B CA 1
ATOM 2643 C C . HIS B 1 9 ? -7.969 -21.578 -10.57 1 98.31 9 HIS B C 1
ATOM 2645 O O . HIS B 1 9 ? -8.797 -21.453 -11.469 1 98.31 9 HIS B O 1
ATOM 2651 N N . CYS B 1 10 ? -7.746 -22.656 -9.969 1 96.81 10 CYS B N 1
ATOM 2652 C CA . CYS B 1 10 ? -8.727 -23.734 -9.945 1 96.81 10 CYS B CA 1
ATOM 2653 C C . CYS B 1 10 ? -9.297 -23.922 -8.539 1 96.81 10 CYS B C 1
ATOM 2655 O O . CYS B 1 10 ? -8.68 -23.516 -7.555 1 96.81 10 CYS B O 1
ATOM 2657 N N . VAL B 1 11 ? -10.469 -24.344 -8.453 1 95.5 11 VAL B N 1
ATOM 2658 C CA . VAL B 1 11 ? -11.141 -24.672 -7.199 1 95.5 11 VAL B CA 1
ATOM 2659 C C . VAL B 1 11 ? -11.688 -26.094 -7.27 1 95.5 11 VAL B C 1
ATOM 2661 O O . VAL B 1 11 ? -12.898 -26.297 -7.402 1 95.5 11 VAL B O 1
ATOM 2664 N N . PRO B 1 12 ? -10.711 -27.016 -7.125 1 92.56 12 PRO B N 1
ATOM 2665 C CA . PRO B 1 12 ? -11.211 -28.391 -7.152 1 92.56 12 PRO B CA 1
ATOM 2666 C C . PRO B 1 12 ? -12.273 -28.656 -6.086 1 92.56 12 PRO B C 1
ATOM 2668 O O . PRO B 1 12 ? -12.266 -28.031 -5.027 1 92.56 12 PRO B O 1
ATOM 2671 N N . ARG B 1 13 ? -13.172 -29.641 -6.344 1 90 13 ARG B N 1
ATOM 2672 C CA . ARG B 1 13 ? -14.297 -29.922 -5.461 1 90 13 ARG B CA 1
ATOM 2673 C C . ARG B 1 13 ? -13.812 -30.266 -4.055 1 90 13 ARG B C 1
ATOM 2675 O O . ARG B 1 13 ? -14.352 -29.766 -3.066 1 90 13 ARG B O 1
ATOM 2682 N N . SER B 1 14 ? -12.875 -31.141 -3.982 1 88.69 14 SER B N 1
ATOM 2683 C CA . SER B 1 14 ? -12.352 -31.547 -2.684 1 88.69 14 SER B CA 1
ATOM 2684 C C . SER B 1 14 ? -11.797 -30.359 -1.907 1 88.69 14 SER B C 1
ATOM 2686 O O . SER B 1 14 ? -12.039 -30.234 -0.706 1 88.69 14 SER B O 1
ATOM 2688 N N . TYR B 1 15 ? -11.062 -29.531 -2.549 1 92.62 15 TYR B N 1
ATOM 2689 C CA . TYR B 1 15 ? -10.492 -28.344 -1.913 1 92.62 15 TYR B CA 1
ATOM 2690 C C . TYR B 1 15 ? -11.594 -27.406 -1.44 1 92.62 15 TYR B C 1
ATOM 2692 O O . TYR B 1 15 ? -11.523 -26.859 -0.337 1 92.62 15 TYR B O 1
ATOM 2700 N N . ARG B 1 16 ? -12.562 -27.172 -2.289 1 93.19 16 ARG B N 1
ATOM 2701 C CA . ARG B 1 16 ? -13.695 -26.312 -1.94 1 93.19 16 ARG B CA 1
ATOM 2702 C C . ARG B 1 16 ? -14.359 -26.797 -0.654 1 93.19 16 ARG B C 1
ATOM 2704 O O . ARG B 1 16 ? -14.703 -25.984 0.209 1 93.19 16 ARG B O 1
ATOM 2711 N N . GLU B 1 17 ? -14.539 -28.062 -0.54 1 92.06 17 GLU B N 1
ATOM 2712 C CA . GLU B 1 17 ? -15.172 -28.641 0.646 1 92.06 17 GLU B CA 1
ATOM 2713 C C . GLU B 1 17 ? -14.344 -28.359 1.898 1 92.06 17 GLU B C 1
ATOM 2715 O O . GLU B 1 17 ? -14.891 -28.047 2.955 1 92.06 17 GLU B O 1
ATOM 2720 N N . TYR B 1 18 ? -13.031 -28.484 1.749 1 91.31 18 TYR B N 1
ATOM 2721 C CA . TYR B 1 18 ? -12.156 -28.141 2.867 1 91.31 18 TYR B CA 1
ATOM 2722 C C . TYR B 1 18 ? -12.336 -26.688 3.283 1 91.31 18 TYR B C 1
ATOM 2724 O O . TYR B 1 18 ? -12.453 -26.391 4.477 1 91.31 18 TYR B O 1
ATOM 2732 N N . CYS B 1 19 ? -12.406 -25.812 2.334 1 93.5 19 CYS B N 1
ATOM 2733 C CA . CYS B 1 19 ? -12.508 -24.375 2.588 1 93.5 19 CYS B CA 1
ATOM 2734 C C . CYS B 1 19 ? -13.828 -24.031 3.262 1 93.5 19 CYS B C 1
ATOM 2736 O O . CYS B 1 19 ? -13.883 -23.156 4.113 1 93.5 19 CYS B O 1
ATOM 2738 N N . LEU B 1 20 ? -14.906 -24.766 2.85 1 94.44 20 LEU B N 1
ATOM 2739 C CA . LEU B 1 20 ? -16.234 -24.516 3.402 1 94.44 20 LEU B CA 1
ATOM 2740 C C . LEU B 1 20 ? -16.266 -24.844 4.891 1 94.44 20 LEU B C 1
ATOM 2742 O O . LEU B 1 20 ? -17.047 -24.25 5.645 1 94.44 20 LEU B O 1
ATOM 2746 N N . GLN B 1 21 ? -15.344 -25.703 5.336 1 92.56 21 GLN B N 1
ATOM 2747 C CA . GLN B 1 21 ? -15.367 -26.172 6.719 1 92.56 21 GLN B CA 1
ATOM 2748 C C . GLN B 1 21 ? -14.305 -25.469 7.555 1 92.56 21 GLN B C 1
ATOM 2750 O O . GLN B 1 21 ? -14.336 -25.531 8.789 1 92.56 21 GLN B O 1
ATOM 2755 N N . SER B 1 22 ? -13.445 -24.781 6.945 1 93.44 22 SER B N 1
ATOM 2756 C CA . SER B 1 22 ? -12.289 -24.203 7.617 1 93.44 22 SER B CA 1
ATOM 2757 C C . SER B 1 22 ? -12.57 -22.781 8.086 1 93.44 22 SER B C 1
ATOM 2759 O O . SER B 1 22 ? -12.914 -21.922 7.281 1 93.44 22 SER B O 1
ATOM 2761 N N . ASP B 1 23 ? -12.352 -22.531 9.375 1 91.75 23 ASP B N 1
ATOM 2762 C CA . ASP B 1 23 ? -12.453 -21.172 9.891 1 91.75 23 ASP B CA 1
ATOM 2763 C C . ASP B 1 23 ? -11.383 -20.281 9.281 1 91.75 23 ASP B C 1
ATOM 2765 O O . ASP B 1 23 ? -11.617 -19.094 9.039 1 91.75 23 ASP B O 1
ATOM 2769 N N . PHE B 1 24 ? -10.25 -20.859 9.031 1 93 24 PHE B N 1
ATOM 2770 C CA . PHE B 1 24 ? -9.117 -20.125 8.469 1 93 24 PHE B CA 1
ATOM 2771 C C . PHE B 1 24 ? -9.422 -19.656 7.055 1 93 24 PHE B C 1
ATOM 2773 O O . PHE B 1 24 ? -9.016 -18.562 6.656 1 93 24 PHE B O 1
ATOM 2780 N N . ALA B 1 25 ? -10.188 -20.453 6.348 1 93.31 25 ALA B N 1
ATOM 2781 C CA . ALA B 1 25 ? -10.555 -20.125 4.973 1 93.31 25 ALA B CA 1
ATOM 2782 C C . ALA B 1 25 ? -11.844 -19.312 4.926 1 93.31 25 ALA B C 1
ATOM 2784 O O . ALA B 1 25 ? -12.398 -19.062 3.85 1 93.31 25 ALA B O 1
ATOM 2785 N N . GLY B 1 26 ? -12.391 -18.922 6.105 1 92.38 26 GLY B N 1
ATOM 2786 C CA . GLY B 1 26 ? -13.562 -18.062 6.152 1 92.38 26 GLY B CA 1
ATOM 2787 C C . GLY B 1 26 ? -14.859 -18.812 5.914 1 92.38 26 GLY B C 1
ATOM 2788 O O . GLY B 1 26 ? -15.883 -18.219 5.594 1 92.38 26 GLY B O 1
ATOM 2789 N N . ARG B 1 27 ? -14.82 -20.125 5.922 1 93.94 27 ARG B N 1
ATOM 2790 C CA . ARG B 1 27 ? -16 -20.969 5.766 1 93.94 27 ARG B CA 1
ATOM 2791 C C . ARG B 1 27 ? -16.75 -20.641 4.48 1 93.94 27 ARG B C 1
ATOM 2793 O O . ARG B 1 27 ? -17.953 -20.422 4.504 1 93.94 27 ARG B O 1
ATOM 2800 N N . GLY B 1 28 ? -15.922 -20.484 3.504 1 89.88 28 GLY B N 1
ATOM 2801 C CA . GLY B 1 28 ? -16.5 -20.219 2.197 1 89.88 28 GLY B CA 1
ATOM 2802 C C . GLY B 1 28 ? -16.469 -18.75 1.809 1 89.88 28 GLY B C 1
ATOM 2803 O O . GLY B 1 28 ? -16.875 -18.375 0.704 1 89.88 28 GLY B O 1
ATOM 2804 N N . HIS B 1 29 ? -16.016 -17.875 2.682 1 91.94 29 HIS B N 1
ATOM 2805 C CA . HIS B 1 29 ? -15.852 -16.453 2.424 1 91.94 29 HIS B CA 1
ATOM 2806 C C . HIS B 1 29 ? -14.398 -16.031 2.568 1 91.94 29 HIS B C 1
ATOM 2808 O O . HIS B 1 29 ? -14.055 -15.234 3.445 1 91.94 29 HIS B O 1
ATOM 2814 N N . PRO B 1 30 ? -13.578 -16.531 1.663 1 89.44 30 PRO B N 1
ATOM 2815 C CA . PRO B 1 30 ? -12.148 -16.281 1.8 1 89.44 30 PRO B CA 1
ATOM 2816 C C . PRO B 1 30 ? -11.797 -14.797 1.727 1 89.44 30 PRO B C 1
ATOM 2818 O O . PRO B 1 30 ? -12.273 -14.086 0.84 1 89.44 30 PRO B O 1
ATOM 2821 N N . ASP B 1 31 ? -11.023 -14.328 2.721 1 94.5 31 ASP B N 1
ATOM 2822 C CA . ASP B 1 31 ? -10.445 -12.984 2.717 1 94.5 31 ASP B CA 1
ATOM 2823 C C . ASP B 1 31 ? -11.539 -11.914 2.715 1 94.5 31 ASP B C 1
ATOM 2825 O O . ASP B 1 31 ? -11.336 -10.82 2.193 1 94.5 31 ASP B O 1
ATOM 2829 N N . GLY B 1 32 ? -12.758 -12.242 3.121 1 92.25 32 GLY B N 1
ATOM 2830 C CA . GLY B 1 32 ? -13.867 -11.312 3.211 1 92.25 32 GLY B CA 1
ATOM 2831 C C . GLY B 1 32 ? -14.742 -11.305 1.969 1 92.25 32 GLY B C 1
ATOM 2832 O O . GLY B 1 32 ? -15.711 -10.547 1.891 1 92.25 32 GLY B O 1
ATOM 2833 N N . MET B 1 33 ? -14.422 -12.148 1.012 1 92.69 33 MET B N 1
ATOM 2834 C CA . MET B 1 33 ? -15.211 -12.234 -0.214 1 92.69 33 MET B CA 1
ATOM 2835 C C . MET B 1 33 ? -16.547 -12.906 0.048 1 92.69 33 MET B C 1
ATOM 2837 O O . MET B 1 33 ? -16.688 -13.68 0.998 1 92.69 33 MET B O 1
ATOM 2841 N N . PRO B 1 34 ? -17.547 -12.664 -0.796 1 90.69 34 PRO B N 1
ATOM 2842 C CA . PRO B 1 34 ? -18.891 -13.18 -0.526 1 90.69 34 PRO B CA 1
ATOM 2843 C C . PRO B 1 34 ? -18.984 -14.695 -0.685 1 90.69 34 PRO B C 1
ATOM 2845 O O . PRO B 1 34 ? -19.875 -15.328 -0.094 1 90.69 34 PRO B O 1
ATOM 2848 N N . ALA B 1 35 ? -18.125 -15.273 -1.515 1 92.81 35 ALA B N 1
ATOM 2849 C CA . ALA B 1 35 ? -18.156 -16.719 -1.711 1 92.81 35 ALA B CA 1
ATOM 2850 C C . ALA B 1 35 ? -16.875 -17.219 -2.363 1 92.81 35 ALA B C 1
ATOM 2852 O O . ALA B 1 35 ? -16.141 -16.453 -2.99 1 92.81 35 ALA B O 1
ATOM 2853 N N . ILE B 1 36 ? -16.562 -18.453 -2.148 1 95.06 36 ILE B N 1
ATOM 2854 C CA . ILE B 1 36 ? -15.594 -19.156 -2.977 1 95.06 36 ILE B CA 1
ATOM 2855 C C . ILE B 1 36 ? -16.234 -19.531 -4.309 1 95.06 36 ILE B C 1
ATOM 2857 O O . ILE B 1 36 ? -17.344 -20.078 -4.344 1 95.06 36 ILE B O 1
ATOM 2861 N N . PRO B 1 37 ? -15.664 -19.188 -5.363 1 94.44 37 PRO B N 1
ATOM 2862 C CA . PRO B 1 37 ? -16.312 -19.422 -6.652 1 94.44 37 PRO B CA 1
ATOM 2863 C C . PRO B 1 37 ? -16.375 -20.891 -7.027 1 94.44 37 PRO B C 1
ATOM 2865 O O . PRO B 1 37 ? -15.578 -21.703 -6.539 1 94.44 37 PRO B O 1
ATOM 2868 N N . GLN B 1 38 ? -17.328 -21.203 -7.848 1 93.31 38 GLN B N 1
ATOM 2869 C CA . GLN B 1 38 ? -17.344 -22.5 -8.516 1 93.31 38 GLN B CA 1
ATOM 2870 C C . GLN B 1 38 ? -16.297 -22.547 -9.633 1 93.31 38 GLN B C 1
ATOM 2872 O O . GLN B 1 38 ? -15.922 -21.516 -10.18 1 93.31 38 GLN B O 1
ATOM 2877 N N . TRP B 1 39 ? -15.883 -23.797 -9.898 1 96.88 39 TRP B N 1
ATOM 2878 C CA . TRP B 1 39 ? -14.906 -23.938 -10.977 1 96.88 39 TRP B CA 1
ATOM 2879 C C . TRP B 1 39 ? -15.031 -25.297 -11.648 1 96.88 39 TRP B C 1
ATOM 2881 O O . TRP B 1 39 ? -15.25 -26.312 -10.977 1 96.88 39 TRP B O 1
ATOM 2891 N N . SER B 1 40 ? -14.977 -25.328 -12.914 1 97 40 SER B N 1
ATOM 2892 C CA . SER B 1 40 ? -14.82 -26.531 -13.719 1 97 40 SER B CA 1
ATOM 2893 C C . SER B 1 40 ? -13.891 -26.297 -14.898 1 97 40 SER B C 1
ATOM 2895 O O . SER B 1 40 ? -13.758 -25.172 -15.383 1 97 40 SER B O 1
ATOM 2897 N N . ALA B 1 41 ? -13.188 -27.359 -15.305 1 98.06 41 ALA B N 1
ATOM 2898 C CA . ALA B 1 41 ? -12.32 -27.25 -16.469 1 98.06 41 ALA B CA 1
ATOM 2899 C C . ALA B 1 41 ? -13.094 -26.766 -17.688 1 98.06 41 ALA B C 1
ATOM 2901 O O . ALA B 1 41 ? -12.594 -25.953 -18.469 1 98.06 41 ALA B O 1
ATOM 2902 N N . GLU B 1 42 ? -14.312 -27.188 -17.797 1 97.62 42 GLU B N 1
ATOM 2903 C CA . GLU B 1 42 ? -15.141 -26.828 -18.938 1 97.62 42 GLU B CA 1
ATOM 2904 C C . GLU B 1 42 ? -15.453 -25.328 -18.938 1 97.62 42 GLU B C 1
ATOM 2906 O O . GLU B 1 42 ? -15.328 -24.672 -19.969 1 97.62 42 GLU B O 1
ATOM 2911 N N . ALA B 1 43 ? -15.883 -24.859 -17.828 1 97.44 43 ALA B N 1
ATOM 2912 C CA . ALA B 1 43 ? -16.188 -23.438 -17.703 1 97.44 43 ALA B CA 1
ATOM 2913 C C . ALA B 1 43 ? -14.93 -22.594 -17.969 1 97.44 43 ALA B C 1
ATOM 2915 O O . ALA B 1 43 ? -15.008 -21.516 -18.578 1 97.44 43 ALA B O 1
ATOM 2916 N N . HIS B 1 44 ? -13.805 -23.047 -17.484 1 98.62 44 HIS B N 1
ATOM 2917 C CA . HIS B 1 44 ? -12.539 -22.359 -17.672 1 98.62 44 HIS B CA 1
ATOM 2918 C C . HIS B 1 44 ? -12.148 -22.328 -19.156 1 98.62 44 HIS B C 1
ATOM 2920 O O . HIS B 1 44 ? -11.766 -21.281 -19.672 1 98.62 44 HIS B O 1
ATOM 2926 N N . ILE B 1 45 ? -12.25 -23.406 -19.844 1 98.69 45 ILE B N 1
ATOM 2927 C CA . ILE B 1 45 ? -11.906 -23.516 -21.25 1 98.69 45 ILE B CA 1
ATOM 2928 C C . ILE B 1 45 ? -12.828 -22.625 -22.078 1 98.69 45 ILE B C 1
ATOM 2930 O O . ILE B 1 45 ? -12.398 -22.016 -23.062 1 98.69 45 ILE B O 1
ATOM 2934 N N . LYS B 1 46 ? -14.109 -22.578 -21.625 1 98.38 46 LYS B N 1
ATOM 2935 C CA . LYS B 1 46 ? -15.031 -21.656 -22.312 1 98.38 46 LYS B CA 1
ATOM 2936 C C . LYS B 1 46 ? -14.516 -20.219 -22.25 1 98.38 46 LYS B C 1
ATOM 2938 O O . LYS B 1 46 ? -14.523 -19.516 -23.266 1 98.38 46 LYS B O 1
ATOM 2943 N N . LEU B 1 47 ? -14.062 -19.797 -21.109 1 98.25 47 LEU B N 1
ATOM 2944 C CA . LEU B 1 47 ? -13.484 -18.469 -20.969 1 98.25 47 LEU B CA 1
ATOM 2945 C C . LEU B 1 47 ? -12.234 -18.328 -21.828 1 98.25 47 LEU B C 1
ATOM 2947 O O . LEU B 1 47 ? -12.016 -17.281 -22.453 1 98.25 47 LEU B O 1
ATOM 2951 N N . MET B 1 48 ? -11.391 -19.359 -21.781 1 98.75 48 MET B N 1
ATOM 2952 C CA . MET B 1 48 ? -10.18 -19.359 -22.594 1 98.75 48 MET B CA 1
ATOM 2953 C C . MET B 1 48 ? -10.508 -19.094 -24.062 1 98.75 48 MET B C 1
ATOM 2955 O O . MET B 1 48 ? -9.859 -18.266 -24.703 1 98.75 48 MET B O 1
ATOM 2959 N N . ASN B 1 49 ? -11.477 -19.781 -24.531 1 98.31 49 ASN B N 1
ATOM 2960 C CA . ASN B 1 49 ? -11.883 -19.594 -25.922 1 98.31 49 ASN B CA 1
ATOM 2961 C C . ASN B 1 49 ? -12.383 -18.172 -26.172 1 98.31 49 ASN B C 1
ATOM 2963 O O . ASN B 1 49 ? -12.039 -17.562 -27.188 1 98.31 49 ASN B O 1
ATOM 2967 N N . GLN B 1 50 ? -13.109 -17.688 -25.266 1 97.69 50 GLN B N 1
ATOM 2968 C CA . GLN B 1 50 ? -13.688 -16.344 -25.391 1 97.69 50 GLN B CA 1
ATOM 2969 C C . GLN B 1 50 ? -12.594 -15.281 -25.422 1 97.69 50 GLN B C 1
ATOM 2971 O O . GLN B 1 50 ? -12.711 -14.289 -26.141 1 97.69 50 GLN B O 1
ATOM 2976 N N . LEU B 1 51 ? -11.523 -15.492 -24.703 1 98.31 51 LEU B N 1
ATOM 2977 C CA . LEU B 1 51 ? -10.492 -14.477 -24.547 1 98.31 51 LEU B CA 1
ATOM 2978 C C . LEU B 1 51 ? -9.258 -14.82 -25.375 1 98.31 51 LEU B C 1
ATOM 2980 O O . LEU B 1 51 ? -8.227 -14.156 -25.25 1 98.31 51 LEU B O 1
ATOM 2984 N N . LYS B 1 52 ? -9.344 -15.883 -26.125 1 98.38 52 LYS B N 1
ATOM 2985 C CA . LYS B 1 52 ? -8.242 -16.344 -26.953 1 98.38 52 LYS B CA 1
ATOM 2986 C C . LYS B 1 52 ? -7.02 -16.688 -26.109 1 98.38 52 LYS B C 1
ATOM 2988 O O . LYS B 1 52 ? -5.898 -16.297 -26.453 1 98.38 52 LYS B O 1
ATOM 2993 N N . ILE B 1 53 ? -7.312 -17.344 -25.016 1 98.69 53 ILE B N 1
ATOM 2994 C CA . ILE B 1 53 ? -6.246 -17.844 -24.156 1 98.69 53 ILE B CA 1
ATOM 2995 C C . ILE B 1 53 ? -5.824 -19.234 -24.609 1 98.69 53 ILE B C 1
ATOM 2997 O O . ILE B 1 53 ? -6.625 -20.172 -24.562 1 98.69 53 ILE B O 1
ATOM 3001 N N . LYS B 1 54 ? -4.605 -19.297 -25 1 97.31 54 LYS B N 1
ATOM 3002 C CA . LYS B 1 54 ? -4.055 -20.547 -25.531 1 97.31 54 LYS B CA 1
ATOM 3003 C C . LYS B 1 54 ? -3.771 -21.547 -24.406 1 97.31 54 LYS B C 1
ATOM 3005 O O . LYS B 1 54 ? -4.012 -22.734 -24.562 1 97.31 54 LYS B O 1
ATOM 3010 N N . LYS B 1 55 ? -3.193 -21.078 -23.375 1 98.12 55 LYS B N 1
ATOM 3011 C CA . LYS B 1 55 ? -2.83 -21.859 -22.188 1 98.12 55 LYS B CA 1
ATOM 3012 C C . LYS B 1 55 ? -3.08 -21.062 -20.906 1 98.12 55 LYS B C 1
ATOM 3014 O O . LYS B 1 55 ? -2.824 -19.859 -20.859 1 98.12 55 LYS B O 1
ATOM 3019 N N . SER B 1 56 ? -3.613 -21.719 -19.953 1 98.75 56 SER B N 1
ATOM 3020 C CA . SER B 1 56 ? -3.744 -21.156 -18.609 1 98.75 56 SER B CA 1
ATOM 3021 C C . SER B 1 56 ? -2.889 -21.906 -17.609 1 98.75 56 SER B C 1
ATOM 3023 O O . SER B 1 56 ? -2.879 -23.141 -17.594 1 98.75 56 SER B O 1
ATOM 3025 N N . VAL B 1 57 ? -2.158 -21.188 -16.781 1 98.88 57 VAL B N 1
ATOM 3026 C CA . VAL B 1 57 ? -1.418 -21.812 -15.703 1 98.88 57 VAL B CA 1
ATOM 3027 C C . VAL B 1 57 ? -2.246 -21.766 -14.414 1 98.88 57 VAL B C 1
ATOM 3029 O O . VAL B 1 57 ? -2.436 -20.703 -13.828 1 98.88 57 VAL B O 1
ATOM 3032 N N . LEU B 1 58 ? -2.701 -22.891 -13.969 1 98.62 58 LEU B N 1
ATOM 3033 C CA . LEU B 1 58 ? -3.561 -23.016 -12.789 1 98.62 58 LEU B CA 1
ATOM 3034 C C . LEU B 1 58 ? -2.746 -22.906 -11.508 1 98.62 58 LEU B C 1
ATOM 3036 O O . LEU B 1 58 ? -1.585 -23.312 -11.469 1 98.62 58 LEU B O 1
ATOM 3040 N N . SER B 1 59 ? -3.305 -22.375 -10.484 1 98.62 59 SER B N 1
ATOM 3041 C CA . SER B 1 59 ? -2.764 -22.391 -9.133 1 98.62 59 SER B CA 1
ATOM 3042 C C . SER B 1 59 ? -3.875 -22.297 -8.094 1 98.62 59 SER B C 1
ATOM 3044 O O . SER B 1 59 ? -5.031 -22.016 -8.43 1 98.62 59 SER B O 1
ATOM 3046 N N . MET B 1 60 ? -3.541 -22.609 -6.895 1 96.88 60 MET B N 1
ATOM 3047 C CA . MET B 1 60 ? -4.465 -22.344 -5.797 1 96.88 60 MET B CA 1
ATOM 3048 C C . MET B 1 60 ? -4.465 -20.859 -5.441 1 96.88 60 MET B C 1
ATOM 3050 O O . MET B 1 60 ? -3.439 -20.188 -5.555 1 96.88 60 MET B O 1
ATOM 3054 N N . SER B 1 61 ? -5.605 -20.344 -5.113 1 96.62 61 SER B N 1
ATOM 3055 C CA . SER B 1 61 ? -5.688 -18.969 -4.625 1 96.62 61 SER B CA 1
ATOM 3056 C C . SER B 1 61 ? -5.547 -18.906 -3.107 1 96.62 61 SER B C 1
ATOM 3058 O O . SER B 1 61 ? -5.223 -19.922 -2.473 1 96.62 61 SER B O 1
ATOM 3060 N N . SER B 1 62 ? -5.598 -17.781 -2.562 1 96.56 62 SER B N 1
ATOM 3061 C CA . SER B 1 62 ? -5.688 -17.609 -1.117 1 96.56 62 SER B CA 1
ATOM 3062 C C . SER B 1 62 ? -6.945 -18.25 -0.555 1 96.56 62 SER B C 1
ATOM 3064 O O . SER B 1 62 ? -7.992 -18.25 -1.204 1 96.56 62 SER B O 1
ATOM 3066 N N . PRO B 1 63 ? -6.805 -18.828 0.636 1 94.94 63 PRO B N 1
ATOM 3067 C CA . PRO B 1 63 ? -5.715 -18.828 1.616 1 94.94 63 PRO B CA 1
ATOM 3068 C C . PRO B 1 63 ? -4.777 -20.016 1.457 1 94.94 63 PRO B C 1
ATOM 3070 O O . PRO B 1 63 ? -4.094 -20.406 2.41 1 94.94 63 PRO B O 1
ATOM 3073 N N . ALA B 1 64 ? -4.727 -20.609 0.327 1 95.38 64 ALA B N 1
ATOM 3074 C CA . ALA B 1 64 ? -3.836 -21.719 -0.023 1 95.38 64 ALA B CA 1
ATOM 3075 C C . ALA B 1 64 ? -4.211 -22.984 0.734 1 95.38 64 ALA B C 1
ATOM 3077 O O . ALA B 1 64 ? -5.391 -23.25 0.965 1 95.38 64 ALA B O 1
ATOM 3078 N N . THR B 1 65 ? -3.209 -23.859 1.021 1 96.94 65 THR B N 1
ATOM 3079 C CA . THR B 1 65 ? -3.59 -25.234 1.326 1 96.94 65 THR B CA 1
ATOM 3080 C C . THR B 1 65 ? -3.244 -25.578 2.771 1 96.94 65 THR B C 1
ATOM 3082 O O . THR B 1 65 ? -3.596 -26.656 3.256 1 96.94 65 THR B O 1
ATOM 3085 N N . HIS B 1 66 ? -2.463 -24.75 3.484 1 96.62 66 HIS B N 1
ATOM 3086 C CA . HIS B 1 66 ? -2.236 -24.938 4.914 1 96.62 66 HIS B CA 1
ATOM 3087 C C . HIS B 1 66 ? -3.311 -24.25 5.742 1 96.62 66 HIS B C 1
ATOM 3089 O O . HIS B 1 66 ? -3.088 -23.156 6.266 1 96.62 66 HIS B O 1
ATOM 3095 N N . LEU B 1 67 ? -4.41 -24.906 6 1 95.12 67 LEU B N 1
ATOM 3096 C CA . LEU B 1 67 ? -5.652 -24.25 6.406 1 95.12 67 LEU B CA 1
ATOM 3097 C C . LEU B 1 67 ? -5.848 -24.359 7.914 1 95.12 67 LEU B C 1
ATOM 3099 O O . LEU B 1 67 ? -6.789 -23.766 8.461 1 95.12 67 LEU B O 1
ATOM 3103 N N . THR B 1 68 ? -5 -25.094 8.609 1 93.62 68 THR B N 1
ATOM 3104 C CA . THR B 1 68 ? -5.035 -25.188 10.07 1 93.62 68 THR B CA 1
ATOM 3105 C C . THR B 1 68 ? -3.676 -24.844 10.664 1 93.62 68 THR B C 1
ATOM 3107 O O . THR B 1 68 ? -2.828 -25.719 10.836 1 93.62 68 THR B O 1
ATOM 3110 N N . PRO B 1 69 ? -3.484 -23.578 11.039 1 93.38 69 PRO B N 1
ATOM 3111 C CA . PRO B 1 69 ? -2.189 -23.203 11.609 1 93.38 69 PRO B CA 1
ATOM 3112 C C . PRO B 1 69 ? -1.734 -24.141 12.719 1 93.38 69 PRO B C 1
ATOM 3114 O O . PRO B 1 69 ? -2.516 -24.469 13.617 1 93.38 69 PRO B O 1
ATOM 3117 N N . GLY B 1 70 ? -0.51 -24.609 12.609 1 91.94 70 GLY B N 1
ATOM 3118 C CA . GLY B 1 70 ? 0.056 -25.484 13.617 1 91.94 70 GLY B CA 1
ATOM 3119 C C . GLY B 1 70 ? -0.129 -26.969 13.297 1 91.94 70 GLY B C 1
ATOM 3120 O O . GLY B 1 70 ? 0.481 -27.828 13.93 1 91.94 70 GLY B O 1
ATOM 3121 N N . ASN B 1 71 ? -0.941 -27.266 12.344 1 95.81 71 ASN B N 1
ATOM 3122 C CA . ASN B 1 71 ? -1.174 -28.641 11.938 1 95.81 71 ASN B CA 1
ATOM 3123 C C . ASN B 1 71 ? -0.497 -28.953 10.609 1 95.81 71 ASN B C 1
ATOM 3125 O O . ASN B 1 71 ? -1.159 -29.031 9.57 1 95.81 71 ASN B O 1
ATOM 3129 N N . ASP B 1 72 ? 0.709 -29.312 10.633 1 97.81 72 ASP B N 1
ATOM 3130 C CA . ASP B 1 72 ? 1.526 -29.531 9.438 1 97.81 72 ASP B CA 1
ATOM 3131 C C . ASP B 1 72 ? 1.082 -30.797 8.695 1 97.81 72 ASP B C 1
ATOM 3133 O O . ASP B 1 72 ? 1.106 -30.828 7.465 1 97.81 72 ASP B O 1
ATOM 3137 N N . GLU B 1 73 ? 0.675 -31.766 9.43 1 98.06 73 GLU B N 1
ATOM 3138 C CA . GLU B 1 73 ? 0.246 -33 8.797 1 98.06 73 GLU B CA 1
ATOM 3139 C C . GLU B 1 73 ? -0.96 -32.781 7.895 1 98.06 73 GLU B C 1
ATOM 3141 O O . GLU B 1 73 ? -0.975 -33.25 6.746 1 98.06 73 GLU B O 1
ATOM 3146 N N . GLU B 1 74 ? -1.896 -32.094 8.438 1 96.38 74 GLU B N 1
ATOM 3147 C CA . GLU B 1 74 ? -3.057 -31.75 7.625 1 96.38 74 GLU B CA 1
ATOM 3148 C C . GLU B 1 74 ? -2.662 -30.875 6.438 1 96.38 74 GLU B C 1
ATOM 3150 O O . GLU B 1 74 ? -3.135 -31.078 5.32 1 96.38 74 GLU B O 1
ATOM 3155 N N . GLY B 1 75 ? -1.799 -29.891 6.66 1 97.06 75 GLY B N 1
ATOM 3156 C CA . GLY B 1 75 ? -1.319 -29.031 5.586 1 97.06 75 GLY B CA 1
ATOM 3157 C C . GLY B 1 75 ? -0.661 -29.812 4.457 1 97.06 75 GLY B C 1
ATOM 3158 O O . GLY B 1 75 ? -0.908 -29.531 3.281 1 97.06 75 GLY B O 1
ATOM 3159 N N . ARG B 1 76 ? 0.155 -30.797 4.844 1 98.25 76 ARG B N 1
ATOM 3160 C CA . ARG B 1 76 ? 0.802 -31.656 3.854 1 98.25 76 ARG B CA 1
ATOM 3161 C C . ARG B 1 76 ? -0.229 -32.438 3.045 1 98.25 76 ARG B C 1
ATOM 3163 O O . ARG B 1 76 ? -0.134 -32.5 1.817 1 98.25 76 ARG B O 1
ATOM 3170 N N . SER B 1 77 ? -1.165 -32.938 3.76 1 97.25 77 SER B N 1
ATOM 3171 C CA . SER B 1 77 ? -2.184 -33.781 3.115 1 97.25 77 SER B CA 1
ATOM 3172 C C . SER B 1 77 ? -3.02 -32.938 2.139 1 97.25 77 SER B C 1
ATOM 3174 O O . SER B 1 77 ? -3.201 -33.344 0.985 1 97.25 77 SER B O 1
ATOM 3176 N N . VAL B 1 78 ? -3.527 -31.812 2.58 1 96.75 78 VAL B N 1
ATOM 3177 C CA . VAL B 1 78 ? -4.352 -30.938 1.744 1 96.75 78 VAL B CA 1
ATOM 3178 C C . VAL B 1 78 ? -3.547 -30.484 0.532 1 96.75 78 VAL B C 1
ATOM 3180 O O . VAL B 1 78 ? -4.059 -30.469 -0.59 1 96.75 78 VAL B O 1
ATOM 3183 N N . THR B 1 79 ? -2.305 -30.125 0.729 1 97.88 79 THR B N 1
ATOM 3184 C CA . THR B 1 79 ? -1.43 -29.672 -0.345 1 97.88 79 THR B CA 1
ATOM 3185 C C . THR B 1 79 ? -1.233 -30.766 -1.387 1 97.88 79 THR B C 1
ATOM 3187 O O . THR B 1 79 ? -1.378 -30.531 -2.586 1 97.88 79 THR B O 1
ATOM 3190 N N . ARG B 1 80 ? -0.918 -31.969 -0.894 1 97.94 80 ARG B N 1
ATOM 3191 C CA . ARG B 1 80 ? -0.705 -33.125 -1.78 1 97.94 80 ARG B CA 1
ATOM 3192 C C . ARG B 1 80 ? -1.943 -33.375 -2.627 1 97.94 80 ARG B C 1
ATOM 3194 O O . ARG B 1 80 ? -1.842 -33.594 -3.84 1 97.94 80 ARG B O 1
ATOM 3201 N N . HIS B 1 81 ? -3.064 -33.344 -2.025 1 97.12 81 HIS B N 1
ATOM 3202 C CA . HIS B 1 81 ? -4.312 -33.594 -2.736 1 97.12 81 HIS B CA 1
ATOM 3203 C C . HIS B 1 81 ? -4.578 -32.5 -3.779 1 97.12 81 HIS B C 1
ATOM 3205 O O . HIS B 1 81 ? -4.973 -32.812 -4.906 1 97.12 81 HIS B O 1
ATOM 3211 N N . ALA B 1 82 ? -4.391 -31.297 -3.404 1 97.12 82 ALA B N 1
ATOM 3212 C CA . ALA B 1 82 ? -4.602 -30.172 -4.316 1 97.12 82 ALA B CA 1
ATOM 3213 C C . ALA B 1 82 ? -3.682 -30.266 -5.531 1 97.12 82 ALA B C 1
ATOM 3215 O O . ALA B 1 82 ? -4.117 -30.078 -6.668 1 97.12 82 ALA B O 1
ATOM 3216 N N . ASN B 1 83 ? -2.408 -30.562 -5.266 1 98.31 83 ASN B N 1
ATOM 3217 C CA . ASN B 1 83 ? -1.439 -30.672 -6.352 1 98.31 83 ASN B CA 1
ATOM 3218 C C . ASN B 1 83 ? -1.773 -31.844 -7.281 1 98.31 83 ASN B C 1
ATOM 3220 O O . ASN B 1 83 ? -1.663 -31.719 -8.5 1 98.31 83 ASN B O 1
ATOM 3224 N N . ILE B 1 84 ? -2.197 -32.969 -6.699 1 98.38 84 ILE B N 1
ATOM 3225 C CA . ILE B 1 84 ? -2.578 -34.125 -7.496 1 98.38 84 ILE B CA 1
ATOM 3226 C C . ILE B 1 84 ? -3.799 -33.781 -8.352 1 98.38 84 ILE B C 1
ATOM 3228 O O . ILE B 1 84 ? -3.861 -34.156 -9.523 1 98.38 84 ILE B O 1
ATOM 3232 N N . ASP B 1 85 ? -4.75 -33.094 -7.766 1 97.62 85 ASP B N 1
ATOM 3233 C CA . ASP B 1 85 ? -5.949 -32.688 -8.5 1 97.62 85 ASP B CA 1
ATOM 3234 C C . ASP B 1 85 ? -5.598 -31.766 -9.672 1 97.62 85 ASP B C 1
ATOM 3236 O O . ASP B 1 85 ? -6.137 -31.938 -10.766 1 97.62 85 ASP B O 1
ATOM 3240 N N . MET B 1 86 ? -4.738 -30.844 -9.5 1 97.56 86 MET B N 1
ATOM 3241 C CA . MET B 1 86 ? -4.328 -29.953 -10.578 1 97.56 86 MET B CA 1
ATOM 3242 C C . MET B 1 86 ? -3.566 -30.719 -11.656 1 97.56 86 MET B C 1
ATOM 3244 O O . MET B 1 86 ? -3.779 -30.5 -12.852 1 97.56 86 MET B O 1
ATOM 3248 N N . SER B 1 87 ? -2.705 -31.578 -11.164 1 98.38 87 SER B N 1
ATOM 3249 C CA . SER B 1 87 ? -1.967 -32.406 -12.102 1 98.38 87 SER B CA 1
ATOM 3250 C C . SER B 1 87 ? -2.912 -33.219 -12.984 1 98.38 87 SER B C 1
ATOM 3252 O O . SER B 1 87 ? -2.725 -33.281 -14.195 1 98.38 87 SER B O 1
ATOM 3254 N N . LYS B 1 88 ? -3.895 -33.812 -12.383 1 98.25 88 LYS B N 1
ATOM 3255 C CA . LYS B 1 88 ? -4.875 -34.625 -13.125 1 98.25 88 LYS B CA 1
ATOM 3256 C C . LYS B 1 88 ? -5.633 -33.75 -14.125 1 98.25 88 LYS B C 1
ATOM 3258 O O . LYS B 1 88 ? -5.867 -34.156 -15.266 1 98.25 88 LYS B O 1
ATOM 3263 N N . THR B 1 89 ? -6.059 -32.594 -13.703 1 97.88 89 THR B N 1
ATOM 3264 C CA . THR B 1 89 ? -6.75 -31.641 -14.586 1 97.88 89 THR B CA 1
ATOM 3265 C C . THR B 1 89 ? -5.895 -31.328 -15.812 1 97.88 89 THR B C 1
ATOM 3267 O O . THR B 1 89 ? -6.395 -31.312 -16.938 1 97.88 89 THR B O 1
ATOM 3270 N N . CYS B 1 90 ? -4.629 -31.094 -15.625 1 97.81 90 CYS B N 1
ATOM 3271 C CA . CYS B 1 90 ? -3.709 -30.797 -16.719 1 97.81 90 CYS B CA 1
ATOM 3272 C C . CYS B 1 90 ? -3.547 -32 -17.641 1 97.81 90 CYS B C 1
ATOM 3274 O O . CYS B 1 90 ? -3.492 -31.844 -18.859 1 97.81 90 CYS B O 1
ATOM 3276 N N . ALA B 1 91 ? -3.439 -33.156 -17.047 1 98 91 ALA B N 1
ATOM 3277 C CA . ALA B 1 91 ? -3.305 -34.375 -17.828 1 98 91 ALA B CA 1
ATOM 3278 C C . ALA B 1 91 ? -4.547 -34.625 -18.672 1 98 91 ALA B C 1
ATOM 3280 O O . ALA B 1 91 ? -4.445 -35.125 -19.812 1 98 91 ALA B O 1
ATOM 3281 N N . ASP B 1 92 ? -5.695 -34.344 -18.141 1 97.94 92 ASP B N 1
ATOM 3282 C CA . ASP B 1 92 ? -6.961 -34.531 -18.844 1 97.94 92 ASP B CA 1
ATOM 3283 C C . ASP B 1 92 ? -7.137 -33.5 -19.953 1 97.94 92 ASP B C 1
ATOM 3285 O O . ASP B 1 92 ? -7.891 -33.719 -20.891 1 97.94 92 ASP B O 1
ATOM 3289 N N . HIS B 1 93 ? -6.52 -32.344 -19.828 1 97.81 93 HIS B N 1
ATOM 3290 C CA . HIS B 1 93 ? -6.633 -31.25 -20.797 1 97.81 93 HIS B CA 1
ATOM 3291 C C . HIS B 1 93 ? -5.266 -30.672 -21.141 1 97.81 93 HIS B C 1
ATOM 3293 O O . HIS B 1 93 ? -5.039 -29.469 -20.969 1 97.81 93 HIS B O 1
ATOM 3299 N N . PRO B 1 94 ? -4.355 -31.469 -21.672 1 96.31 94 PRO B N 1
ATOM 3300 C CA . PRO B 1 94 ? -2.955 -31.078 -21.828 1 96.31 94 PRO B CA 1
ATOM 3301 C C . PRO B 1 94 ? -2.777 -29.891 -22.781 1 96.31 94 PRO B C 1
ATOM 3303 O O . PRO B 1 94 ? -1.774 -29.188 -22.703 1 96.31 94 PRO B O 1
ATOM 3306 N N . ALA B 1 95 ? -3.734 -29.625 -23.625 1 96.81 95 ALA B N 1
ATOM 3307 C CA . ALA B 1 95 ? -3.637 -28.516 -24.562 1 96.81 95 ALA B CA 1
ATOM 3308 C C . ALA B 1 95 ? -4.008 -27.188 -23.906 1 96.81 95 ALA B C 1
ATOM 3310 O O . ALA B 1 95 ? -3.701 -26.125 -24.422 1 96.81 95 ALA B O 1
ATOM 3311 N N . HIS B 1 96 ? -4.605 -27.234 -22.703 1 98.19 96 HIS B N 1
ATOM 3312 C CA . HIS B 1 96 ? -5.23 -26.031 -22.188 1 98.19 96 HIS B CA 1
ATOM 3313 C C . HIS B 1 96 ? -4.559 -25.578 -20.891 1 98.19 96 HIS B C 1
ATOM 3315 O O . HIS B 1 96 ? -4.543 -24.391 -20.578 1 98.19 96 HIS B O 1
ATOM 3321 N N . PHE B 1 97 ? -4 -26.547 -20.156 1 98.56 97 PHE B N 1
ATOM 3322 C CA . PHE B 1 97 ? -3.668 -26.156 -18.797 1 98.56 97 PHE B CA 1
ATOM 3323 C C . PHE B 1 97 ? -2.242 -26.562 -18.453 1 98.56 97 PHE B C 1
ATOM 3325 O O . PHE B 1 97 ? -1.761 -27.594 -18.906 1 98.56 97 PHE B O 1
ATOM 3332 N N . LEU B 1 98 ? -1.516 -25.797 -17.734 1 98.62 98 LEU B N 1
ATOM 3333 C CA . LEU B 1 98 ? -0.36 -26.047 -16.875 1 98.62 98 LEU B CA 1
ATOM 3334 C C . LEU B 1 98 ? -0.667 -25.672 -15.438 1 98.62 98 LEU B C 1
ATOM 3336 O O . LEU B 1 98 ? -1.74 -25.141 -15.141 1 98.62 98 LEU B O 1
ATOM 3340 N N . PHE B 1 99 ? 0.267 -25.984 -14.516 1 98.56 99 PHE B N 1
ATOM 3341 C CA . PHE B 1 99 ? -0.08 -25.547 -13.164 1 98.56 99 PHE B CA 1
ATOM 3342 C C . PHE B 1 99 ? 1.173 -25.234 -12.359 1 98.56 99 PHE B C 1
ATOM 3344 O O . PHE B 1 99 ? 2.234 -25.812 -12.594 1 98.56 99 PHE B O 1
ATOM 3351 N N . PHE B 1 100 ? 1.021 -24.203 -11.477 1 98.88 100 PHE B N 1
ATOM 3352 C CA . PHE B 1 100 ? 1.926 -23.969 -10.359 1 98.88 100 PHE B CA 1
ATOM 3353 C C . PHE B 1 100 ? 1.491 -24.75 -9.133 1 98.88 100 PHE B C 1
ATOM 3355 O O . PHE B 1 100 ? 0.373 -24.578 -8.641 1 98.88 100 PHE B O 1
ATOM 3362 N N . ALA B 1 101 ? 2.385 -25.562 -8.617 1 98.88 101 ALA B N 1
ATOM 3363 C CA . ALA B 1 101 ? 2.053 -26.375 -7.449 1 98.88 101 ALA B CA 1
ATOM 3364 C C . ALA B 1 101 ? 2.055 -25.547 -6.172 1 98.88 101 ALA B C 1
ATOM 3366 O O . ALA B 1 101 ? 2.713 -24.5 -6.109 1 98.88 101 ALA B O 1
ATOM 3367 N N . SER B 1 102 ? 1.288 -26.016 -5.203 1 98.69 102 SER B N 1
ATOM 3368 C CA . SER B 1 102 ? 1.259 -25.391 -3.885 1 98.69 102 SER B CA 1
ATOM 3369 C C . SER B 1 102 ? 2.324 -25.984 -2.967 1 98.69 102 SER B C 1
ATOM 3371 O O . SER B 1 102 ? 2.795 -27.094 -3.193 1 98.69 102 SER B O 1
ATOM 3373 N N . LEU B 1 103 ? 2.736 -25.234 -2.016 1 98.88 103 LEU B N 1
ATOM 3374 C CA . LEU B 1 103 ? 3.576 -25.703 -0.916 1 98.88 103 LEU B CA 1
ATOM 3375 C C . LEU B 1 103 ? 2.867 -25.516 0.422 1 98.88 103 LEU B C 1
ATOM 3377 O O . LEU B 1 103 ? 2.141 -24.547 0.617 1 98.88 103 LEU B O 1
ATOM 3381 N N . PRO B 1 104 ? 3.064 -26.406 1.326 1 98.62 104 PRO B N 1
ATOM 3382 C CA . PRO B 1 104 ? 2.396 -26.312 2.625 1 98.62 104 PRO B CA 1
ATOM 3383 C C . PRO B 1 104 ? 3.117 -25.359 3.582 1 98.62 104 PRO B C 1
ATOM 3385 O O . PRO B 1 104 ? 3.172 -25.625 4.789 1 98.62 104 PRO B O 1
ATOM 3388 N N . LEU B 1 105 ? 3.635 -24.312 3.064 1 98.44 105 LEU B N 1
ATOM 3389 C CA . LEU B 1 105 ? 4.238 -23.312 3.936 1 98.44 105 LEU B CA 1
ATOM 3390 C C . LEU B 1 105 ? 3.248 -22.844 5 1 98.44 105 LEU B C 1
ATOM 3392 O O . LEU B 1 105 ? 2.043 -22.781 4.742 1 98.44 105 LEU B O 1
ATOM 3396 N N . PRO B 1 106 ? 3.859 -22.688 6.312 1 97.75 106 PRO B N 1
ATOM 3397 C CA . PRO B 1 106 ? 5.25 -22.469 6.715 1 97.75 106 PRO B CA 1
ATOM 3398 C C . PRO B 1 106 ? 5.957 -23.766 7.125 1 97.75 106 PRO B C 1
ATOM 3400 O O . PRO B 1 106 ? 7.043 -23.719 7.707 1 97.75 106 PRO B O 1
ATOM 3403 N N . ASP B 1 107 ? 5.402 -24.875 6.859 1 98.56 107 ASP B N 1
ATOM 3404 C CA . ASP B 1 107 ? 6.039 -26.156 7.113 1 98.56 107 ASP B CA 1
ATOM 3405 C C . ASP B 1 107 ? 7.215 -26.391 6.164 1 98.56 107 ASP B C 1
ATOM 3407 O O . ASP B 1 107 ? 7.031 -26.859 5.039 1 98.56 107 ASP B O 1
ATOM 3411 N N . VAL B 1 108 ? 8.422 -26.188 6.641 1 98.69 108 VAL B N 1
ATOM 3412 C CA . VAL B 1 108 ? 9.625 -26.219 5.816 1 98.69 108 VAL B CA 1
ATOM 3413 C C . VAL B 1 108 ? 9.875 -27.641 5.312 1 98.69 108 VAL B C 1
ATOM 3415 O O . VAL B 1 108 ? 10.062 -27.859 4.109 1 98.69 108 VAL B O 1
ATOM 3418 N N . GLU B 1 109 ? 9.797 -28.594 6.207 1 98.62 109 GLU B N 1
ATOM 3419 C CA . GLU B 1 109 ? 10.094 -29.969 5.82 1 98.62 109 GLU B CA 1
ATOM 3420 C C . GLU B 1 109 ? 9.086 -30.484 4.805 1 98.62 109 GLU B C 1
ATOM 3422 O O . GLU B 1 109 ? 9.461 -31.109 3.809 1 98.62 109 GLU B O 1
ATOM 3427 N N . GLY B 1 110 ? 7.82 -30.25 5.086 1 98.75 110 GLY B N 1
ATOM 3428 C CA . GLY B 1 110 ? 6.797 -30.625 4.129 1 98.75 110 GLY B CA 1
ATOM 3429 C C . GLY B 1 110 ? 6.953 -29.938 2.783 1 98.75 110 GLY B C 1
ATOM 3430 O O . GLY B 1 110 ? 6.707 -30.547 1.741 1 98.75 110 GLY B O 1
ATOM 3431 N N . SER B 1 111 ? 7.383 -28.734 2.795 1 98.94 111 SER B N 1
ATOM 3432 C CA . SER B 1 111 ? 7.57 -27.984 1.562 1 98.94 111 SER B CA 1
ATOM 3433 C C . SER B 1 111 ? 8.742 -28.531 0.749 1 98.94 111 SER B C 1
ATOM 3435 O O . SER B 1 111 ? 8.641 -28.672 -0.471 1 98.94 111 SER B O 1
ATOM 3437 N N . LEU B 1 112 ? 9.836 -28.828 1.425 1 98.88 112 LEU B N 1
ATOM 3438 C CA . LEU B 1 112 ? 11 -29.391 0.741 1 98.88 112 LEU B CA 1
ATOM 3439 C C . LEU B 1 112 ? 10.633 -30.703 0.042 1 98.88 112 LEU B C 1
ATOM 3441 O O . LEU B 1 112 ? 10.992 -30.906 -1.119 1 98.88 112 LEU B O 1
ATOM 3445 N N . ALA B 1 113 ? 9.883 -31.516 0.718 1 98.75 113 ALA B N 1
ATOM 3446 C CA . ALA B 1 113 ? 9.453 -32.781 0.14 1 98.75 113 ALA B CA 1
ATOM 3447 C C . ALA B 1 113 ? 8.5 -32.562 -1.033 1 98.75 113 ALA B C 1
ATOM 3449 O O . ALA B 1 113 ? 8.594 -33.25 -2.051 1 98.75 113 ALA B O 1
ATOM 3450 N N . GLU B 1 114 ? 7.629 -31.641 -0.894 1 98.88 114 GLU B N 1
ATOM 3451 C CA . GLU B 1 114 ? 6.613 -31.391 -1.914 1 98.88 114 GLU B CA 1
ATOM 3452 C C . GLU B 1 114 ? 7.23 -30.797 -3.176 1 98.88 114 GLU B C 1
ATOM 3454 O O . GLU B 1 114 ? 6.762 -31.047 -4.285 1 98.88 114 GLU B O 1
ATOM 3459 N N . ILE B 1 115 ? 8.312 -30 -3.018 1 98.94 115 ILE B N 1
ATOM 3460 C CA . ILE B 1 115 ? 8.992 -29.422 -4.168 1 98.94 115 ILE B CA 1
ATOM 3461 C C . ILE B 1 115 ? 9.461 -30.531 -5.102 1 98.94 115 ILE B C 1
ATOM 3463 O O . ILE B 1 115 ? 9.156 -30.516 -6.297 1 98.94 115 ILE B O 1
ATOM 3467 N N . ASP B 1 116 ? 10.117 -31.516 -4.57 1 98.56 116 ASP B N 1
ATOM 3468 C CA . ASP B 1 116 ? 10.625 -32.625 -5.375 1 98.56 116 ASP B CA 1
ATOM 3469 C C . ASP B 1 116 ? 9.484 -33.438 -5.977 1 98.56 116 ASP B C 1
ATOM 3471 O O . ASP B 1 116 ? 9.516 -33.781 -7.164 1 98.56 116 ASP B O 1
ATOM 3475 N N . TYR B 1 117 ? 8.531 -33.688 -5.203 1 98.81 117 TYR B N 1
ATOM 3476 C CA . TYR B 1 117 ? 7.418 -34.531 -5.656 1 98.81 117 TYR B CA 1
ATOM 3477 C C . TYR B 1 117 ? 6.676 -33.875 -6.805 1 98.81 117 TYR B C 1
ATOM 3479 O O . TYR B 1 117 ? 6.387 -34.5 -7.82 1 98.81 117 TYR B O 1
ATOM 3487 N N . ALA B 1 118 ? 6.348 -32.562 -6.668 1 98.81 118 ALA B N 1
ATOM 3488 C CA . ALA B 1 118 ? 5.578 -31.828 -7.664 1 98.81 118 ALA B CA 1
ATOM 3489 C C . ALA B 1 118 ? 6.336 -31.734 -8.984 1 98.81 118 ALA B C 1
ATOM 3491 O O . ALA B 1 118 ? 5.738 -31.828 -10.055 1 98.81 118 ALA B O 1
ATOM 3492 N N . LEU B 1 119 ? 7.641 -31.516 -8.898 1 98.56 119 LEU B N 1
ATOM 3493 C CA . LEU B 1 119 ? 8.453 -31.359 -10.102 1 98.56 119 LEU B CA 1
ATOM 3494 C C . LEU B 1 119 ? 8.711 -32.719 -10.758 1 98.56 119 LEU B C 1
ATOM 3496 O O . LEU B 1 119 ? 8.594 -32.844 -11.977 1 98.56 119 LEU B O 1
ATOM 3500 N N . ASP B 1 120 ? 8.984 -33.75 -9.984 1 98.44 120 ASP B N 1
ATOM 3501 C CA . ASP B 1 120 ? 9.484 -35.031 -10.516 1 98.44 120 ASP B CA 1
ATOM 3502 C C . ASP B 1 120 ? 8.336 -35.938 -10.898 1 98.44 120 ASP B C 1
ATOM 3504 O O . ASP B 1 120 ? 8.492 -36.812 -11.758 1 98.44 120 ASP B O 1
ATOM 3508 N N . HIS B 1 121 ? 7.168 -35.781 -10.289 1 98.44 121 HIS B N 1
ATOM 3509 C CA . HIS B 1 121 ? 6.141 -36.812 -10.461 1 98.44 121 HIS B CA 1
ATOM 3510 C C . HIS B 1 121 ? 4.844 -36.188 -10.984 1 98.44 121 HIS B C 1
ATOM 3512 O O . HIS B 1 121 ? 4.027 -36.906 -11.602 1 98.44 121 HIS B O 1
ATOM 3518 N N . LEU B 1 122 ? 4.605 -34.875 -10.781 1 98.56 122 LEU B N 1
ATOM 3519 C CA . LEU B 1 122 ? 3.277 -34.344 -11.07 1 98.56 122 LEU B CA 1
ATOM 3520 C C . LEU B 1 122 ? 3.303 -33.438 -12.297 1 98.56 122 LEU B C 1
ATOM 3522 O O . LEU B 1 122 ? 2.252 -33.094 -12.844 1 98.56 122 LEU B O 1
ATOM 3526 N N . GLY B 1 123 ? 4.484 -33 -12.719 1 97.69 123 GLY B N 1
ATOM 3527 C CA . GLY B 1 123 ? 4.602 -32.188 -13.922 1 97.69 123 GLY B CA 1
ATOM 3528 C C . GLY B 1 123 ? 4.344 -30.719 -13.664 1 97.69 123 GLY B C 1
ATOM 3529 O O . GLY B 1 123 ? 3.951 -29.984 -14.578 1 97.69 123 GLY B O 1
ATOM 3530 N N . ALA B 1 124 ? 4.5 -30.25 -12.461 1 98.62 124 ALA B N 1
ATOM 3531 C CA . ALA B 1 124 ? 4.375 -28.828 -12.156 1 98.62 124 ALA B CA 1
ATOM 3532 C C . ALA B 1 124 ? 5.406 -28 -12.922 1 98.62 124 ALA B C 1
ATOM 3534 O O . ALA B 1 124 ? 6.551 -28.422 -13.086 1 98.62 124 ALA B O 1
ATOM 3535 N N . VAL B 1 125 ? 5.004 -26.781 -13.352 1 98.31 125 VAL B N 1
ATOM 3536 C CA . VAL B 1 125 ? 5.934 -25.953 -14.109 1 98.31 125 VAL B CA 1
ATOM 3537 C C . VAL B 1 125 ? 6.52 -24.875 -13.203 1 98.31 125 VAL B C 1
ATOM 3539 O O . VAL B 1 125 ? 7.301 -24.031 -13.648 1 98.31 125 VAL B O 1
ATOM 3542 N N . GLY B 1 126 ? 6.145 -24.812 -11.969 1 98.62 126 GLY B N 1
ATOM 3543 C CA . GLY B 1 126 ? 6.566 -23.891 -10.922 1 98.62 126 GLY B CA 1
ATOM 3544 C C . GLY B 1 126 ? 5.738 -24 -9.656 1 98.62 126 GLY B C 1
ATOM 3545 O O . GLY B 1 126 ? 5.074 -25.016 -9.43 1 98.62 126 GLY B O 1
ATOM 3546 N N . PHE B 1 127 ? 5.824 -22.984 -8.875 1 98.88 127 PHE B N 1
ATOM 3547 C CA . PHE B 1 127 ? 5.145 -23.047 -7.586 1 98.88 127 PHE B CA 1
ATOM 3548 C C . PHE B 1 127 ? 4.387 -21.75 -7.309 1 98.88 127 PHE B C 1
ATOM 3550 O O . PHE B 1 127 ? 4.867 -20.656 -7.629 1 98.88 127 PHE B O 1
ATOM 3557 N N . GLN B 1 128 ? 3.207 -21.875 -6.773 1 98.69 128 GLN B N 1
ATOM 3558 C CA . GLN B 1 128 ? 2.486 -20.75 -6.188 1 98.69 128 GLN B CA 1
ATOM 3559 C C . GLN B 1 128 ? 2.738 -20.641 -4.688 1 98.69 128 GLN B C 1
ATOM 3561 O O . GLN B 1 128 ? 2.57 -21.625 -3.959 1 98.69 128 GLN B O 1
ATOM 3566 N N . ILE B 1 129 ? 3.189 -19.5 -4.262 1 98.31 129 ILE B N 1
ATOM 3567 C CA . ILE B 1 129 ? 3.4 -19.203 -2.852 1 98.31 129 ILE B CA 1
ATOM 3568 C C . ILE B 1 129 ? 2.631 -17.938 -2.471 1 98.31 129 ILE B C 1
ATOM 3570 O O . ILE B 1 129 ? 2.496 -17.016 -3.279 1 98.31 129 ILE B O 1
ATOM 3574 N N . LEU B 1 130 ? 2.107 -17.938 -1.285 1 98.56 130 LEU B N 1
ATOM 3575 C CA . LEU B 1 130 ? 1.403 -16.75 -0.822 1 98.56 130 LEU B CA 1
ATOM 3576 C C . LEU B 1 130 ? 2.387 -15.664 -0.394 1 98.56 130 LEU B C 1
ATOM 3578 O O . LEU B 1 130 ? 3.562 -15.945 -0.151 1 98.56 130 LEU B O 1
ATOM 3582 N N . THR B 1 131 ? 1.93 -14.453 -0.301 1 98.62 131 THR B N 1
ATOM 3583 C CA . THR B 1 131 ? 2.746 -13.312 0.091 1 98.62 131 THR B CA 1
ATOM 3584 C C . THR B 1 131 ? 3.17 -13.422 1.553 1 98.62 131 THR B C 1
ATOM 3586 O O . THR B 1 131 ? 4.164 -12.82 1.964 1 98.62 131 THR B O 1
ATOM 3589 N N . ASN B 1 132 ? 2.443 -14.109 2.34 1 98.25 132 ASN B N 1
ATOM 3590 C CA . ASN B 1 132 ? 2.861 -14.523 3.674 1 98.25 132 ASN B CA 1
ATOM 3591 C C . ASN B 1 132 ? 2.314 -15.906 4.027 1 98.25 132 ASN B C 1
ATOM 3593 O O . ASN B 1 132 ? 1.292 -16.328 3.486 1 98.25 132 ASN B O 1
ATOM 3597 N N . SER B 1 133 ? 3.016 -16.641 4.75 1 97.56 133 SER B N 1
ATOM 3598 C CA . SER B 1 133 ? 2.605 -17.953 5.254 1 97.56 133 SER B CA 1
ATOM 3599 C C . SER B 1 133 ? 2.41 -17.922 6.766 1 97.56 133 SER B C 1
ATOM 3601 O O . SER B 1 133 ? 3.377 -18 7.527 1 97.56 133 SER B O 1
ATOM 3603 N N . HIS B 1 134 ? 1.168 -17.828 7.148 1 96.38 134 HIS B N 1
ATOM 3604 C CA . HIS B 1 134 ? 0.83 -17.719 8.562 1 96.38 134 HIS B CA 1
ATOM 3605 C C . HIS B 1 134 ? 1.589 -16.578 9.219 1 96.38 134 HIS B C 1
ATOM 3607 O O . HIS B 1 134 ? 2.156 -16.734 10.305 1 96.38 134 HIS B O 1
ATOM 3613 N N . GLY B 1 135 ? 1.704 -15.445 8.516 1 96.38 135 GLY B N 1
ATOM 3614 C CA . GLY B 1 135 ? 2.281 -14.227 9.062 1 96.38 135 GLY B CA 1
ATOM 3615 C C . GLY B 1 135 ? 3.779 -14.125 8.836 1 96.38 135 GLY B C 1
ATOM 3616 O O . GLY B 1 135 ? 4.398 -13.117 9.203 1 96.38 135 GLY B O 1
ATOM 3617 N N . ILE B 1 136 ? 4.344 -15.148 8.25 1 97.06 136 ILE B N 1
ATOM 3618 C CA . ILE B 1 136 ? 5.777 -15.141 7.965 1 97.06 136 ILE B CA 1
ATOM 3619 C C . ILE B 1 136 ? 6.008 -14.781 6.496 1 97.06 136 ILE B C 1
ATOM 3621 O O . ILE B 1 136 ? 5.492 -15.445 5.598 1 97.06 136 ILE B O 1
ATOM 3625 N N . TYR B 1 137 ? 6.785 -13.773 6.234 1 97.62 137 TYR B N 1
ATOM 3626 C CA . TYR B 1 137 ? 7 -13.273 4.883 1 97.62 137 TYR B CA 1
ATOM 3627 C C . TYR B 1 137 ? 8.203 -13.945 4.234 1 97.62 137 TYR B C 1
ATOM 3629 O O . TYR B 1 137 ? 9.055 -14.508 4.93 1 97.62 137 TYR B O 1
ATOM 3637 N N . PRO B 1 138 ? 8.281 -13.898 2.93 1 97.69 138 PRO B N 1
ATOM 3638 C CA . PRO B 1 138 ? 9.156 -14.797 2.188 1 97.69 138 PRO B CA 1
ATOM 3639 C C . PRO B 1 138 ? 10.641 -14.508 2.428 1 97.69 138 PRO B C 1
ATOM 3641 O O . PRO B 1 138 ? 11.484 -15.391 2.238 1 97.69 138 PRO B O 1
ATOM 3644 N N . GLY B 1 139 ? 11 -13.328 2.834 1 96.62 139 GLY B N 1
ATOM 3645 C CA . GLY B 1 139 ? 12.398 -13.016 3.078 1 96.62 139 GLY B CA 1
ATOM 3646 C C . GLY B 1 139 ? 12.891 -13.492 4.43 1 96.62 139 GLY B C 1
ATOM 3647 O O . GLY B 1 139 ? 14.078 -13.383 4.738 1 96.62 139 GLY B O 1
ATOM 3648 N N . ASP B 1 140 ? 12.023 -14.039 5.254 1 96.56 140 ASP B N 1
ATOM 3649 C CA . ASP B 1 140 ? 12.375 -14.523 6.586 1 96.56 140 ASP B CA 1
ATOM 3650 C C . ASP B 1 140 ? 13.359 -15.688 6.504 1 96.56 140 ASP B C 1
ATOM 3652 O O . ASP B 1 140 ? 13.203 -16.578 5.664 1 96.56 140 ASP B O 1
ATOM 3656 N N . GLN B 1 141 ? 14.297 -15.766 7.41 1 95.75 141 GLN B N 1
ATOM 3657 C CA . GLN B 1 141 ? 15.352 -16.781 7.402 1 95.75 141 GLN B CA 1
ATOM 3658 C C . GLN B 1 141 ? 14.781 -18.172 7.625 1 95.75 141 GLN B C 1
ATOM 3660 O O . GLN B 1 141 ? 15.383 -19.172 7.219 1 95.75 141 GLN B O 1
ATOM 3665 N N . ARG B 1 142 ? 13.641 -18.297 8.188 1 97.31 142 ARG B N 1
ATOM 3666 C CA . ARG B 1 142 ? 12.977 -19.578 8.398 1 97.31 142 ARG B CA 1
ATOM 3667 C C . ARG B 1 142 ? 12.727 -20.297 7.07 1 97.31 142 ARG B C 1
ATOM 3669 O O . ARG B 1 142 ? 12.609 -21.516 7.031 1 97.31 142 ARG B O 1
ATOM 3676 N N . PHE B 1 143 ? 12.594 -19.531 5.969 1 98.38 143 PHE B N 1
ATOM 3677 C CA . PHE B 1 143 ? 12.25 -20.109 4.676 1 98.38 143 PHE B CA 1
ATOM 3678 C C . PHE B 1 143 ? 13.492 -20.281 3.811 1 98.38 143 PHE B C 1
ATOM 3680 O O . PHE B 1 143 ? 13.391 -20.672 2.645 1 98.38 143 PHE B O 1
ATOM 3687 N N . SER B 1 144 ? 14.727 -20.016 4.367 1 98.06 144 SER B N 1
ATOM 3688 C CA . SER B 1 144 ? 15.961 -20.016 3.582 1 98.06 144 SER B CA 1
ATOM 3689 C C . SER B 1 144 ? 16.172 -21.344 2.865 1 98.06 144 SER B C 1
ATOM 3691 O O . SER B 1 144 ? 16.5 -21.375 1.679 1 98.06 144 SER B O 1
ATOM 3693 N N . ARG B 1 145 ? 15.898 -22.453 3.561 1 98.69 145 ARG B N 1
ATOM 3694 C CA . ARG B 1 145 ? 16.125 -23.766 2.967 1 98.69 145 ARG B CA 1
ATOM 3695 C C . ARG B 1 145 ? 15.148 -24.031 1.826 1 98.69 145 ARG B C 1
ATOM 3697 O O . ARG B 1 145 ? 15.492 -24.672 0.837 1 98.69 145 ARG B O 1
ATOM 3704 N N . VAL B 1 146 ? 13.953 -23.547 1.985 1 98.88 146 VAL B N 1
ATOM 3705 C CA . VAL B 1 146 ? 12.945 -23.734 0.944 1 98.88 146 VAL B CA 1
ATOM 3706 C C . VAL B 1 146 ? 13.352 -22.953 -0.304 1 98.88 146 VAL B C 1
ATOM 3708 O O . VAL B 1 146 ? 13.344 -23.484 -1.411 1 98.88 146 VAL B O 1
ATOM 3711 N N . PHE B 1 147 ? 13.75 -21.703 -0.172 1 98.88 147 PHE B N 1
ATOM 3712 C CA . PHE B 1 147 ? 14.125 -20.875 -1.311 1 98.88 147 PHE B CA 1
ATOM 3713 C C . PHE B 1 147 ? 15.422 -21.375 -1.941 1 98.88 147 PHE B C 1
ATOM 3715 O O . PHE B 1 147 ? 15.594 -21.297 -3.16 1 98.88 147 PHE B O 1
ATOM 3722 N N . ASP B 1 148 ? 16.312 -21.891 -1.084 1 98.75 148 ASP B N 1
ATOM 3723 C CA . ASP B 1 148 ? 17.516 -22.5 -1.626 1 98.75 148 ASP B CA 1
ATOM 3724 C C . ASP B 1 148 ? 17.172 -23.672 -2.545 1 98.75 148 ASP B C 1
ATOM 3726 O O . ASP B 1 148 ? 17.734 -23.797 -3.633 1 98.75 148 ASP B O 1
ATOM 3730 N N . LYS B 1 149 ? 16.281 -24.484 -2.111 1 98.88 149 LYS B N 1
ATOM 3731 C CA . LYS B 1 149 ? 15.875 -25.625 -2.914 1 98.88 149 LYS B CA 1
ATOM 3732 C C . LYS B 1 149 ? 15.172 -25.188 -4.195 1 98.88 149 LYS B C 1
ATOM 3734 O O . LYS B 1 149 ? 15.414 -25.75 -5.266 1 98.88 149 LYS B O 1
ATOM 3739 N N . LEU B 1 150 ? 14.273 -24.234 -4.109 1 98.88 150 LEU B N 1
ATOM 3740 C CA . LEU B 1 150 ? 13.602 -23.688 -5.285 1 98.88 150 LEU B CA 1
ATOM 3741 C C . LEU B 1 150 ? 14.617 -23.156 -6.293 1 98.88 150 LEU B C 1
ATOM 3743 O O . LEU B 1 150 ? 14.445 -23.344 -7.5 1 98.88 150 LEU B O 1
ATOM 3747 N N . SER B 1 151 ? 15.625 -22.531 -5.777 1 98.81 151 SER B N 1
ATOM 3748 C CA . SER B 1 151 ? 16.672 -22 -6.625 1 98.81 151 SER B CA 1
ATOM 3749 C C . SER B 1 151 ? 17.5 -23.109 -7.273 1 98.81 151 SER B C 1
ATOM 3751 O O . SER B 1 151 ? 17.766 -23.062 -8.477 1 98.81 151 SER B O 1
ATOM 3753 N N . GLU B 1 152 ? 17.844 -24.062 -6.43 1 98.62 152 GLU B N 1
ATOM 3754 C CA . GLU B 1 152 ? 18.609 -25.203 -6.922 1 98.62 152 GLU B CA 1
ATOM 3755 C C . GLU B 1 152 ? 17.875 -25.891 -8.078 1 98.62 152 GLU B C 1
ATOM 3757 O O . GLU B 1 152 ? 18.516 -26.328 -9.039 1 98.62 152 GLU B O 1
ATOM 3762 N N . ARG B 1 153 ? 16.578 -25.984 -8 1 98.5 153 ARG B N 1
ATOM 3763 C CA . ARG B 1 153 ? 15.758 -26.672 -8.992 1 98.5 153 ARG B CA 1
ATOM 3764 C C . ARG B 1 153 ? 15.359 -25.734 -10.125 1 98.5 153 ARG B C 1
ATOM 3766 O O . ARG B 1 153 ? 14.609 -26.125 -11.023 1 98.5 153 ARG B O 1
ATOM 3773 N N . LYS B 1 154 ? 15.805 -24.516 -10.172 1 98.19 154 LYS B N 1
ATOM 3774 C CA . LYS B 1 154 ? 15.555 -23.5 -11.195 1 98.19 154 LYS B CA 1
ATOM 3775 C C . LYS B 1 154 ? 14.062 -23.375 -11.484 1 98.19 154 LYS B C 1
ATOM 3777 O O . LYS B 1 154 ? 13.617 -23.609 -12.609 1 98.19 154 LYS B O 1
ATOM 3782 N N . THR B 1 155 ? 13.383 -22.859 -10.477 1 98.56 155 THR B N 1
ATOM 3783 C CA . THR B 1 155 ? 11.922 -22.891 -10.555 1 98.56 155 THR B CA 1
ATOM 3784 C C . THR B 1 155 ? 11.367 -21.484 -10.789 1 98.56 155 THR B C 1
ATOM 3786 O O . THR B 1 155 ? 12.07 -20.5 -10.602 1 98.56 155 THR B O 1
ATOM 3789 N N . ILE B 1 156 ? 10.109 -21.422 -11.289 1 98.81 156 ILE B N 1
ATOM 3790 C CA . ILE B 1 156 ? 9.266 -20.234 -11.289 1 98.81 156 ILE B CA 1
ATOM 3791 C C . ILE B 1 156 ? 8.445 -20.188 -10 1 98.81 156 ILE B C 1
ATOM 3793 O O . ILE B 1 156 ? 7.859 -21.188 -9.586 1 98.81 156 ILE B O 1
ATOM 3797 N N . VAL B 1 157 ? 8.453 -19.047 -9.375 1 98.88 157 VAL B N 1
ATOM 3798 C CA . VAL B 1 157 ? 7.645 -18.875 -8.172 1 98.88 157 VAL B CA 1
ATOM 3799 C C . VAL B 1 157 ? 6.652 -17.734 -8.367 1 98.88 157 VAL B C 1
ATOM 3801 O O . VAL B 1 157 ? 7.055 -16.578 -8.523 1 98.88 157 VAL B O 1
ATOM 3804 N N . PHE B 1 158 ? 5.367 -18.094 -8.367 1 98.81 158 PHE B N 1
ATOM 3805 C CA . PHE B 1 158 ? 4.277 -17.125 -8.477 1 98.81 158 PHE B CA 1
ATOM 3806 C C . PHE B 1 158 ? 3.754 -16.75 -7.102 1 98.81 158 PHE B C 1
ATOM 3808 O O . PHE B 1 158 ? 3.256 -17.594 -6.359 1 98.81 158 PHE B O 1
ATOM 3815 N N . PHE B 1 159 ? 3.816 -15.453 -6.777 1 98.56 159 PHE B N 1
ATOM 3816 C CA . PHE B 1 159 ? 3.316 -14.977 -5.492 1 98.56 159 PHE B CA 1
ATOM 3817 C C . PHE B 1 159 ? 1.873 -14.5 -5.617 1 98.56 159 PHE B C 1
ATOM 3819 O O . PHE B 1 159 ? 1.584 -13.57 -6.371 1 98.56 159 PHE B O 1
ATOM 3826 N N . HIS B 1 160 ? 1.04 -15.141 -4.934 1 98.69 160 HIS B N 1
ATOM 3827 C CA . HIS B 1 160 ? -0.341 -14.68 -4.828 1 98.69 160 HIS B CA 1
ATOM 3828 C C . HIS B 1 160 ? -0.604 -14.016 -3.48 1 98.69 160 HIS B C 1
ATOM 3830 O O . HIS B 1 160 ? -0.194 -14.539 -2.439 1 98.69 160 HIS B O 1
ATOM 3836 N N . PRO B 1 161 ? -1.271 -12.867 -3.486 1 98.56 161 PRO B N 1
ATOM 3837 C CA . PRO B 1 161 ? -1.522 -12.18 -2.219 1 98.56 161 PRO B CA 1
ATOM 3838 C C . PRO B 1 161 ? -2.516 -12.93 -1.329 1 98.56 161 PRO B C 1
ATOM 3840 O O . PRO B 1 161 ? -3.256 -13.789 -1.812 1 98.56 161 PRO B O 1
ATOM 3843 N N . THR B 1 162 ? -2.451 -12.664 -0.093 1 97.94 162 THR B N 1
ATOM 3844 C CA . THR B 1 162 ? -3.389 -13.172 0.905 1 97.94 162 THR B CA 1
ATOM 3845 C C . THR B 1 162 ? -3.594 -12.148 2.02 1 97.94 162 THR B C 1
ATOM 3847 O O . THR B 1 162 ? -2.957 -11.094 2.025 1 97.94 162 THR B O 1
ATOM 3850 N N . THR B 1 163 ? -4.512 -12.414 2.914 1 97.06 163 THR B N 1
ATOM 3851 C CA . THR B 1 163 ? -4.773 -11.562 4.07 1 97.06 163 THR B CA 1
ATOM 3852 C C . THR B 1 163 ? -3.547 -11.484 4.973 1 97.06 163 THR B C 1
ATOM 3854 O O . THR B 1 163 ? -2.889 -12.492 5.227 1 97.06 163 THR B O 1
ATOM 3857 N N . CYS B 1 164 ? -3.242 -10.258 5.367 1 97.25 164 CYS B N 1
ATOM 3858 C CA . CYS B 1 164 ? -2.172 -10.039 6.336 1 97.25 164 CYS B CA 1
ATOM 3859 C C . CYS B 1 164 ? -2.506 -10.688 7.672 1 97.25 164 CYS B C 1
ATOM 3861 O O . CYS B 1 164 ? -3.635 -10.578 8.156 1 97.25 164 CYS B O 1
ATOM 3863 N N . LEU B 1 165 ? -1.525 -11.352 8.258 1 95.44 165 LEU B N 1
ATOM 3864 C CA . LEU B 1 165 ? -1.715 -12.008 9.539 1 95.44 165 LEU B CA 1
ATOM 3865 C C . LEU B 1 165 ? -0.67 -11.547 10.555 1 95.44 165 LEU B C 1
ATOM 3867 O O . LEU B 1 165 ? 0.5 -11.367 10.203 1 95.44 165 LEU B O 1
ATOM 3871 N N . ILE B 1 166 ? -1.116 -11.312 11.719 1 92.75 166 ILE B N 1
ATOM 3872 C CA . ILE B 1 166 ? -0.216 -11.023 12.828 1 92.75 166 ILE B CA 1
ATOM 3873 C C . ILE B 1 166 ? -0.109 -12.25 13.734 1 92.75 166 ILE B C 1
ATOM 3875 O O . ILE B 1 166 ? -1.122 -12.852 14.102 1 92.75 166 ILE B O 1
ATOM 3879 N N . ARG B 1 167 ? 1.115 -12.547 14.023 1 89 167 ARG B N 1
ATOM 3880 C CA . ARG B 1 167 ? 1.379 -13.711 14.867 1 89 167 ARG B CA 1
ATOM 3881 C C . ARG B 1 167 ? 1.49 -13.32 16.328 1 89 167 ARG B C 1
ATOM 3883 O O . ARG B 1 167 ? 2.199 -12.367 16.672 1 89 167 ARG B O 1
ATOM 3890 N N . HIS B 1 168 ? 0.727 -13.953 17.141 1 85.25 168 HIS B N 1
ATOM 3891 C CA . HIS B 1 168 ? 0.822 -13.898 18.594 1 85.25 168 HIS B CA 1
ATOM 3892 C C . HIS B 1 168 ? 1.309 -15.227 19.172 1 85.25 168 HIS B C 1
ATOM 3894 O O . HIS B 1 168 ? 1.506 -16.188 18.422 1 85.25 168 HIS B O 1
ATOM 3900 N N . ASP B 1 169 ? 1.672 -15.344 20.359 1 81.88 169 ASP B N 1
ATOM 3901 C CA . ASP B 1 169 ? 2.256 -16.531 20.984 1 81.88 169 ASP B CA 1
ATOM 3902 C C . ASP B 1 169 ? 1.428 -17.781 20.688 1 81.88 169 ASP B C 1
ATOM 3904 O O . ASP B 1 169 ? 1.979 -18.828 20.359 1 81.88 169 ASP B O 1
ATOM 3908 N N . ASP B 1 170 ? 0.195 -17.656 20.609 1 80.94 170 ASP B N 1
ATOM 3909 C CA . ASP B 1 170 ? -0.573 -18.891 20.469 1 80.94 170 ASP B CA 1
ATOM 3910 C C . ASP B 1 170 ? -1.668 -18.734 19.422 1 80.94 170 ASP B C 1
ATOM 3912 O O . ASP B 1 170 ? -2.631 -19.516 19.406 1 80.94 170 ASP B O 1
ATOM 3916 N N . SER B 1 171 ? -1.469 -17.656 18.641 1 87.94 171 SER B N 1
ATOM 3917 C CA . SER B 1 171 ? -2.586 -17.469 17.719 1 87.94 171 SER B CA 1
ATOM 3918 C C . SER B 1 171 ? -2.191 -16.562 16.547 1 87.94 171 SER B C 1
ATOM 3920 O O . SER B 1 171 ? -1.134 -15.938 16.578 1 87.94 171 SER B O 1
ATOM 3922 N N . LEU B 1 172 ? -2.979 -16.734 15.5 1 92.88 172 LEU B N 1
ATOM 3923 C CA . LEU B 1 172 ? -2.889 -15.844 14.344 1 92.88 172 LEU B CA 1
ATOM 3924 C C . LEU B 1 172 ? -4.121 -14.953 14.242 1 92.88 172 LEU B C 1
ATOM 3926 O O . LEU B 1 172 ? -5.238 -15.406 14.492 1 92.88 172 LEU B O 1
ATOM 3930 N N . GLU B 1 173 ? -3.838 -13.742 13.93 1 91.69 173 GLU B N 1
ATOM 3931 C CA . GLU B 1 173 ? -4.945 -12.805 13.781 1 91.69 173 GLU B CA 1
ATOM 3932 C C . GLU B 1 173 ? -4.953 -12.172 12.398 1 91.69 173 GLU B C 1
ATOM 3934 O O . GLU B 1 173 ? -3.928 -11.664 11.938 1 91.69 173 GLU B O 1
ATOM 3939 N N . LYS B 1 174 ? -6.102 -12.266 11.75 1 93.25 174 LYS B N 1
ATOM 3940 C CA . LYS B 1 174 ? -6.27 -11.609 10.461 1 93.25 174 LYS B CA 1
ATOM 3941 C C . LYS B 1 174 ? -6.363 -10.094 10.617 1 93.25 174 LYS B C 1
ATOM 3943 O O . LYS B 1 174 ? -7.047 -9.602 11.523 1 93.25 174 LYS B O 1
ATOM 3948 N N . VAL B 1 175 ? -5.652 -9.352 9.844 1 94.31 175 VAL B N 1
ATOM 3949 C CA . VAL B 1 175 ? -5.656 -7.895 9.883 1 94.31 175 VAL B CA 1
ATOM 3950 C C . VAL B 1 175 ? -6.746 -7.359 8.961 1 94.31 175 VAL B C 1
ATOM 3952 O O . VAL B 1 175 ? -6.625 -7.426 7.73 1 94.31 175 VAL B O 1
ATOM 3955 N N . THR B 1 176 ? -7.762 -6.828 9.547 1 92.69 176 THR B N 1
ATOM 3956 C CA . THR B 1 176 ? -8.883 -6.227 8.836 1 92.69 176 THR B CA 1
ATOM 3957 C C . THR B 1 176 ? -9.148 -4.809 9.336 1 92.69 176 THR B C 1
ATOM 3959 O O . THR B 1 176 ? -10.078 -4.582 10.109 1 92.69 176 THR B O 1
ATOM 3962 N N . PRO B 1 177 ? -8.359 -3.871 8.828 1 93.44 177 PRO B N 1
ATOM 3963 C CA . PRO B 1 177 ? -8.422 -2.521 9.391 1 93.44 177 PRO B CA 1
ATOM 3964 C C . PRO B 1 177 ? -9.758 -1.826 9.109 1 93.44 177 PRO B C 1
ATOM 3966 O O . PRO B 1 177 ? -10.211 -1.014 9.922 1 93.44 177 PRO B O 1
ATOM 3969 N N . LEU B 1 178 ? -10.352 -2.088 7.969 1 93 178 LEU B N 1
ATOM 3970 C CA . LEU B 1 178 ? -11.672 -1.574 7.598 1 93 178 LEU B CA 1
ATOM 3971 C C . LEU B 1 178 ? -12.703 -2.695 7.57 1 93 178 LEU B C 1
ATOM 3973 O O . LEU B 1 178 ? -12.766 -3.459 6.605 1 93 178 LEU B O 1
ATOM 3977 N N . PRO B 1 179 ? -13.477 -2.75 8.602 1 87.12 179 PRO B N 1
ATOM 3978 C CA . PRO B 1 179 ? -14.43 -3.855 8.695 1 87.12 179 PRO B CA 1
ATOM 3979 C C . PRO B 1 179 ? -15.359 -3.939 7.48 1 87.12 179 PRO B C 1
ATOM 3981 O O . PRO B 1 179 ? -15.867 -2.916 7.016 1 87.12 179 PRO B O 1
ATOM 3984 N N . GLY B 1 180 ? -15.484 -5.125 6.996 1 90 180 GLY B N 1
ATOM 3985 C CA . GLY B 1 180 ? -16.422 -5.367 5.906 1 90 180 GLY B CA 1
ATOM 3986 C C . GLY B 1 180 ? -15.789 -5.195 4.539 1 90 180 GLY B C 1
ATOM 3987 O O . GLY B 1 180 ? -16.391 -5.539 3.521 1 90 180 GLY B O 1
ATOM 3988 N N . VAL B 1 181 ? -14.648 -4.652 4.477 1 94.19 181 VAL B N 1
ATOM 3989 C CA . VAL B 1 181 ? -13.961 -4.492 3.195 1 94.19 181 VAL B CA 1
ATOM 3990 C C . VAL B 1 181 ? -13.117 -5.73 2.9 1 94.19 181 VAL B C 1
ATOM 3992 O O . VAL B 1 181 ? -12.211 -6.07 3.664 1 94.19 181 VAL B O 1
ATOM 3995 N N . ALA B 1 182 ? -13.43 -6.406 1.796 1 95.94 182 ALA B N 1
ATOM 3996 C CA . ALA B 1 182 ? -12.703 -7.613 1.419 1 95.94 182 ALA B CA 1
ATOM 3997 C C . ALA B 1 182 ? -11.234 -7.297 1.125 1 95.94 182 ALA B C 1
ATOM 3999 O O . ALA B 1 182 ? -10.922 -6.262 0.531 1 95.94 182 ALA B O 1
ATOM 4000 N N . ALA B 1 183 ? -10.328 -8.188 1.469 1 97.12 183 ALA B N 1
ATOM 4001 C CA . ALA B 1 183 ? -8.883 -7.992 1.393 1 97.12 183 ALA B CA 1
ATOM 4002 C C . ALA B 1 183 ? -8.438 -7.73 -0.044 1 97.12 183 ALA B C 1
ATOM 4004 O O . ALA B 1 183 ? -7.539 -6.922 -0.285 1 97.12 183 ALA B O 1
ATOM 4005 N N . PRO B 1 184 ? -9.062 -8.344 -1.065 1 96.75 184 PRO B N 1
ATOM 4006 C CA . PRO B 1 184 ? -8.586 -8.188 -2.441 1 96.75 184 PRO B CA 1
ATOM 4007 C C . PRO B 1 184 ? -8.75 -6.762 -2.965 1 96.75 184 PRO B C 1
ATOM 4009 O O . PRO B 1 184 ? -8.141 -6.395 -3.973 1 96.75 184 PRO B O 1
ATOM 4012 N N . ILE B 1 185 ? -9.562 -5.98 -2.32 1 95.88 185 ILE B N 1
ATOM 4013 C CA . ILE B 1 185 ? -9.828 -4.637 -2.82 1 95.88 185 ILE B CA 1
ATOM 4014 C C . ILE B 1 185 ? -8.57 -3.777 -2.684 1 95.88 185 ILE B C 1
ATOM 4016 O O . ILE B 1 185 ? -8.18 -3.088 -3.627 1 95.88 185 ILE B O 1
ATOM 4020 N N . MET B 1 186 ? -7.891 -3.93 -1.539 1 97.38 186 MET B N 1
ATOM 4021 C CA . MET B 1 186 ? -6.742 -3.057 -1.315 1 97.38 186 MET B CA 1
ATOM 4022 C C . MET B 1 186 ? -5.66 -3.775 -0.519 1 97.38 186 MET B C 1
ATOM 4024 O O . MET B 1 186 ? -4.477 -3.693 -0.858 1 97.38 186 MET B O 1
ATOM 4028 N N . GLU B 1 187 ? -6.062 -4.52 0.509 1 98.12 187 GLU B N 1
ATOM 4029 C CA . GLU B 1 187 ? -5.105 -5.098 1.446 1 98.12 187 GLU B CA 1
ATOM 4030 C C . GLU B 1 187 ? -4.203 -6.117 0.756 1 98.12 187 GLU B C 1
ATOM 4032 O O . GLU B 1 187 ? -3.033 -6.266 1.117 1 98.12 187 GLU B O 1
ATOM 4037 N N . PHE B 1 188 ? -4.727 -6.836 -0.27 1 98.69 188 PHE B N 1
ATOM 4038 C CA . PHE B 1 188 ? -3.908 -7.738 -1.066 1 98.69 188 PHE B CA 1
ATOM 4039 C C . PHE B 1 188 ? -2.73 -7 -1.688 1 98.69 188 PHE B C 1
ATOM 4041 O O . PHE B 1 188 ? -1.615 -7.523 -1.733 1 98.69 188 PHE B O 1
ATOM 4048 N N . MET B 1 189 ? -2.977 -5.773 -2.201 1 98.75 189 MET B N 1
ATOM 4049 C CA . MET B 1 189 ? -1.936 -4.973 -2.838 1 98.75 189 MET B CA 1
ATOM 4050 C C . MET B 1 189 ? -0.843 -4.605 -1.839 1 98.75 189 MET B C 1
ATOM 4052 O O . MET B 1 189 ? 0.343 -4.637 -2.17 1 98.75 189 MET B O 1
ATOM 4056 N N . PHE B 1 190 ? -1.283 -4.328 -0.613 1 98.75 190 PHE B N 1
ATOM 4057 C CA . PHE B 1 190 ? -0.337 -4 0.447 1 98.75 190 PHE B CA 1
ATOM 4058 C C . PHE B 1 190 ? 0.509 -5.215 0.812 1 98.75 190 PHE B C 1
ATOM 4060 O O . PHE B 1 190 ? 1.724 -5.102 0.992 1 98.75 190 PHE B O 1
ATOM 4067 N N . ASP B 1 191 ? -0.136 -6.336 0.878 1 98.75 191 ASP B N 1
ATOM 4068 C CA . ASP B 1 191 ? 0.604 -7.52 1.311 1 98.75 191 ASP B CA 1
ATOM 4069 C C . ASP B 1 191 ? 1.604 -7.961 0.244 1 98.75 191 ASP B C 1
ATOM 4071 O O . ASP B 1 191 ? 2.688 -8.453 0.568 1 98.75 191 ASP B O 1
ATOM 4075 N N . SER B 1 192 ? 1.22 -7.84 -1.058 1 98.81 192 SER B N 1
ATOM 4076 C CA . SER B 1 192 ? 2.182 -8.078 -2.131 1 98.81 192 SER B CA 1
ATOM 4077 C C . SER B 1 192 ? 3.395 -7.16 -1.994 1 98.81 192 SER B C 1
ATOM 4079 O O . SER B 1 192 ? 4.531 -7.594 -2.209 1 98.81 192 SER B O 1
ATOM 4081 N N . THR B 1 193 ? 3.139 -5.945 -1.617 1 98.88 193 THR B N 1
ATOM 4082 C CA . THR B 1 193 ? 4.211 -4.973 -1.44 1 98.88 193 THR B CA 1
ATOM 4083 C C . THR B 1 193 ? 5.113 -5.367 -0.274 1 98.88 193 THR B C 1
ATOM 4085 O O . THR B 1 193 ? 6.34 -5.309 -0.383 1 98.88 193 THR B O 1
ATOM 4088 N N . ARG B 1 194 ? 4.523 -5.816 0.838 1 98.44 194 ARG B N 1
ATOM 4089 C CA . ARG B 1 194 ? 5.293 -6.312 1.974 1 98.44 194 ARG B CA 1
ATOM 4090 C C . ARG B 1 194 ? 6.191 -7.473 1.561 1 98.44 194 ARG B C 1
ATOM 4092 O O . ARG B 1 194 ? 7.359 -7.535 1.96 1 98.44 194 ARG B O 1
ATOM 4099 N N . ALA B 1 195 ? 5.625 -8.383 0.791 1 98.56 195 ALA B N 1
ATOM 4100 C CA . ALA B 1 195 ? 6.367 -9.562 0.358 1 98.56 195 ALA B CA 1
ATOM 4101 C C . ALA B 1 195 ? 7.562 -9.164 -0.506 1 98.56 195 ALA B C 1
ATOM 4103 O O . ALA B 1 195 ? 8.656 -9.727 -0.358 1 98.56 195 ALA B O 1
ATOM 4104 N N . LEU B 1 196 ? 7.363 -8.227 -1.412 1 98.5 196 LEU B N 1
ATOM 4105 C CA . LEU B 1 196 ? 8.445 -7.77 -2.279 1 98.5 196 LEU B CA 1
ATOM 4106 C C . LEU B 1 196 ? 9.539 -7.094 -1.468 1 98.5 196 LEU B C 1
ATOM 4108 O O . LEU B 1 196 ? 10.727 -7.352 -1.688 1 98.5 196 LEU B O 1
ATOM 4112 N N . MET B 1 197 ? 9.133 -6.223 -0.538 1 98 197 MET B N 1
ATOM 4113 C CA . MET B 1 197 ? 10.148 -5.617 0.32 1 98 197 MET B CA 1
ATOM 4114 C C . MET B 1 197 ? 10.93 -6.684 1.08 1 98 197 MET B C 1
ATOM 4116 O O . MET B 1 197 ? 12.156 -6.645 1.133 1 98 197 MET B O 1
ATOM 4120 N N . SER B 1 198 ? 10.219 -7.641 1.659 1 97.06 198 SER B N 1
ATOM 4121 C CA . SER B 1 198 ? 10.828 -8.727 2.426 1 97.06 198 SER B CA 1
ATOM 4122 C C . SER B 1 198 ? 11.859 -9.477 1.596 1 97.06 198 SER B C 1
ATOM 4124 O O . SER B 1 198 ? 12.992 -9.68 2.039 1 97.06 198 SER B O 1
ATOM 4126 N N . LEU B 1 199 ? 11.523 -9.82 0.375 1 97.12 199 LEU B N 1
ATOM 4127 C CA . LEU B 1 199 ? 12.398 -10.586 -0.507 1 97.12 199 LEU B CA 1
ATOM 4128 C C . LEU B 1 199 ? 13.625 -9.773 -0.9 1 97.12 199 LEU B C 1
ATOM 4130 O O . LEU B 1 199 ? 14.75 -10.273 -0.854 1 97.12 199 LEU B O 1
ATOM 4134 N N . LEU B 1 200 ? 13.422 -8.555 -1.249 1 97.31 200 LEU B N 1
ATOM 4135 C CA . LEU B 1 200 ? 14.469 -7.738 -1.858 1 97.31 200 LEU B CA 1
ATOM 4136 C C . LEU B 1 200 ? 15.461 -7.254 -0.806 1 97.31 200 LEU B C 1
ATOM 4138 O O . LEU B 1 200 ? 16.656 -7.195 -1.062 1 97.31 200 LEU B O 1
ATOM 4142 N N . THR B 1 201 ? 14.984 -6.973 0.421 1 96.19 201 THR B N 1
ATOM 4143 C CA . THR B 1 201 ? 15.867 -6.395 1.425 1 96.19 201 THR B CA 1
ATOM 4144 C C . THR B 1 201 ? 16.578 -7.492 2.221 1 96.19 201 THR B C 1
ATOM 4146 O O . THR B 1 201 ? 17.594 -7.242 2.861 1 96.19 201 THR B O 1
ATOM 4149 N N . SER B 1 202 ? 16.047 -8.727 2.201 1 95 202 SER B N 1
ATOM 4150 C CA . SER B 1 202 ? 16.625 -9.82 2.975 1 95 202 SER B CA 1
ATOM 4151 C C . SER B 1 202 ? 17.828 -10.422 2.262 1 95 202 SER B C 1
ATOM 4153 O O . SER B 1 202 ? 18.594 -11.18 2.859 1 95 202 SER B O 1
ATOM 4155 N N . GLY B 1 203 ? 17.938 -10.125 0.942 1 94 203 GLY B N 1
ATOM 4156 C CA . GLY B 1 203 ? 19 -10.727 0.16 1 94 203 GLY B CA 1
ATOM 4157 C C . GLY B 1 203 ? 18.625 -12.062 -0.45 1 94 203 GLY B C 1
ATOM 4158 O O . GLY B 1 203 ? 19.406 -12.664 -1.175 1 94 203 GLY B O 1
ATOM 4159 N N . THR B 1 204 ? 17.453 -12.523 -0.23 1 96.75 204 THR B N 1
ATOM 4160 C CA . THR B 1 204 ? 16.969 -13.812 -0.73 1 96.75 204 THR B CA 1
ATOM 4161 C C . THR B 1 204 ? 17.062 -13.867 -2.252 1 96.75 204 THR B C 1
ATOM 4163 O O . THR B 1 204 ? 17.531 -14.867 -2.812 1 96.75 204 THR B O 1
ATOM 4166 N N . VAL B 1 205 ? 16.703 -12.805 -2.953 1 97.81 205 VAL B N 1
ATOM 4167 C CA . VAL B 1 205 ? 16.688 -12.797 -4.41 1 97.81 205 VAL B CA 1
ATOM 4168 C C . VAL B 1 205 ? 18.109 -12.961 -4.953 1 97.81 205 VAL B C 1
ATOM 4170 O O . VAL B 1 205 ? 18.328 -13.742 -5.879 1 97.81 205 VAL B O 1
ATOM 4173 N N . ASP B 1 206 ? 19 -12.289 -4.297 1 93.12 206 ASP B N 1
ATOM 4174 C CA . ASP B 1 206 ? 20.406 -12.383 -4.707 1 93.12 206 ASP B CA 1
ATOM 4175 C C . ASP B 1 206 ? 20.969 -13.773 -4.43 1 93.12 206 ASP B C 1
ATOM 4177 O O . ASP B 1 206 ? 21.734 -14.312 -5.234 1 93.12 206 ASP B O 1
ATOM 4181 N N . ARG B 1 207 ? 20.609 -14.289 -3.379 1 95.12 207 ARG B N 1
ATOM 4182 C CA . ARG B 1 207 ? 21.125 -15.578 -2.922 1 95.12 207 ARG B CA 1
ATOM 4183 C C . ARG B 1 207 ? 20.547 -16.719 -3.754 1 95.12 207 ARG B C 1
ATOM 4185 O O . ARG B 1 207 ? 21.156 -17.797 -3.85 1 95.12 207 ARG B O 1
ATOM 4192 N N . CYS B 1 208 ? 19.422 -16.531 -4.371 1 98.25 208 CYS B N 1
ATOM 4193 C CA . CYS B 1 208 ? 18.719 -17.594 -5.074 1 98.25 208 CYS B CA 1
ATOM 4194 C C . CYS B 1 208 ? 18.562 -17.25 -6.555 1 98.25 208 CYS B C 1
ATOM 4196 O O . CYS B 1 208 ? 17.438 -17.094 -7.047 1 98.25 208 CYS B O 1
ATOM 4198 N N . PRO B 1 209 ? 19.609 -17.234 -7.309 1 97.69 209 PRO B N 1
ATOM 4199 C CA . PRO B 1 209 ? 19.578 -16.781 -8.695 1 97.69 209 PRO B CA 1
ATOM 4200 C C . PRO B 1 209 ? 18.812 -17.75 -9.609 1 97.69 209 PRO B C 1
ATOM 4202 O O . PRO B 1 209 ? 18.484 -17.391 -10.75 1 97.69 209 PRO B O 1
ATOM 4205 N N . GLY B 1 210 ? 18.516 -18.922 -9.148 1 98.56 210 GLY B N 1
ATOM 4206 C CA . GLY B 1 210 ? 17.812 -19.891 -9.969 1 98.56 210 GLY B CA 1
ATOM 4207 C C . GLY B 1 210 ? 16.312 -19.719 -9.961 1 98.56 210 GLY B C 1
ATOM 4208 O O . GLY B 1 210 ? 15.594 -20.406 -10.703 1 98.56 210 GLY B O 1
ATOM 4209 N N . ILE B 1 211 ? 15.828 -18.812 -9.164 1 98.81 211 ILE B N 1
ATOM 4210 C CA . ILE B 1 211 ? 14.391 -18.578 -9.094 1 98.81 211 ILE B CA 1
ATOM 4211 C C . ILE B 1 211 ? 14.008 -17.422 -10.016 1 98.81 211 ILE B C 1
ATOM 4213 O O . ILE B 1 211 ? 14.688 -16.406 -10.055 1 98.81 211 ILE B O 1
ATOM 4217 N N . THR B 1 212 ? 12.977 -17.625 -10.805 1 98.81 212 THR B N 1
ATOM 4218 C CA . THR B 1 212 ? 12.281 -16.516 -11.453 1 98.81 212 THR B CA 1
ATOM 4219 C C . THR B 1 212 ? 10.938 -16.234 -10.766 1 98.81 212 THR B C 1
ATOM 4221 O O . THR B 1 212 ? 10.109 -17.141 -10.641 1 98.81 212 THR B O 1
ATOM 4224 N N . PHE B 1 213 ? 10.734 -15.031 -10.375 1 98.88 213 PHE B N 1
ATOM 4225 C CA . PHE B 1 213 ? 9.555 -14.672 -9.602 1 98.88 213 PHE B CA 1
ATOM 4226 C C . PHE B 1 213 ? 8.492 -14.055 -10.5 1 98.88 213 PHE B C 1
ATOM 4228 O O . PHE B 1 213 ? 8.797 -13.281 -11.406 1 98.88 213 PHE B O 1
ATOM 4235 N N . VAL B 1 214 ? 7.25 -14.391 -10.266 1 98.94 214 VAL B N 1
ATOM 4236 C CA . VAL B 1 214 ? 6.102 -13.758 -10.906 1 98.94 214 VAL B CA 1
ATOM 4237 C C . VAL B 1 214 ? 5.242 -13.055 -9.852 1 98.94 214 VAL B C 1
ATOM 4239 O O . VAL B 1 214 ? 4.812 -13.68 -8.883 1 98.94 214 VAL B O 1
ATOM 4242 N N . VAL B 1 215 ? 5.066 -11.781 -10.016 1 98.81 215 VAL B N 1
ATOM 4243 C CA . VAL B 1 215 ? 4.281 -10.953 -9.109 1 98.81 215 VAL B CA 1
ATOM 4244 C C . VAL B 1 215 ? 2.98 -10.523 -9.789 1 98.81 215 VAL B C 1
ATOM 4246 O O . VAL B 1 215 ? 2.982 -10.156 -10.969 1 98.81 215 VAL B O 1
ATOM 4249 N N . GLY B 1 216 ? 1.91 -10.633 -9.047 1 98.5 216 GLY B N 1
ATOM 4250 C CA . GLY B 1 216 ? 0.608 -10.359 -9.633 1 98.5 216 GLY B CA 1
ATOM 4251 C C . GLY B 1 216 ? 0.214 -8.898 -9.562 1 98.5 216 GLY B C 1
ATOM 4252 O O . GLY B 1 216 ? 0.939 -8.078 -8.984 1 98.5 216 GLY B O 1
ATOM 4253 N N . HIS B 1 217 ? -0.835 -8.578 -10.242 1 98.81 217 HIS B N 1
ATOM 4254 C CA . HIS B 1 217 ? -1.581 -7.328 -10.148 1 98.81 217 HIS B CA 1
ATOM 4255 C C . HIS B 1 217 ? -0.689 -6.129 -10.453 1 98.81 217 HIS B C 1
ATOM 4257 O O . HIS B 1 217 ? -0.702 -5.137 -9.727 1 98.81 217 HIS B O 1
ATOM 4263 N N . CYS B 1 218 ? 0.125 -6.293 -11.445 1 98.75 218 CYS B N 1
ATOM 4264 C CA . CYS B 1 218 ? 0.889 -5.18 -11.992 1 98.75 218 CYS B CA 1
ATOM 4265 C C . CYS B 1 218 ? 1.819 -4.582 -10.945 1 98.75 218 CYS B C 1
ATOM 4267 O O . CYS B 1 218 ? 1.972 -3.361 -10.867 1 98.75 218 CYS B O 1
ATOM 4269 N N . GLY B 1 219 ? 2.348 -5.41 -10.039 1 98.75 219 GLY B N 1
ATOM 4270 C CA . GLY B 1 219 ? 3.295 -4.945 -9.039 1 98.75 219 GLY B CA 1
ATOM 4271 C C . GLY B 1 219 ? 2.627 -4.312 -7.832 1 98.75 219 GLY B C 1
ATOM 4272 O O . GLY B 1 219 ? 3.301 -3.742 -6.973 1 98.75 219 GLY B O 1
ATOM 4273 N N . ALA B 1 220 ? 1.315 -4.332 -7.805 1 98.81 220 ALA B N 1
ATOM 4274 C CA . ALA B 1 220 ? 0.517 -3.852 -6.68 1 98.81 220 ALA B CA 1
ATOM 4275 C C . ALA B 1 220 ? 0.886 -2.414 -6.32 1 98.81 220 ALA B C 1
ATOM 4277 O O . ALA B 1 220 ? 0.827 -1.521 -7.168 1 98.81 220 ALA B O 1
ATOM 4278 N N . THR B 1 221 ? 1.266 -2.145 -5.055 1 98.88 221 THR B N 1
ATOM 4279 C CA . THR B 1 221 ? 1.567 -0.787 -4.613 1 98.88 221 THR B CA 1
ATOM 4280 C C . THR B 1 221 ? 3.068 -0.609 -4.398 1 98.88 221 THR B C 1
ATOM 4282 O O . THR B 1 221 ? 3.5 0.353 -3.76 1 98.88 221 THR B O 1
ATOM 4285 N N . PHE B 1 222 ? 3.857 -1.527 -4.891 1 98.88 222 PHE B N 1
ATOM 4286 C CA . PHE B 1 222 ? 5.301 -1.513 -4.691 1 98.88 222 PHE B CA 1
ATOM 4287 C C . PHE B 1 222 ? 5.949 -0.399 -5.504 1 98.88 222 PHE B C 1
ATOM 4289 O O . PHE B 1 222 ? 6.809 0.327 -4.996 1 98.88 222 PHE B O 1
ATOM 4296 N N . PRO B 1 223 ? 5.488 -0.099 -6.793 1 98.81 223 PRO B N 1
ATOM 4297 C CA . PRO B 1 223 ? 6.266 0.779 -7.676 1 98.81 223 PRO B CA 1
ATOM 4298 C C . PRO B 1 223 ? 6.418 2.189 -7.109 1 98.81 223 PRO B C 1
ATOM 4300 O O . PRO B 1 223 ? 7.527 2.729 -7.082 1 98.81 223 PRO B O 1
ATOM 4303 N N . PRO B 1 224 ? 5.379 2.736 -6.539 1 98.62 224 PRO B N 1
ATOM 4304 C CA . PRO B 1 224 ? 5.562 4.121 -6.094 1 98.62 224 PRO B CA 1
ATOM 4305 C C . PRO B 1 224 ? 6.5 4.238 -4.895 1 98.62 224 PRO B C 1
ATOM 4307 O O . PRO B 1 224 ? 7.133 5.277 -4.699 1 98.62 224 PRO B O 1
ATOM 4310 N N . ILE B 1 225 ? 6.641 3.174 -4.102 1 98.56 225 ILE B N 1
ATOM 4311 C CA . ILE B 1 225 ? 7.391 3.381 -2.869 1 98.56 225 ILE B CA 1
ATOM 4312 C C . ILE B 1 225 ? 8.672 2.547 -2.898 1 98.56 225 ILE B C 1
ATOM 4314 O O . ILE B 1 225 ? 9.328 2.377 -1.871 1 98.56 225 ILE B O 1
ATOM 4318 N N . MET B 1 226 ? 9.055 2.047 -4.074 1 98.62 226 MET B N 1
ATOM 4319 C CA . MET B 1 226 ? 10.273 1.258 -4.211 1 98.62 226 MET B CA 1
ATOM 4320 C C . MET B 1 226 ? 11.492 2.062 -3.766 1 98.62 226 MET B C 1
ATOM 4322 O O . MET B 1 226 ? 12.328 1.568 -3 1 98.62 226 MET B O 1
ATOM 4326 N N . GLU B 1 227 ? 11.609 3.285 -4.191 1 98.5 227 GLU B N 1
ATOM 4327 C CA . GLU B 1 227 ? 12.75 4.125 -3.857 1 98.5 227 GLU B CA 1
ATOM 4328 C C . GLU B 1 227 ? 12.773 4.461 -2.369 1 98.5 227 GLU B C 1
ATOM 4330 O O . GLU B 1 227 ? 13.844 4.586 -1.773 1 98.5 227 GLU B O 1
ATOM 4335 N N . ARG B 1 228 ? 11.617 4.703 -1.805 1 98.12 228 ARG B N 1
ATOM 4336 C CA . ARG B 1 228 ? 11.523 4.914 -0.364 1 98.12 228 ARG B CA 1
ATOM 4337 C C . ARG B 1 228 ? 12.031 3.695 0.402 1 98.12 228 ARG B C 1
ATOM 4339 O O . ARG B 1 228 ? 12.781 3.834 1.373 1 98.12 228 ARG B O 1
ATOM 4346 N N . ILE B 1 229 ? 11.609 2.494 -0.039 1 97.56 229 ILE B N 1
ATOM 4347 C CA . ILE B 1 229 ? 12.07 1.252 0.567 1 97.56 229 ILE B CA 1
ATOM 4348 C C . ILE B 1 229 ? 13.594 1.163 0.461 1 97.56 229 ILE B C 1
ATOM 4350 O O . ILE B 1 229 ? 14.273 0.851 1.441 1 97.56 229 ILE B O 1
ATOM 4354 N N . ALA B 1 230 ? 14.125 1.468 -0.704 1 97.56 230 ALA B N 1
ATOM 4355 C CA . ALA B 1 230 ? 15.578 1.451 -0.897 1 97.56 230 ALA B CA 1
ATOM 4356 C C . ALA B 1 230 ? 16.266 2.459 0.019 1 97.56 230 ALA B C 1
ATOM 4358 O O . ALA B 1 230 ? 17.25 2.131 0.685 1 97.56 230 ALA B O 1
ATOM 4359 N N . GLU B 1 231 ? 15.711 3.674 0.096 1 95.88 231 GLU B N 1
ATOM 4360 C CA . GLU B 1 231 ? 16.266 4.777 0.87 1 95.88 231 GLU B CA 1
ATOM 4361 C C . GLU B 1 231 ? 16.406 4.402 2.342 1 95.88 231 GLU B C 1
ATOM 4363 O O . GLU B 1 231 ? 17.391 4.777 2.992 1 95.88 231 GLU B O 1
ATOM 4368 N N . PHE B 1 232 ? 15.477 3.59 2.814 1 95 232 PHE B N 1
ATOM 4369 C CA . PHE B 1 232 ? 15.453 3.299 4.242 1 95 232 PHE B CA 1
ATOM 4370 C C . PHE B 1 232 ? 15.781 1.835 4.504 1 95 232 PHE B C 1
ATOM 4372 O O . PHE B 1 232 ? 15.555 1.328 5.605 1 95 232 PHE B O 1
ATOM 4379 N N . SER B 1 233 ? 16.281 1.163 3.553 1 95.19 233 SER B N 1
ATOM 4380 C CA . SER B 1 233 ? 16.484 -0.28 3.631 1 95.19 233 SER B CA 1
ATOM 4381 C C . SER B 1 233 ? 17.469 -0.64 4.734 1 95.19 233 SER B C 1
ATOM 4383 O O . SER B 1 233 ? 17.375 -1.711 5.336 1 95.19 233 SER B O 1
ATOM 4385 N N . SER B 1 234 ? 18.453 0.256 5.051 1 93.06 234 SER B N 1
ATOM 4386 C CA . SER B 1 234 ? 19.438 -0.029 6.09 1 93.06 234 SER B CA 1
ATOM 4387 C C . SER B 1 234 ? 18.797 -0.053 7.473 1 93.06 234 SER B C 1
ATOM 4389 O O . SER B 1 234 ? 19.391 -0.549 8.43 1 93.06 234 SER B O 1
ATOM 4391 N N . MET B 1 235 ? 17.578 0.466 7.574 1 90.75 235 MET B N 1
ATOM 4392 C CA . MET B 1 235 ? 16.859 0.501 8.844 1 90.75 235 MET B CA 1
ATOM 4393 C C . MET B 1 235 ? 16.016 -0.75 9.031 1 90.75 235 MET B C 1
ATOM 4395 O O . MET B 1 235 ? 15.445 -0.966 10.102 1 90.75 235 MET B O 1
ATOM 4399 N N . VAL B 1 236 ? 15.875 -1.561 8.008 1 89.19 236 VAL B N 1
ATOM 4400 C CA . VAL B 1 236 ? 15.133 -2.812 8.094 1 89.19 236 VAL B CA 1
ATOM 4401 C C . VAL B 1 236 ? 15.984 -3.875 8.781 1 89.19 236 VAL B C 1
ATOM 4403 O O . VAL B 1 236 ? 17.125 -4.117 8.383 1 89.19 236 VAL B O 1
ATOM 4406 N N . PRO B 1 237 ? 15.398 -4.438 9.805 1 86.69 237 PRO B N 1
ATOM 4407 C CA . PRO B 1 237 ? 16.172 -5.457 10.516 1 86.69 237 PRO B CA 1
ATOM 4408 C C . PRO B 1 237 ? 16.656 -6.574 9.594 1 86.69 237 PRO B C 1
ATOM 4410 O O . PRO B 1 237 ? 15.883 -7.102 8.797 1 86.69 237 PRO B O 1
ATOM 4413 N N . GLY B 1 238 ? 17.953 -6.84 9.672 1 82.94 238 GLY B N 1
ATOM 4414 C CA . GLY B 1 238 ? 18.5 -7.953 8.914 1 82.94 238 GLY B CA 1
ATOM 4415 C C . GLY B 1 238 ? 18.969 -7.555 7.527 1 82.94 238 GLY B C 1
ATOM 4416 O O . GLY B 1 238 ? 19.594 -8.352 6.824 1 82.94 238 GLY B O 1
ATOM 4417 N N . ALA B 1 239 ? 18.797 -6.348 7.125 1 85.19 239 ALA B N 1
ATOM 4418 C CA . ALA B 1 239 ? 19.094 -5.941 5.754 1 85.19 239 ALA B CA 1
ATOM 4419 C C . ALA B 1 239 ? 20.547 -5.5 5.605 1 85.19 239 ALA B C 1
ATOM 4421 O O . ALA B 1 239 ? 20.984 -5.152 4.508 1 85.19 239 ALA B O 1
ATOM 4422 N N . GLY B 1 240 ? 21.281 -5.535 6.711 1 88.62 240 GLY B N 1
ATOM 4423 C CA . GLY B 1 240 ? 22.672 -5.117 6.633 1 88.62 240 GLY B CA 1
ATOM 4424 C C . GLY B 1 240 ? 22.844 -3.67 6.203 1 88.62 240 GLY B C 1
ATOM 4425 O O . GLY B 1 240 ? 22.219 -2.773 6.773 1 88.62 240 GLY B O 1
ATOM 4426 N N . ASP B 1 241 ? 23.641 -3.486 5.082 1 90.38 241 ASP B N 1
ATOM 4427 C CA . ASP B 1 241 ? 23.938 -2.141 4.605 1 90.38 241 ASP B CA 1
ATOM 4428 C C . 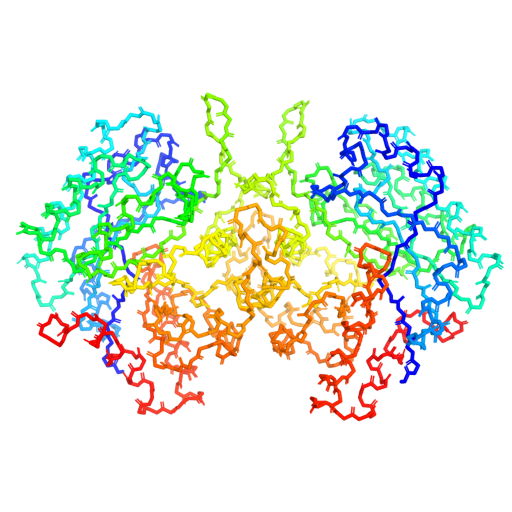ASP B 1 241 ? 22.812 -1.606 3.73 1 90.38 241 ASP B C 1
ATOM 4430 O O . ASP B 1 241 ? 22.875 -0.477 3.24 1 90.38 241 ASP B O 1
ATOM 4434 N N . GLY B 1 242 ? 21.812 -2.406 3.576 1 93.94 242 GLY B N 1
ATOM 4435 C CA . GLY B 1 242 ? 20.703 -1.981 2.738 1 93.94 242 GLY B CA 1
ATOM 4436 C C . GLY B 1 242 ? 20.891 -2.336 1.274 1 93.94 242 GLY B C 1
ATOM 4437 O O . GLY B 1 242 ? 21.781 -3.109 0.929 1 93.94 242 GLY B O 1
ATOM 4438 N N . ILE B 1 243 ? 20 -1.902 0.465 1 96.75 243 ILE B N 1
ATOM 4439 C CA . ILE B 1 243 ? 20.016 -2.154 -0.972 1 96.75 243 ILE B CA 1
ATOM 4440 C C . ILE B 1 243 ? 19.656 -0.873 -1.722 1 96.75 243 ILE B C 1
ATOM 4442 O O . ILE B 1 243 ? 18.766 -0.126 -1.305 1 96.75 243 ILE B O 1
ATOM 4446 N N . SER B 1 244 ? 20.328 -0.555 -2.801 1 97.19 244 SER B N 1
ATOM 4447 C CA . SER B 1 244 ? 20.078 0.671 -3.553 1 97.19 244 SER B CA 1
ATOM 4448 C C . SER B 1 244 ? 18.891 0.511 -4.496 1 97.19 244 SER B C 1
ATOM 4450 O O . SER B 1 244 ? 18.531 -0.609 -4.863 1 97.19 244 SER B O 1
ATOM 4452 N N . GLY B 1 245 ? 18.312 1.6 -4.879 1 97.75 245 GLY B N 1
ATOM 4453 C CA . GLY B 1 245 ? 17.266 1.571 -5.879 1 97.75 245 GLY B CA 1
ATOM 4454 C C . GLY B 1 245 ? 17.719 0.973 -7.199 1 97.75 245 GLY B C 1
ATOM 4455 O O . GLY B 1 245 ? 16.969 0.222 -7.832 1 97.75 245 GLY B O 1
ATOM 4456 N N . GLU B 1 246 ? 18.922 1.258 -7.566 1 98 246 GLU B N 1
ATOM 4457 C CA . GLU B 1 246 ? 19.484 0.733 -8.812 1 98 246 GLU B CA 1
ATOM 4458 C C . GLU B 1 246 ? 19.578 -0.79 -8.773 1 98 246 GLU B C 1
ATOM 4460 O O . GLU B 1 246 ? 19.25 -1.462 -9.75 1 98 246 GLU B O 1
ATOM 4465 N N . LYS B 1 247 ? 20.047 -1.281 -7.652 1 97.75 247 LYS B N 1
ATOM 4466 C CA . LYS B 1 247 ? 20.156 -2.73 -7.508 1 97.75 247 LYS B CA 1
ATOM 4467 C C . LYS B 1 247 ? 18.781 -3.391 -7.535 1 97.75 247 LYS B C 1
ATOM 4469 O O . LYS B 1 247 ? 18.609 -4.453 -8.133 1 97.75 247 LYS B O 1
ATOM 4474 N N . ILE B 1 248 ? 17.781 -2.785 -6.906 1 98.25 248 ILE B N 1
ATOM 4475 C CA . ILE B 1 248 ? 16.438 -3.32 -6.93 1 98.25 248 ILE B CA 1
ATOM 4476 C C . ILE B 1 248 ? 15.922 -3.371 -8.367 1 98.25 248 ILE B C 1
ATOM 4478 O O . ILE B 1 248 ? 15.414 -4.402 -8.82 1 98.25 248 ILE B O 1
ATOM 4482 N N . LYS B 1 249 ? 16.094 -2.309 -9.086 1 98.5 249 LYS B N 1
ATOM 4483 C CA . LYS B 1 249 ? 15.633 -2.258 -10.469 1 98.5 249 LYS B CA 1
ATOM 4484 C C . LYS B 1 249 ? 16.328 -3.322 -11.312 1 98.5 249 LYS B C 1
ATOM 4486 O O . LYS B 1 249 ? 15.695 -3.943 -12.172 1 98.5 249 LYS B O 1
ATOM 4491 N N . GLN B 1 250 ? 17.578 -3.521 -11.031 1 98.38 250 GLN B N 1
ATOM 4492 C CA . GLN B 1 250 ? 18.312 -4.566 -11.742 1 98.38 250 GLN B CA 1
ATOM 4493 C C . GLN B 1 250 ? 17.719 -5.945 -11.453 1 98.38 250 GLN B C 1
ATOM 4495 O O . GLN B 1 250 ? 17.516 -6.738 -12.375 1 98.38 250 GLN B O 1
ATOM 4500 N N . LEU B 1 251 ? 17.438 -6.203 -10.234 1 98.44 251 LEU B N 1
ATOM 4501 C CA . LEU B 1 251 ? 16.859 -7.492 -9.852 1 98.44 251 LEU B CA 1
ATOM 4502 C C . LEU B 1 251 ? 15.469 -7.668 -10.461 1 98.44 251 LEU B C 1
ATOM 4504 O O . LEU B 1 251 ? 15.133 -8.75 -10.945 1 98.44 251 LEU B O 1
ATOM 4508 N N . LEU B 1 252 ? 14.703 -6.605 -10.461 1 98.62 252 LEU B N 1
ATOM 4509 C CA . LEU B 1 252 ? 13.367 -6.68 -11.031 1 98.62 252 LEU B CA 1
ATOM 4510 C C . LEU B 1 252 ? 13.43 -6.98 -12.523 1 98.62 252 LEU B C 1
ATOM 4512 O O . LEU B 1 252 ? 12.602 -7.738 -13.039 1 98.62 252 LEU B O 1
ATOM 4516 N N . GLN B 1 253 ? 14.367 -6.469 -13.156 1 98.19 253 GLN B N 1
ATOM 4517 C CA . GLN B 1 253 ? 14.5 -6.598 -14.602 1 98.19 253 GLN B CA 1
ATOM 4518 C C . GLN B 1 253 ? 15.023 -7.98 -14.984 1 98.19 253 GLN B C 1
ATOM 4520 O O . GLN B 1 253 ? 14.852 -8.414 -16.125 1 98.19 253 GLN B O 1
ATOM 4525 N N . THR B 1 254 ? 15.594 -8.711 -14.031 1 98.06 254 THR B N 1
ATOM 4526 C CA . THR B 1 254 ? 16.281 -9.938 -14.422 1 98.06 254 THR B CA 1
ATOM 4527 C C . THR B 1 254 ? 15.633 -11.148 -13.75 1 98.06 254 THR B C 1
ATOM 4529 O O . THR B 1 254 ? 15.703 -12.266 -14.281 1 98.06 254 THR B O 1
ATOM 4532 N N . ARG B 1 255 ? 14.984 -10.867 -12.641 1 98.38 255 ARG B N 1
ATOM 4533 C CA . ARG B 1 255 ? 14.562 -12.023 -11.852 1 98.38 255 ARG B CA 1
ATOM 4534 C C . ARG B 1 255 ? 13.047 -12.039 -11.68 1 98.38 255 ARG B C 1
ATOM 4536 O O . ARG B 1 255 ? 12.492 -13.008 -11.148 1 98.38 255 ARG B O 1
ATOM 4543 N N . PHE B 1 256 ? 12.352 -10.992 -12.18 1 98.88 256 PHE B N 1
ATOM 4544 C CA . PHE B 1 256 ? 10.922 -10.883 -11.906 1 98.88 256 PHE B CA 1
ATOM 4545 C C . PHE B 1 256 ? 10.141 -10.703 -13.203 1 98.88 256 PHE B C 1
ATOM 4547 O O . PHE B 1 256 ? 10.648 -10.125 -14.172 1 98.88 256 PHE B O 1
ATOM 4554 N N . TYR B 1 257 ? 8.938 -11.242 -13.219 1 98.94 257 TYR B N 1
ATOM 4555 C CA . TYR B 1 257 ? 7.855 -10.891 -14.125 1 98.94 257 TYR B CA 1
ATOM 4556 C C . TYR B 1 257 ? 6.656 -10.352 -13.359 1 98.94 257 TYR B C 1
ATOM 4558 O O . TYR B 1 257 ? 6.496 -10.633 -12.164 1 98.94 257 TYR B O 1
ATOM 4566 N N . PHE B 1 258 ? 5.852 -9.57 -14.062 1 98.94 258 PHE B N 1
ATOM 4567 C CA . PHE B 1 258 ? 4.66 -8.977 -13.477 1 98.94 258 PHE B CA 1
ATOM 4568 C C . PHE B 1 258 ? 3.439 -9.227 -14.352 1 98.94 258 PHE B C 1
ATOM 4570 O O . PHE B 1 258 ? 3.445 -8.883 -15.539 1 98.94 258 PHE B O 1
ATOM 4577 N N . ASP B 1 259 ? 2.436 -9.797 -13.75 1 98.88 259 ASP B N 1
ATOM 4578 C CA . ASP B 1 259 ? 1.249 -9.969 -14.578 1 98.88 259 ASP B CA 1
ATOM 4579 C C . ASP B 1 259 ? 0.328 -8.758 -14.484 1 98.88 259 ASP B C 1
ATOM 4581 O O . ASP B 1 259 ? 0.48 -7.922 -13.594 1 98.88 259 ASP B O 1
ATOM 4585 N N . LEU B 1 260 ? -0.603 -8.711 -15.375 1 98.81 260 LEU B N 1
ATOM 4586 C CA . LEU B 1 260 ? -1.482 -7.559 -15.516 1 98.81 260 LEU B CA 1
ATOM 4587 C C . LEU B 1 260 ? -2.902 -7.898 -15.07 1 98.81 260 LEU B C 1
ATOM 4589 O O . LEU B 1 260 ? -3.871 -7.367 -15.617 1 98.81 260 LEU B O 1
ATOM 4593 N N . ALA B 1 261 ? -3.02 -8.867 -14.133 1 98.62 261 ALA B N 1
ATOM 4594 C CA . ALA B 1 261 ? -4.328 -9.109 -13.523 1 98.62 261 ALA B CA 1
ATOM 4595 C C . ALA B 1 261 ? -4.812 -7.887 -12.758 1 98.62 261 ALA B C 1
ATOM 4597 O O . ALA B 1 261 ? -4.008 -7.117 -12.227 1 98.62 261 ALA B O 1
ATOM 4598 N N . GLY B 1 262 ? -6.113 -7.777 -12.664 1 97.75 262 GLY B N 1
ATOM 4599 C CA . GLY B 1 262 ? -6.711 -6.648 -11.961 1 97.75 262 GLY B CA 1
ATOM 4600 C C . GLY B 1 262 ? -6.98 -5.461 -12.867 1 97.75 262 GLY B C 1
ATOM 4601 O O . GLY B 1 262 ? -7.582 -5.613 -13.938 1 97.75 262 GLY B O 1
ATOM 4602 N N . VAL B 1 263 ? -6.602 -4.242 -12.398 1 98.38 263 VAL B N 1
ATOM 4603 C CA . VAL B 1 263 ? -6.957 -3.014 -13.102 1 98.38 263 VAL B CA 1
ATOM 4604 C C . VAL B 1 263 ? -5.691 -2.225 -13.438 1 98.38 263 VAL B C 1
ATOM 4606 O O . VAL B 1 263 ? -5.516 -1.097 -12.969 1 98.38 263 VAL B O 1
ATOM 4609 N N . PRO B 1 264 ? -4.824 -2.781 -14.289 1 98.56 264 PRO B N 1
ATOM 4610 C CA . PRO B 1 264 ? -3.578 -2.09 -14.617 1 98.56 264 PRO B CA 1
ATOM 4611 C C . PRO B 1 264 ? -3.805 -0.832 -15.453 1 98.56 264 PRO B C 1
ATOM 4613 O O . PRO B 1 264 ? -2.969 0.076 -15.445 1 98.56 264 PRO B O 1
ATOM 4616 N N . PHE B 1 265 ? -4.852 -0.846 -16.234 1 98.19 265 PHE B N 1
ATOM 4617 C CA . PHE B 1 265 ? -5.199 0.301 -17.062 1 98.19 265 PHE B CA 1
ATOM 4618 C C . PHE B 1 265 ? -6.426 1.02 -16.5 1 98.19 265 PHE B C 1
ATOM 4620 O O . PHE B 1 265 ? -7.336 0.383 -15.977 1 98.19 265 PHE B O 1
ATOM 4627 N N . PRO B 1 266 ? -6.469 2.318 -16.578 1 97.56 266 PRO B N 1
ATOM 4628 C CA . PRO B 1 266 ? -5.598 3.123 -17.438 1 97.56 266 PRO B CA 1
ATOM 4629 C C . PRO B 1 266 ? -4.363 3.641 -16.719 1 97.56 266 PRO B C 1
ATOM 4631 O O . PRO B 1 266 ? -3.449 4.18 -17.344 1 97.56 266 PRO B O 1
ATOM 4634 N N . ASP B 1 267 ? -4.191 3.459 -15.422 1 98.12 267 ASP B N 1
ATOM 4635 C CA . ASP B 1 267 ? -3.25 4.312 -14.711 1 98.12 267 ASP B CA 1
ATOM 4636 C C . ASP B 1 267 ? -2.102 3.494 -14.125 1 98.12 267 ASP B C 1
ATOM 4638 O O . ASP B 1 267 ? -0.936 3.873 -14.25 1 98.12 267 ASP B O 1
ATOM 4642 N N . GLN B 1 268 ? -2.275 2.312 -13.57 1 98.62 268 GLN B N 1
ATOM 4643 C CA . GLN B 1 268 ? -1.358 1.616 -12.672 1 98.62 268 GLN B CA 1
ATOM 4644 C C . GLN B 1 268 ? -0.07 1.232 -13.398 1 98.62 268 GLN B C 1
ATOM 4646 O O . GLN B 1 268 ? 1.021 1.348 -12.836 1 98.62 268 GLN B O 1
ATOM 4651 N N . ILE B 1 269 ? -0.201 0.84 -14.633 1 98.75 269 ILE B N 1
ATOM 4652 C CA . ILE B 1 269 ? 0.898 0.245 -15.383 1 98.75 269 ILE B CA 1
ATOM 4653 C C . ILE B 1 269 ? 2.035 1.256 -15.523 1 98.75 269 ILE B C 1
ATOM 4655 O O . ILE B 1 269 ? 3.207 0.876 -15.586 1 98.75 269 ILE B O 1
ATOM 4659 N N . HIS B 1 270 ? 1.752 2.527 -15.5 1 98.44 270 HIS B N 1
ATOM 4660 C CA . HIS B 1 270 ? 2.744 3.561 -15.773 1 98.44 270 HIS B CA 1
ATOM 4661 C C . HIS B 1 270 ? 3.787 3.637 -14.664 1 98.44 270 HIS B C 1
ATOM 4663 O O . HIS B 1 270 ? 4.957 3.924 -14.922 1 98.44 270 HIS B O 1
ATOM 4669 N N . GLY B 1 271 ? 3.328 3.361 -13.43 1 98.38 271 GLY B N 1
ATOM 4670 C CA . GLY B 1 271 ? 4.293 3.271 -12.344 1 98.38 271 GLY B CA 1
ATOM 4671 C C . GLY B 1 271 ? 5.238 2.096 -12.484 1 98.38 271 GLY B C 1
ATOM 4672 O O . GLY B 1 271 ? 6.434 2.217 -12.211 1 98.38 271 GLY B O 1
ATOM 4673 N N . LEU B 1 272 ? 4.711 0.978 -12.891 1 98.75 272 LEU B N 1
ATOM 4674 C CA . LEU B 1 272 ? 5.52 -0.226 -13.047 1 98.75 272 LEU B CA 1
ATOM 4675 C C . LEU B 1 272 ? 6.551 -0.049 -14.156 1 98.75 272 LEU B C 1
ATOM 4677 O O . LEU B 1 272 ? 7.691 -0.5 -14.023 1 98.75 272 LEU B O 1
ATOM 4681 N N . LEU B 1 273 ? 6.18 0.655 -15.188 1 98.5 273 LEU B N 1
ATOM 4682 C CA . LEU B 1 273 ? 7.039 0.827 -16.359 1 98.5 273 LEU B CA 1
ATOM 4683 C C . LEU B 1 273 ? 8.211 1.748 -16.031 1 98.5 273 LEU B C 1
ATOM 4685 O O . LEU B 1 273 ? 9.148 1.861 -16.828 1 98.5 273 LEU B O 1
ATOM 4689 N N . ARG B 1 274 ? 8.219 2.395 -14.867 1 97.94 274 ARG B N 1
ATOM 4690 C CA . ARG B 1 274 ? 9.391 3.119 -14.391 1 97.94 274 ARG B CA 1
ATOM 4691 C C . ARG B 1 274 ? 10.453 2.158 -13.875 1 97.94 274 ARG B C 1
ATOM 4693 O O . ARG B 1 274 ? 11.625 2.529 -13.75 1 97.94 274 ARG B O 1
ATOM 4700 N N . LEU B 1 275 ? 10.031 0.943 -13.594 1 98.5 275 LEU B N 1
ATOM 4701 C CA . LEU B 1 275 ? 10.914 0.009 -12.906 1 98.5 275 LEU B CA 1
ATOM 4702 C C . LEU B 1 275 ? 11.383 -1.098 -13.844 1 98.5 275 LEU B C 1
ATOM 4704 O O . LEU B 1 275 ? 12.516 -1.576 -13.734 1 98.5 275 LEU B O 1
ATOM 4708 N N . VAL B 1 276 ? 10.5 -1.536 -14.727 1 98.62 276 VAL B N 1
ATOM 4709 C CA . VAL B 1 276 ? 10.812 -2.629 -15.641 1 98.62 276 VAL B CA 1
ATOM 4710 C C . VAL B 1 276 ? 10.32 -2.293 -17.047 1 98.62 276 VAL B C 1
ATOM 4712 O O . VAL B 1 276 ? 9.469 -1.413 -17.219 1 98.62 276 VAL B O 1
ATOM 4715 N N . ASP B 1 277 ? 10.82 -2.971 -18.016 1 98.31 277 ASP B N 1
ATOM 4716 C CA . ASP B 1 277 ? 10.344 -2.758 -19.375 1 98.31 277 ASP B CA 1
ATOM 4717 C C . ASP B 1 277 ? 9.289 -3.799 -19.75 1 98.31 277 ASP B C 1
ATOM 4719 O O . ASP B 1 277 ? 8.945 -4.66 -18.938 1 98.31 277 ASP B O 1
ATOM 4723 N N . SER B 1 278 ? 8.805 -3.723 -20.938 1 98.69 278 SER B N 1
ATOM 4724 C CA . SER B 1 278 ? 7.656 -4.508 -21.391 1 98.69 278 SER B CA 1
ATOM 4725 C C . SER B 1 278 ? 7.996 -5.992 -21.469 1 98.69 278 SER B C 1
ATOM 4727 O O . SER B 1 278 ? 7.102 -6.836 -21.516 1 98.69 278 SER B O 1
ATOM 4729 N N . SER B 1 279 ? 9.312 -6.387 -21.5 1 98.69 279 SER B N 1
ATOM 4730 C CA . SER B 1 279 ? 9.711 -7.789 -21.609 1 98.69 279 SER B CA 1
ATOM 4731 C C . SER B 1 279 ? 9.422 -8.539 -20.312 1 98.69 279 SER B C 1
ATOM 4733 O O . SER B 1 279 ? 9.461 -9.773 -20.281 1 98.69 279 SER B O 1
ATOM 4735 N N . ARG B 1 280 ? 9.039 -7.758 -19.25 1 98.88 280 ARG B N 1
ATOM 4736 C CA . ARG B 1 280 ? 8.812 -8.367 -17.953 1 98.88 280 ARG B CA 1
ATOM 4737 C C . ARG B 1 280 ? 7.32 -8.469 -17.641 1 98.88 280 ARG B C 1
ATOM 4739 O O . ARG B 1 280 ? 6.93 -8.875 -16.547 1 98.88 280 ARG B O 1
ATOM 4746 N N . LEU B 1 281 ? 6.477 -8.125 -18.578 1 98.94 281 LEU B N 1
ATOM 4747 C CA . LEU B 1 281 ? 5.035 -8.102 -18.359 1 98.94 281 LEU B CA 1
ATOM 4748 C C . LEU B 1 281 ? 4.379 -9.367 -18.906 1 98.94 281 LEU B C 1
ATOM 4750 O O . LEU B 1 281 ? 4.781 -9.883 -19.953 1 98.94 281 LEU B O 1
ATOM 4754 N N . LEU B 1 282 ? 3.387 -9.859 -18.188 1 98.94 282 LEU B N 1
ATOM 4755 C CA . LEU B 1 282 ? 2.604 -11.039 -18.531 1 98.94 282 LEU B CA 1
ATOM 4756 C C . LEU B 1 282 ? 1.109 -10.75 -18.438 1 98.94 282 LEU B C 1
ATOM 4758 O O . LEU B 1 282 ? 0.703 -9.781 -17.781 1 98.94 282 LEU B O 1
ATOM 4762 N N . TYR B 1 283 ? 0.316 -11.547 -19.109 1 98.88 283 TYR B N 1
ATOM 4763 C CA . TYR B 1 283 ? -1.13 -11.469 -18.938 1 98.88 283 TYR B CA 1
ATOM 4764 C C . TYR B 1 283 ? -1.599 -12.383 -17.828 1 98.88 283 TYR B C 1
ATOM 4766 O O . TYR B 1 283 ? -1.078 -13.492 -17.656 1 98.88 283 TYR B O 1
ATOM 4774 N N . GLY B 1 284 ? -2.502 -11.953 -17.062 1 98.88 284 GLY B N 1
ATOM 4775 C CA . GLY B 1 284 ? -3.219 -12.719 -16.047 1 98.88 284 GLY B CA 1
ATOM 4776 C C . GLY B 1 284 ? -4.66 -12.273 -15.875 1 98.88 284 GLY B C 1
ATOM 4777 O O . GLY B 1 284 ? -4.949 -11.078 -15.883 1 98.88 284 GLY B O 1
ATOM 4778 N N . SER B 1 285 ? -5.574 -13.234 -15.711 1 98.75 285 SER B N 1
ATOM 4779 C CA . SER B 1 285 ? -6.984 -12.883 -15.586 1 98.75 285 SER B CA 1
ATOM 4780 C C . SER B 1 285 ? -7.441 -12.93 -14.133 1 98.75 285 SER B C 1
ATOM 4782 O O . SER B 1 285 ? -8.375 -12.219 -13.742 1 98.75 285 SER B O 1
ATOM 4784 N N . ASP B 1 286 ? -6.859 -13.797 -13.375 1 98.5 286 ASP B N 1
ATOM 4785 C CA . ASP B 1 286 ? -7.254 -14.055 -11.992 1 98.5 286 ASP B CA 1
ATOM 4786 C C . ASP B 1 286 ? -8.609 -14.75 -11.93 1 98.5 286 ASP B C 1
ATOM 4788 O O . ASP B 1 286 ? -9.328 -14.641 -10.938 1 98.5 286 ASP B O 1
ATOM 4792 N N . PHE B 1 287 ? -8.953 -15.414 -13.016 1 98.38 287 PHE B N 1
ATOM 4793 C CA . PHE B 1 287 ? -10.156 -16.234 -13.047 1 98.38 287 PHE B CA 1
ATOM 4794 C C . PHE B 1 287 ? -10.008 -17.453 -12.125 1 98.38 287 PHE B C 1
ATOM 4796 O O . PHE B 1 287 ? -8.922 -18.016 -12.008 1 98.38 287 PHE B O 1
ATOM 4803 N N . PRO B 1 288 ? -11.125 -17.859 -11.43 1 97.19 288 PRO B N 1
ATOM 4804 C CA . PRO B 1 288 ? -12.508 -17.375 -11.492 1 97.19 288 PRO B CA 1
ATOM 4805 C C . PRO B 1 288 ? -12.836 -16.391 -10.375 1 97.19 288 PRO B C 1
ATOM 4807 O O . PRO B 1 288 ? -13.992 -15.984 -10.227 1 97.19 288 PRO B O 1
ATOM 4810 N N . TYR B 1 289 ? -11.875 -16.031 -9.594 1 96.19 289 TYR B N 1
ATOM 4811 C CA . TYR B 1 289 ? -12.141 -15.039 -8.562 1 96.19 289 TYR B CA 1
ATOM 4812 C C . TYR B 1 289 ? -12.461 -13.688 -9.188 1 96.19 289 TYR B C 1
ATOM 4814 O O . TYR B 1 289 ? -13.18 -12.883 -8.586 1 96.19 289 TYR B O 1
ATOM 4822 N N . THR B 1 290 ? -11.891 -13.336 -10.273 1 96.75 290 THR B N 1
ATOM 4823 C CA . THR B 1 290 ? -12.461 -12.375 -11.203 1 96.75 290 THR B CA 1
ATOM 4824 C C . THR B 1 290 ? -13.477 -13.055 -12.117 1 96.75 290 THR B C 1
ATOM 4826 O O . THR B 1 290 ? -13.109 -13.82 -13.016 1 96.75 290 THR B O 1
ATOM 4829 N N . PRO B 1 291 ? -14.703 -12.797 -11.906 1 95.88 291 PRO B N 1
ATOM 4830 C CA . PRO B 1 291 ? -15.727 -13.508 -12.68 1 95.88 291 PRO B CA 1
ATOM 4831 C C . PRO B 1 291 ? -15.586 -13.297 -14.188 1 95.88 291 PRO B C 1
ATOM 4833 O O . PRO B 1 291 ? -15.055 -12.266 -14.617 1 95.88 291 PRO B O 1
ATOM 4836 N N . ALA B 1 292 ? -16.141 -14.188 -14.961 1 97.5 292 ALA B N 1
ATOM 4837 C CA . ALA B 1 292 ? -15.945 -14.258 -16.406 1 97.5 292 ALA B CA 1
ATOM 4838 C C . ALA B 1 292 ? -16.281 -12.93 -17.078 1 97.5 292 ALA B C 1
ATOM 4840 O O . ALA B 1 292 ? -15.516 -12.422 -17.891 1 97.5 292 ALA B O 1
ATOM 4841 N N . ARG B 1 293 ? -17.406 -12.352 -16.688 1 97 293 ARG B N 1
ATOM 4842 C CA . ARG B 1 293 ? -17.844 -11.109 -17.328 1 97 293 ARG B CA 1
ATOM 4843 C C . ARG B 1 293 ? -16.844 -9.984 -17.047 1 97 293 ARG B C 1
ATOM 4845 O O . ARG B 1 293 ? -16.5 -9.219 -17.953 1 97 293 ARG B O 1
ATOM 4852 N N . LEU B 1 294 ? -16.438 -9.922 -15.836 1 96.94 294 LEU B N 1
ATOM 4853 C CA . LEU B 1 294 ? -15.453 -8.898 -15.477 1 96.94 294 LEU B CA 1
ATOM 4854 C C . LEU B 1 294 ? -14.109 -9.18 -16.141 1 96.94 294 LEU B C 1
ATOM 4856 O O . LEU B 1 294 ? -13.43 -8.258 -16.594 1 96.94 294 LEU B O 1
ATOM 4860 N N . ALA B 1 295 ? -13.703 -10.438 -16.141 1 98.06 295 ALA B N 1
ATOM 4861 C CA . ALA B 1 295 ? -12.453 -10.82 -16.797 1 98.06 295 ALA B CA 1
ATOM 4862 C C . ALA B 1 295 ? -12.445 -10.383 -18.25 1 98.06 295 ALA B C 1
ATOM 4864 O O . ALA B 1 295 ? -11.43 -9.891 -18.766 1 98.06 295 ALA B O 1
ATOM 4865 N N . GLU B 1 296 ? -13.555 -10.547 -18.891 1 98.19 296 GLU B N 1
ATOM 4866 C CA . GLU B 1 296 ? -13.688 -10.133 -20.297 1 98.19 296 GLU B CA 1
ATOM 4867 C C . GLU B 1 296 ? -13.531 -8.625 -20.438 1 98.19 296 GLU B C 1
ATOM 4869 O O . GLU B 1 296 ? -12.82 -8.156 -21.328 1 98.19 296 GLU B O 1
ATOM 4874 N N . SER B 1 297 ? -14.211 -7.922 -19.578 1 98.06 297 SER B N 1
ATOM 4875 C CA . SER B 1 297 ? -14.141 -6.465 -19.625 1 98.06 297 SER B CA 1
ATOM 4876 C C . SER B 1 297 ? -12.727 -5.973 -19.359 1 98.06 297 SER B C 1
ATOM 4878 O O . SER B 1 297 ? -12.234 -5.066 -20.031 1 98.06 297 SER B O 1
ATOM 4880 N N . LEU B 1 298 ? -12.07 -6.582 -18.422 1 98.19 298 LEU B N 1
ATOM 4881 C CA . LEU B 1 298 ? -10.711 -6.184 -18.062 1 98.19 298 LEU B CA 1
ATOM 4882 C C . LEU B 1 298 ? -9.734 -6.551 -19.172 1 98.19 298 LEU B C 1
ATOM 4884 O O . LEU B 1 298 ? -8.789 -5.801 -19.438 1 98.19 298 LEU B O 1
ATOM 4888 N N . ALA B 1 299 ? -9.938 -7.715 -19.781 1 98.62 299 ALA B N 1
ATOM 4889 C CA . ALA B 1 299 ? -9.086 -8.117 -20.906 1 98.62 299 ALA B CA 1
ATOM 4890 C C . ALA B 1 299 ? -9.156 -7.098 -22.031 1 98.62 299 ALA B C 1
ATOM 4892 O O . ALA B 1 299 ? -8.133 -6.766 -22.641 1 98.62 299 ALA B O 1
ATOM 4893 N N . LYS B 1 300 ? -10.344 -6.613 -22.328 1 98.44 300 LYS B N 1
ATOM 4894 C CA . LYS B 1 300 ? -10.508 -5.598 -23.375 1 98.44 300 LYS B CA 1
ATOM 4895 C C . LYS B 1 300 ? -9.742 -4.324 -23.016 1 98.44 300 LYS B C 1
ATOM 4897 O O . LYS B 1 300 ? -9.094 -3.727 -23.875 1 98.44 300 LYS B O 1
ATOM 4902 N N . ARG B 1 301 ? -9.805 -3.889 -21.781 1 98.31 301 ARG B N 1
ATOM 4903 C CA . ARG B 1 301 ? -9.086 -2.705 -21.312 1 98.31 301 ARG B CA 1
ATOM 4904 C C . ARG B 1 301 ? -7.578 -2.893 -21.469 1 98.31 301 ARG B C 1
ATOM 4906 O O . ARG B 1 301 ? -6.863 -1.965 -21.844 1 98.31 301 ARG B O 1
ATOM 4913 N N . VAL B 1 302 ? -7.133 -4.113 -21.109 1 98.69 302 VAL B N 1
ATOM 4914 C CA . VAL B 1 302 ? -5.715 -4.441 -21.219 1 98.69 302 VAL B CA 1
ATOM 4915 C C . VAL B 1 302 ? -5.289 -4.395 -22.688 1 98.69 302 VAL B C 1
ATOM 4917 O O . VAL B 1 302 ? -4.273 -3.787 -23.016 1 98.69 302 VAL B O 1
ATOM 4920 N N . ASP B 1 303 ? -6.09 -5.008 -23.562 1 98.62 303 ASP B N 1
ATOM 4921 C CA . ASP B 1 303 ? -5.789 -5.016 -24.984 1 98.62 303 ASP B CA 1
ATOM 4922 C C . ASP B 1 303 ? -5.684 -3.592 -25.531 1 98.62 303 ASP B C 1
ATOM 4924 O O . ASP B 1 303 ? -4.703 -3.242 -26.188 1 98.62 303 ASP B O 1
ATOM 4928 N N . ASP B 1 304 ? -6.715 -2.803 -25.219 1 98.62 304 ASP B N 1
ATOM 4929 C CA . ASP B 1 304 ? -6.746 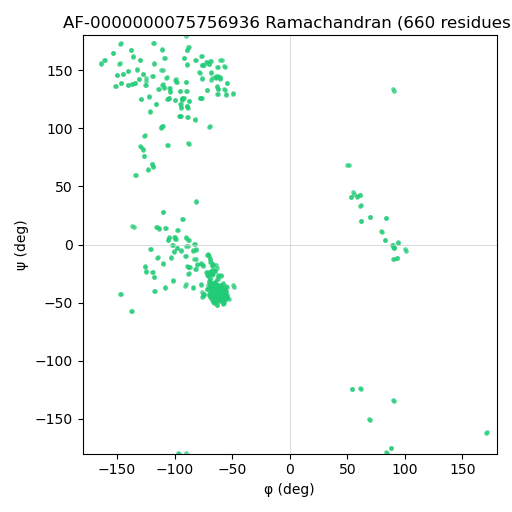-1.428 -25.719 1 98.62 304 ASP B CA 1
ATOM 4930 C C . ASP B 1 304 ? -5.582 -0.617 -25.156 1 98.62 304 ASP B C 1
ATOM 4932 O O . ASP B 1 304 ? -4.938 0.14 -25.891 1 98.62 304 ASP B O 1
ATOM 4936 N N . GLY B 1 305 ? -5.32 -0.803 -23.875 1 98.62 305 GLY B N 1
ATOM 4937 C CA . GLY B 1 305 ? -4.234 -0.078 -23.234 1 98.62 305 GLY B CA 1
ATOM 4938 C C . GLY B 1 305 ? -2.869 -0.443 -23.781 1 98.62 305 GLY B C 1
ATOM 4939 O O . GLY B 1 305 ? -2.049 0.437 -24.062 1 98.62 305 GLY B O 1
ATOM 4940 N N . LEU B 1 306 ? -2.609 -1.716 -23.906 1 98.81 306 LEU B N 1
ATOM 4941 C CA . LEU B 1 306 ? -1.328 -2.176 -24.438 1 98.81 306 LEU B CA 1
ATOM 4942 C C . LEU B 1 306 ? -1.128 -1.707 -25.875 1 98.81 306 LEU B C 1
ATOM 4944 O O . LEU B 1 306 ? -0.04 -1.255 -26.234 1 98.81 306 LEU B O 1
ATOM 4948 N N . GLN B 1 307 ? -2.162 -1.854 -26.656 1 98.5 307 GLN B N 1
ATOM 4949 C CA . GLN B 1 307 ? -2.078 -1.405 -28.047 1 98.5 307 GLN B CA 1
ATOM 4950 C C . GLN B 1 307 ? -1.763 0.086 -28.125 1 98.5 307 GLN B C 1
ATOM 4952 O O . GLN B 1 307 ? -0.97 0.516 -28.953 1 98.5 307 GLN B O 1
ATOM 4957 N N . GLY B 1 308 ? -2.404 0.832 -27.297 1 98.38 308 GLY B N 1
ATOM 4958 C CA . GLY B 1 308 ? -2.178 2.268 -27.266 1 98.38 308 GLY B CA 1
ATOM 4959 C C . GLY B 1 308 ? -0.775 2.643 -26.828 1 98.38 308 GLY B C 1
ATOM 4960 O O . GLY B 1 308 ? -0.171 3.564 -27.375 1 98.38 308 GLY B O 1
ATOM 4961 N N . LEU B 1 309 ? -0.233 1.926 -25.906 1 97.88 309 LEU B N 1
ATOM 4962 C CA . LEU B 1 309 ? 1.056 2.262 -25.312 1 97.88 309 LEU B CA 1
ATOM 4963 C C . LEU B 1 309 ? 2.203 1.737 -26.156 1 97.88 309 LEU B C 1
ATOM 4965 O O . LEU B 1 309 ? 3.246 2.387 -26.266 1 97.88 309 LEU B O 1
ATOM 4969 N N . PHE B 1 310 ? 1.982 0.523 -26.75 1 98.25 310 PHE B N 1
ATOM 4970 C CA . PHE B 1 310 ? 3.17 -0.172 -27.234 1 98.25 310 PHE B CA 1
ATOM 4971 C C . PHE B 1 310 ? 3.021 -0.539 -28.703 1 98.25 310 PHE B C 1
ATOM 4973 O O . PHE B 1 310 ? 4.004 -0.883 -29.375 1 98.25 310 PHE B O 1
ATOM 4980 N N . GLY B 1 311 ? 1.794 -0.541 -29.219 1 98.31 311 GLY B N 1
ATOM 4981 C CA . GLY B 1 311 ? 1.552 -1.067 -30.547 1 98.31 311 GLY B CA 1
ATOM 4982 C C . GLY B 1 311 ? 1.371 -2.574 -30.578 1 98.31 311 GLY B C 1
ATOM 4983 O O . GLY B 1 311 ? 1.489 -3.234 -29.547 1 98.31 311 GLY B O 1
ATOM 4984 N N . SER B 1 312 ? 1.167 -3.164 -31.734 1 97.94 312 SER B N 1
ATOM 4985 C CA . SER B 1 312 ? 0.718 -4.543 -31.891 1 97.94 312 SER B CA 1
ATOM 4986 C C . SER B 1 312 ? 1.844 -5.527 -31.594 1 97.94 312 SER B C 1
ATOM 4988 O O . SER B 1 312 ? 1.626 -6.547 -30.938 1 97.94 312 SER B O 1
ATOM 4990 N N . GLU B 1 313 ? 3.01 -5.266 -32.062 1 98.19 313 GLU B N 1
ATOM 4991 C CA . GLU B 1 313 ? 4.117 -6.207 -31.922 1 98.19 313 GLU B CA 1
ATOM 4992 C C . GLU B 1 313 ? 4.477 -6.422 -30.453 1 98.19 313 GLU B C 1
ATOM 4994 O O . GLU B 1 313 ? 4.547 -7.559 -29.984 1 98.19 313 GLU B O 1
ATOM 4999 N N . THR B 1 314 ? 4.695 -5.324 -29.75 1 98.62 314 THR B N 1
ATOM 5000 C CA . THR B 1 314 ? 5.027 -5.41 -28.344 1 98.62 314 THR B CA 1
ATOM 5001 C C . THR B 1 314 ? 3.854 -5.98 -27.547 1 98.62 314 THR B C 1
ATOM 5003 O O . THR B 1 314 ? 4.051 -6.734 -26.594 1 98.62 314 THR B O 1
ATOM 5006 N N . THR B 1 315 ? 2.645 -5.625 -27.938 1 98.69 315 THR B N 1
ATOM 5007 C CA . THR B 1 315 ? 1.463 -6.18 -27.281 1 98.69 315 THR B CA 1
ATOM 5008 C C . THR B 1 315 ? 1.439 -7.699 -27.406 1 98.69 315 THR B C 1
ATOM 5010 O O . THR B 1 315 ? 1.181 -8.406 -26.438 1 98.69 315 THR B O 1
ATOM 5013 N N . GLN B 1 316 ? 1.729 -8.195 -28.547 1 98.19 316 GLN B N 1
ATOM 5014 C CA . GLN B 1 316 ? 1.788 -9.633 -28.75 1 98.19 316 GLN B CA 1
ATOM 5015 C C . GLN B 1 316 ? 2.861 -10.273 -27.875 1 98.19 316 GLN B C 1
ATOM 5017 O O . GLN B 1 316 ? 2.648 -11.352 -27.312 1 98.19 316 GLN B O 1
ATOM 5022 N N . ARG B 1 317 ? 3.961 -9.648 -27.797 1 98.5 317 ARG B N 1
ATOM 5023 C CA . ARG B 1 317 ? 5.031 -10.172 -26.953 1 98.5 317 ARG B CA 1
ATOM 5024 C C . ARG B 1 317 ? 4.586 -10.258 -25.5 1 98.5 317 ARG B C 1
ATOM 5026 O O . ARG B 1 317 ? 4.848 -11.258 -24.812 1 98.5 317 ARG B O 1
ATOM 5033 N N . ILE B 1 318 ? 3.879 -9.227 -25.016 1 98.88 318 ILE B N 1
ATOM 5034 C CA . ILE B 1 318 ? 3.428 -9.18 -23.625 1 98.88 318 ILE B CA 1
ATOM 5035 C C . ILE B 1 318 ? 2.381 -10.266 -23.391 1 98.88 318 ILE B C 1
ATOM 5037 O O . ILE B 1 318 ? 2.42 -10.961 -22.375 1 98.88 318 ILE B O 1
ATOM 5041 N N . LEU B 1 319 ? 1.485 -10.461 -24.359 1 98.75 319 LEU B N 1
ATOM 5042 C CA . LEU B 1 319 ? 0.343 -11.344 -24.156 1 98.75 319 LEU B CA 1
ATOM 5043 C C . LEU B 1 319 ? 0.742 -12.805 -24.375 1 98.75 319 LEU B C 1
ATOM 5045 O O . LEU B 1 319 ? 0.081 -13.711 -23.859 1 98.75 319 LEU B O 1
ATOM 5049 N N . LEU B 1 320 ? 1.857 -13.047 -25.109 1 98.19 320 LEU B N 1
ATOM 5050 C CA . LEU B 1 320 ? 2.117 -14.414 -25.547 1 98.19 320 LEU B CA 1
ATOM 5051 C C . LEU B 1 320 ? 3.594 -14.766 -25.375 1 98.19 320 LEU B C 1
ATOM 5053 O O . LEU B 1 320 ? 3.945 -15.625 -24.562 1 98.19 320 LEU B O 1
ATOM 5057 N N . ASP B 1 321 ? 4.48 -14.023 -25.969 1 98.12 321 ASP B N 1
ATOM 5058 C CA . ASP B 1 321 ? 5.875 -14.422 -26.125 1 98.12 321 ASP B CA 1
ATOM 5059 C C . ASP B 1 321 ? 6.602 -14.414 -24.781 1 98.12 321 ASP B C 1
ATOM 5061 O O . ASP B 1 321 ? 7.418 -15.289 -24.5 1 98.12 321 ASP B O 1
ATOM 5065 N N . ASN B 1 322 ? 6.359 -13.383 -23.969 1 98.75 322 ASN B N 1
ATOM 5066 C CA . ASN B 1 322 ? 7.023 -13.312 -22.672 1 98.75 322 ASN B CA 1
ATOM 5067 C C . ASN B 1 322 ? 6.734 -14.555 -21.828 1 98.75 322 ASN B C 1
ATOM 5069 O O . ASN B 1 322 ? 7.633 -15.094 -21.172 1 98.75 322 ASN B O 1
ATOM 5073 N N . ALA B 1 323 ? 5.492 -14.984 -21.812 1 98.69 323 ALA B N 1
ATOM 5074 C CA . ALA B 1 323 ? 5.121 -16.172 -21.047 1 98.69 323 ALA B CA 1
ATOM 5075 C C . ALA B 1 323 ? 5.758 -17.422 -21.656 1 98.69 323 ALA B C 1
ATOM 5077 O O . ALA B 1 323 ? 6.137 -18.344 -20.922 1 98.69 323 ALA B O 1
ATOM 5078 N N . GLN B 1 324 ? 5.824 -17.516 -23 1 97.88 324 GLN B N 1
ATOM 5079 C CA . GLN B 1 324 ? 6.492 -18.641 -23.641 1 97.88 324 GLN B CA 1
ATOM 5080 C C . GLN B 1 324 ? 7.965 -18.703 -23.25 1 97.88 324 GLN B C 1
ATOM 5082 O O . GLN B 1 324 ? 8.508 -19.797 -23.031 1 97.88 324 GLN B O 1
ATOM 5087 N N . ASP B 1 325 ? 8.586 -17.531 -23.156 1 97.19 325 ASP B N 1
ATOM 5088 C CA . ASP B 1 325 ? 9.977 -17.469 -22.719 1 97.19 325 ASP B CA 1
ATOM 5089 C C . ASP B 1 325 ? 10.117 -17.953 -21.266 1 97.19 325 ASP B C 1
ATOM 5091 O O . ASP B 1 325 ? 11.062 -18.656 -20.938 1 97.19 325 ASP B O 1
ATOM 5095 N N . LEU B 1 326 ? 9.211 -17.547 -20.406 1 98.06 326 LEU B N 1
ATOM 5096 C CA . LEU B 1 326 ? 9.234 -17.875 -18.984 1 98.06 326 LEU B CA 1
ATOM 5097 C C . LEU B 1 326 ? 9.023 -19.375 -18.781 1 98.06 326 LEU B C 1
ATOM 5099 O O . LEU B 1 326 ? 9.773 -20.016 -18.031 1 98.06 326 LEU B O 1
ATOM 5103 N N . LEU B 1 327 ? 8.008 -19.969 -19.469 1 97.38 327 LEU B N 1
ATOM 5104 C CA . LEU B 1 327 ? 7.562 -21.328 -19.25 1 97.38 327 LEU B CA 1
ATOM 5105 C C . LEU B 1 327 ? 8.367 -22.312 -20.094 1 97.38 327 LEU B C 1
ATOM 5107 O O . LEU B 1 327 ? 8.406 -23.516 -19.797 1 97.38 327 LEU B O 1
ATOM 5111 N N . GLY B 1 328 ? 9.016 -21.875 -21.109 1 91 328 GLY B N 1
ATOM 5112 C CA . GLY B 1 328 ? 9.617 -22.719 -22.141 1 91 328 GLY B CA 1
ATOM 5113 C C . GLY B 1 328 ? 8.68 -23.016 -23.297 1 91 328 GLY B C 1
ATOM 5114 O O . GLY B 1 328 ? 7.523 -23.375 -23.078 1 91 328 GLY B O 1
ATOM 5115 N N . GLU B 1 329 ? 9.156 -22.891 -24.469 1 76.19 329 GLU B N 1
ATOM 5116 C CA . GLU B 1 329 ? 8.359 -23 -25.688 1 76.19 329 GLU B CA 1
ATOM 5117 C C . GLU B 1 329 ? 7.664 -24.359 -25.75 1 76.19 329 GLU B C 1
ATOM 5119 O O . GLU B 1 329 ? 6.504 -24.438 -26.156 1 76.19 329 GLU B O 1
ATOM 5124 N N . ALA B 1 330 ? 8.328 -25.297 -25.375 1 65.94 330 ALA B N 1
ATOM 5125 C CA . ALA B 1 330 ? 7.77 -26.641 -25.484 1 65.94 330 ALA B CA 1
ATOM 5126 C C . ALA B 1 330 ? 6.582 -26.828 -24.547 1 65.94 330 ALA B C 1
ATOM 5128 O O . ALA B 1 330 ? 5.691 -27.641 -24.812 1 65.94 330 ALA B O 1
ATOM 5129 N N . ARG B 1 331 ? 6.551 -26.125 -23.578 1 76.62 331 ARG B N 1
ATOM 5130 C CA . ARG B 1 331 ? 5.488 -26.234 -22.578 1 76.62 331 ARG B CA 1
ATOM 5131 C C . ARG B 1 331 ? 4.332 -25.297 -22.906 1 76.62 331 ARG B C 1
ATOM 5133 O O . ARG B 1 331 ? 3.17 -25.625 -22.656 1 76.62 331 ARG B O 1
ATOM 5140 N N . ALA B 1 332 ? 4.707 -24.203 -23.422 1 76.69 332 ALA B N 1
ATOM 5141 C CA . ALA B 1 332 ? 3.723 -23.141 -23.625 1 76.69 332 ALA B CA 1
ATOM 5142 C C . ALA B 1 332 ? 2.994 -23.328 -24.953 1 76.69 332 ALA B C 1
ATOM 5144 O O . ALA B 1 332 ? 3.541 -23.906 -25.891 1 76.69 332 ALA B O 1
#

Radius of gyration: 25.03 Å; Cα contacts (8 Å, |Δi|>4): 1362; chains: 2; bounding box: 48×74×61 Å

Solvent-accessible surface area (backbone atoms only — not comparable to full-atom values): 32926 Å² total; per-residue (Å²): 117,63,23,36,28,68,34,32,42,56,43,54,70,71,57,47,54,51,30,46,71,22,75,72,29,41,47,31,20,39,58,60,35,93,54,63,64,79,59,50,72,65,63,50,49,53,50,24,62,75,61,36,37,56,35,36,29,31,22,71,51,63,72,57,42,37,55,50,89,92,38,57,68,58,10,42,49,46,22,51,51,51,39,49,52,50,32,49,53,20,69,74,35,63,76,44,36,48,34,28,31,61,52,24,49,74,36,52,69,56,25,53,54,43,53,53,47,36,51,75,72,49,66,35,72,28,32,36,41,59,24,45,33,89,37,44,42,69,28,42,74,87,42,45,68,51,47,46,49,41,14,73,67,55,29,37,39,34,41,41,44,34,72,48,29,42,71,52,100,88,46,76,41,80,65,62,67,52,78,70,49,33,28,77,64,51,52,22,29,51,30,39,28,52,21,50,50,32,26,65,46,48,42,47,58,74,75,22,72,36,37,37,36,35,36,48,43,37,47,39,40,30,48,42,44,45,54,40,41,24,73,47,23,50,64,33,74,80,18,62,89,35,46,52,51,68,57,51,35,51,46,45,62,72,35,36,34,28,19,44,16,71,49,31,59,95,54,20,46,63,33,36,56,73,52,35,63,68,81,35,31,31,34,21,53,39,32,52,82,35,43,68,71,56,34,52,54,42,48,51,47,47,52,54,46,37,39,71,75,59,30,66,69,54,34,44,34,24,27,29,49,35,49,24,65,73,66,32,61,88,74,87,118,62,22,36,28,68,35,31,41,57,42,53,68,71,57,47,54,51,30,46,70,23,74,73,28,42,46,31,20,38,60,59,35,93,55,64,64,80,60,49,72,65,62,50,50,52,50,24,62,74,63,36,37,56,34,37,28,30,22,73,51,62,73,58,43,39,55,49,88,93,40,57,68,59,10,42,50,46,22,52,51,51,40,49,52,52,31,49,53,21,70,76,36,62,76,43,36,48,34,27,31,62,50,23,49,75,36,54,69,56,25,52,54,43,53,54,47,35,52,75,74,47,64,36,72,28,30,36,41,58,24,45,35,89,36,44,41,70,28,42,74,86,44,47,68,48,48,46,49,41,14,75,67,55,29,37,40,35,43,41,45,34,71,50,30,40,72,52,98,88,45,78,40,78,66,65,66,55,79,72,48,32,27,78,66,51,53,20,31,52,29,39,26,52,22,51,51,32,25,64,46,48,42,47,57,74,74,23,74,37,36,37,36,34,36,48,42,37,46,38,40,32,48,41,44,44,52,38,42,25,74,48,23,51,64,32,74,81,19,63,90,35,47,54,52,66,57,49,35,52,45,44,60,71,35,36,34,28,19,44,17,72,47,30,58,93,56,20,46,63,34,37,55,74,52,34,62,70,80,33,31,32,32,20,52,39,31,54,83,35,43,68,72,56,34,52,56,43,49,52,45,48,52,55,46,37,38,72,74,59,31,66,70,54,35,44,35,23,27,29,49,34,49,24,66,73,65,32,63,88,72,88

Nearest PDB structures (foldseek):
  2f6k-assembly1_A  TM=8.995E-01  e=2.286E-26  Lactiplantibacillus plantarum WCFS1
  2dvu-assembly1_B  TM=8.198E-01  e=1.557E-19  Rhizobium sp. MTP-10005
  2dvu-assembly1_C  TM=8.173E-01  e=2.317E-19  Rhizobium sp. MTP-10005
  2dvt-assembly1_C  TM=8.255E-01  e=6.817E-19  Rhizobium sp. MTP-10005
  4qro-assembly1_A  TM=8.027E-01  e=2.665E-18  Polaromonas sp. JS666

InterPro domains:
  IPR006680 Amidohydrolase-related [PF04909] (4-328)
  IPR032465 2-amino-3-carboxymuconate-6-semialdehyde decarboxylase [PTHR21240] (1-330)
  IPR032466 Metal-dependent hydrolase [SSF51556] (3-328)